Protein AF-A0A7J8HAV3-F1 (afdb_monomer_lite)

Sequence (495 aa):
MEAGAGAGAGAASWSCPGPGPTVTTLGSYEVSEGCERKKGQRWGSLERRGMQAMEGEVLLPALYEEEEEEEEVEEEEEQVQKGGNLGSLSLGKHRGLSLTETELEELRAQVLQLVAELEETRELAGQHEDDSLELQGLLEDERLASAQQAEVFTKQIQQLQGELRSLREEISLLEREKERELKEIERELHLARTEIHTLRQAAEDSATEHESDIASLQEDLCRLQNELDDMDRIRGEYELEITSLRAEMEMKTSDSSNSYSHSDFSDIQEELQQLRERYRFLTEEYQALQESNSSLTGQLADLECKRTQRATEKWLESQTLRNMMSAESQTSEMDFLEPDPVAQLLRQQLLGAEEQIHDMQSKCKKLSCELQDLHLHRQTSEEEQRRLQRELKCAQNEVLRFQTSHHATQNEELKTRLCALQEKYDASQDEQTELLKVQLQLQAELRQLKLMKSTVESQTEKPSPAPNPPIFSLPLVGLVVISALLWCWWAETSS

Structure (mmCIF, N/CA/C/O backbone):
data_AF-A0A7J8HAV3-F1
#
_entry.id   AF-A0A7J8HAV3-F1
#
loop_
_atom_site.group_PDB
_atom_site.id
_atom_site.type_symbol
_atom_site.label_atom_id
_atom_site.label_alt_id
_atom_site.label_comp_id
_atom_site.label_asym_id
_atom_site.label_entity_id
_atom_site.label_seq_id
_atom_site.pdbx_PDB_ins_code
_atom_site.Cartn_x
_atom_site.Cartn_y
_atom_site.Cartn_z
_atom_site.occupancy
_atom_site.B_iso_or_equiv
_atom_site.auth_seq_id
_atom_site.auth_comp_id
_atom_site.auth_asym_id
_atom_site.auth_atom_id
_atom_site.pdbx_PDB_model_num
ATOM 1 N N . MET A 1 1 ? 64.813 2.817 -17.274 1.00 40.41 1 MET A N 1
ATOM 2 C CA . MET A 1 1 ? 64.284 3.289 -15.980 1.00 40.41 1 MET A CA 1
ATOM 3 C C . MET A 1 1 ? 62.792 3.028 -16.029 1.00 40.41 1 MET A C 1
ATOM 5 O O . MET A 1 1 ? 62.082 3.761 -16.695 1.00 40.41 1 MET A O 1
ATOM 9 N N . GLU A 1 2 ? 62.448 1.752 -15.848 1.00 39.09 2 GLU A N 1
ATOM 10 C CA . GLU A 1 2 ? 61.942 1.176 -14.579 1.00 39.09 2 GLU A CA 1
ATOM 11 C C . GLU A 1 2 ? 60.472 1.573 -14.397 1.00 39.09 2 GLU A C 1
ATOM 13 O O . GLU A 1 2 ? 60.174 2.718 -14.093 1.00 39.09 2 GLU A O 1
ATOM 18 N N . ALA A 1 3 ? 59.552 0.759 -14.927 1.00 39.72 3 ALA A N 1
ATOM 19 C CA . ALA A 1 3 ? 58.945 -0.443 -14.315 1.00 39.72 3 ALA A CA 1
ATOM 20 C C . ALA A 1 3 ? 57.668 -0.032 -13.548 1.00 39.72 3 ALA A C 1
ATOM 22 O O . ALA A 1 3 ? 57.713 0.864 -12.723 1.00 39.72 3 ALA A O 1
ATOM 23 N N . GLY A 1 4 ? 56.470 -0.561 -13.793 1.00 39.41 4 GLY A N 1
ATOM 24 C CA . GLY A 1 4 ? 56.103 -1.858 -14.351 1.00 39.41 4 GLY A CA 1
ATOM 25 C C . GLY A 1 4 ? 55.607 -2.764 -13.225 1.00 39.41 4 GLY A C 1
ATOM 26 O O . GLY A 1 4 ? 56.422 -3.430 -12.605 1.00 39.41 4 GLY A O 1
ATOM 27 N N . ALA A 1 5 ? 54.297 -2.757 -12.966 1.00 38.09 5 ALA A N 1
ATOM 28 C CA . ALA A 1 5 ? 53.492 -3.809 -12.322 1.00 38.09 5 ALA A CA 1
ATOM 29 C C . ALA A 1 5 ? 52.061 -3.252 -12.185 1.00 38.09 5 ALA A C 1
ATOM 31 O O . ALA A 1 5 ? 51.891 -2.101 -11.809 1.00 38.09 5 ALA A O 1
ATOM 32 N N . GLY A 1 6 ? 50.978 -3.954 -12.481 1.00 34.12 6 GLY A N 1
ATOM 33 C CA . GLY A 1 6 ? 50.800 -5.381 -12.688 1.00 34.12 6 GLY A CA 1
ATOM 34 C C . GLY A 1 6 ? 49.396 -5.717 -12.194 1.00 34.12 6 GLY A C 1
ATOM 35 O O . GLY A 1 6 ? 49.027 -5.357 -11.081 1.00 34.12 6 GLY A O 1
ATOM 36 N N . ALA A 1 7 ? 48.609 -6.331 -13.069 1.00 42.25 7 ALA A N 1
ATOM 37 C CA . ALA A 1 7 ? 47.233 -6.739 -12.846 1.00 42.25 7 ALA A CA 1
ATOM 38 C C . ALA A 1 7 ? 47.068 -7.701 -11.655 1.00 42.25 7 ALA A C 1
ATOM 40 O O . ALA A 1 7 ? 47.965 -8.478 -11.335 1.00 42.25 7 ALA A O 1
ATOM 41 N N . GLY A 1 8 ? 45.868 -7.699 -11.074 1.00 32.03 8 GLY A N 1
ATOM 42 C CA . GLY A 1 8 ? 45.436 -8.672 -10.076 1.00 32.03 8 GLY A CA 1
ATOM 43 C C . GLY A 1 8 ? 43.916 -8.771 -10.028 1.00 32.03 8 GLY A C 1
ATOM 44 O O . GLY A 1 8 ? 43.282 -8.184 -9.160 1.00 32.03 8 GLY A O 1
ATOM 45 N N . ALA A 1 9 ? 43.342 -9.503 -10.984 1.00 39.12 9 ALA A N 1
ATOM 46 C CA . ALA A 1 9 ? 42.003 -10.068 -10.876 1.00 39.12 9 ALA A CA 1
ATOM 47 C C . ALA A 1 9 ? 42.056 -11.304 -9.958 1.00 39.12 9 ALA A C 1
ATOM 49 O O . ALA A 1 9 ? 42.970 -12.119 -10.074 1.00 39.12 9 ALA A O 1
ATOM 50 N N . GLY A 1 10 ? 41.075 -11.450 -9.066 1.00 33.50 10 GLY A N 1
ATOM 51 C CA . GLY A 1 10 ? 40.986 -12.565 -8.123 1.00 33.50 10 GLY A CA 1
ATOM 52 C C . GLY A 1 10 ? 39.559 -12.768 -7.623 1.00 33.50 10 GLY A C 1
ATOM 53 O O . GLY A 1 10 ? 39.199 -12.274 -6.565 1.00 33.50 10 GLY A O 1
ATOM 54 N N . ALA A 1 11 ? 38.769 -13.448 -8.454 1.00 36.88 11 ALA A N 1
ATOM 55 C CA . ALA A 1 11 ? 37.563 -14.231 -8.176 1.00 36.88 11 ALA A CA 1
ATOM 56 C C . ALA A 1 11 ? 36.886 -14.082 -6.792 1.00 36.88 11 ALA A C 1
ATOM 58 O O . ALA A 1 11 ? 37.311 -14.686 -5.809 1.00 36.88 11 ALA A O 1
ATOM 59 N N . ALA A 1 12 ? 35.727 -13.418 -6.761 1.00 37.31 12 ALA A N 1
ATOM 60 C CA . ALA A 1 12 ? 34.698 -13.707 -5.766 1.00 37.31 12 ALA A CA 1
ATOM 61 C C . ALA A 1 12 ? 33.843 -14.873 -6.288 1.00 37.31 12 ALA A C 1
ATOM 63 O O . ALA A 1 12 ? 33.197 -14.770 -7.330 1.00 37.31 12 ALA A O 1
ATOM 64 N N . SER A 1 13 ? 33.886 -15.999 -5.579 1.00 30.75 13 SER A N 1
ATOM 65 C CA . SER A 1 13 ? 33.113 -17.203 -5.867 1.00 30.75 13 SER A CA 1
ATOM 66 C C . SER A 1 13 ? 31.613 -16.930 -5.740 1.00 30.75 13 SER A C 1
ATOM 68 O O . SER A 1 13 ? 31.114 -16.694 -4.640 1.00 30.75 13 SER A O 1
ATOM 70 N N . TRP A 1 14 ? 30.885 -17.005 -6.849 1.00 35.09 14 TRP A N 1
ATOM 71 C CA . TRP A 1 14 ? 29.433 -17.143 -6.828 1.00 35.09 14 TRP A CA 1
ATOM 72 C C . TRP A 1 14 ? 29.116 -18.635 -6.825 1.00 35.09 14 TRP A C 1
ATOM 74 O O . TRP A 1 14 ? 29.154 -19.302 -7.857 1.00 35.09 14 TRP A O 1
ATOM 84 N N . SER A 1 15 ? 28.857 -19.173 -5.637 1.00 32.41 15 SER A N 1
ATOM 85 C CA . SER A 1 15 ? 28.298 -20.512 -5.489 1.00 32.41 15 SER A CA 1
ATOM 86 C C . SER A 1 15 ? 26.822 -20.467 -5.875 1.00 32.41 15 SER A C 1
ATOM 88 O O . SER A 1 15 ? 25.991 -19.966 -5.123 1.00 32.41 15 SER A O 1
ATOM 90 N N . CYS A 1 16 ? 26.501 -20.997 -7.052 1.00 40.69 16 CYS A N 1
ATOM 91 C CA . CYS A 1 16 ? 25.143 -21.402 -7.400 1.00 40.69 16 CYS A CA 1
ATOM 92 C C . CYS A 1 16 ? 24.786 -22.680 -6.624 1.00 40.69 16 CYS A C 1
ATOM 94 O O . CYS A 1 16 ? 25.577 -23.627 -6.652 1.00 40.69 16 CYS A O 1
ATOM 96 N N . PRO A 1 17 ? 23.593 -22.802 -6.026 1.00 44.47 17 PRO A N 1
ATOM 97 C CA . PRO A 1 17 ? 22.976 -24.100 -5.828 1.00 44.47 17 PRO A CA 1
ATOM 98 C C . PRO A 1 17 ? 22.194 -24.453 -7.097 1.00 44.47 17 PRO A C 1
ATOM 100 O O . PRO A 1 17 ? 21.262 -23.752 -7.488 1.00 44.47 17 PRO A O 1
ATOM 103 N N . GLY A 1 18 ? 22.621 -25.527 -7.760 1.00 35.16 18 GLY A N 1
ATOM 104 C CA . GLY A 1 18 ? 21.893 -26.146 -8.862 1.00 35.16 18 GLY A CA 1
ATOM 105 C C . GLY A 1 18 ? 20.621 -26.893 -8.414 1.00 35.16 18 GLY A C 1
ATOM 106 O O . GLY A 1 18 ? 20.337 -26.977 -7.218 1.00 35.16 18 GLY A O 1
ATOM 107 N N . PRO A 1 19 ? 19.857 -27.435 -9.381 1.00 51.91 19 PRO A N 1
ATOM 108 C CA . PRO A 1 19 ? 18.433 -27.737 -9.236 1.00 51.91 19 PRO A CA 1
ATOM 109 C C . PRO A 1 19 ? 18.102 -29.207 -8.914 1.00 51.91 19 PRO A C 1
ATOM 111 O O . PRO A 1 19 ? 18.811 -30.127 -9.323 1.00 51.91 19 PRO A O 1
ATOM 114 N N . GLY A 1 20 ? 16.934 -29.407 -8.287 1.00 34.59 20 GLY A N 1
ATOM 115 C CA . GLY A 1 20 ? 16.148 -30.655 -8.267 1.00 34.59 20 GLY A CA 1
ATOM 116 C C . GLY A 1 20 ? 15.618 -31.046 -6.872 1.00 34.59 20 GLY A C 1
ATOM 117 O O . GLY A 1 20 ? 16.236 -30.650 -5.886 1.00 34.59 20 GLY A O 1
ATOM 118 N N . PRO A 1 21 ? 14.526 -31.840 -6.741 1.00 44.69 21 PRO A N 1
ATOM 119 C CA . PRO A 1 21 ? 13.831 -32.600 -7.781 1.00 44.69 21 PRO A CA 1
ATOM 120 C C . PRO A 1 21 ? 12.308 -32.354 -7.884 1.00 44.69 21 PRO A C 1
ATOM 122 O O . PRO A 1 21 ? 11.636 -31.831 -7.001 1.00 44.69 21 PRO A O 1
ATOM 125 N N . THR A 1 22 ? 11.787 -32.819 -9.013 1.00 41.53 22 THR A N 1
ATOM 126 C CA . THR A 1 22 ? 10.395 -33.011 -9.418 1.00 41.53 22 THR A CA 1
ATOM 127 C C . THR A 1 22 ? 9.570 -33.810 -8.399 1.00 41.53 22 THR A C 1
ATOM 129 O O . THR A 1 22 ? 9.943 -34.935 -8.075 1.00 41.53 22 THR A O 1
ATOM 132 N N . VAL A 1 23 ? 8.396 -33.303 -8.001 1.00 32.16 23 VAL A N 1
ATOM 133 C CA . VAL A 1 23 ? 7.244 -34.132 -7.598 1.00 32.16 23 VAL A CA 1
ATOM 134 C C . VAL A 1 23 ? 5.969 -33.529 -8.179 1.00 32.16 23 VAL A C 1
ATOM 136 O O . VAL A 1 23 ? 5.605 -32.384 -7.937 1.00 32.16 23 VAL A O 1
ATOM 139 N N . THR A 1 24 ? 5.321 -34.352 -8.987 1.00 39.41 24 THR A N 1
ATOM 140 C CA . THR A 1 24 ? 4.003 -34.200 -9.584 1.00 39.41 24 THR A CA 1
ATOM 141 C C . THR A 1 24 ? 2.933 -34.379 -8.510 1.00 39.41 24 THR A C 1
ATOM 143 O O . THR A 1 24 ? 2.916 -35.420 -7.862 1.00 39.41 24 THR A O 1
ATOM 146 N N . THR A 1 25 ? 1.976 -33.460 -8.395 1.00 32.56 25 THR A N 1
ATOM 147 C CA . THR A 1 25 ? 0.614 -33.812 -7.966 1.00 32.56 25 THR A CA 1
ATOM 148 C C . THR A 1 25 ? -0.387 -32.958 -8.723 1.00 32.56 25 THR A C 1
ATOM 150 O O . THR A 1 25 ? -0.424 -31.738 -8.581 1.00 32.56 25 THR A O 1
ATOM 153 N N . LEU A 1 26 ? -1.172 -33.650 -9.549 1.00 40.19 26 LEU A N 1
ATOM 154 C CA . LEU A 1 26 ? -2.411 -33.180 -10.144 1.00 40.19 26 LEU A CA 1
ATOM 155 C C . LEU A 1 26 ? -3.332 -32.563 -9.086 1.00 40.19 26 LEU A C 1
ATOM 157 O O . LEU A 1 26 ? -3.493 -33.108 -7.997 1.00 40.19 26 LEU A O 1
ATOM 161 N N . GLY A 1 27 ? -4.012 -31.496 -9.486 1.00 27.98 27 GLY A N 1
ATOM 162 C CA . GLY A 1 27 ? -5.106 -30.894 -8.741 1.00 27.98 27 GLY A CA 1
ATOM 163 C C . GLY A 1 27 ? -5.815 -29.860 -9.600 1.00 27.98 27 GLY A C 1
ATOM 164 O O . GLY A 1 27 ? -5.769 -28.674 -9.301 1.00 27.98 27 GLY A O 1
ATOM 165 N N . SER A 1 28 ? -6.419 -30.310 -10.701 1.00 34.84 28 SER A N 1
ATOM 166 C CA . SER A 1 28 ? -7.424 -29.534 -11.426 1.00 34.84 28 SER A CA 1
ATOM 167 C C . SER A 1 28 ? -8.550 -29.175 -10.456 1.00 34.84 28 SER A C 1
ATOM 169 O O . SER A 1 28 ? -9.143 -30.075 -9.862 1.00 34.84 28 SER A O 1
ATOM 171 N N . TYR A 1 29 ? -8.868 -27.891 -10.308 1.00 27.67 29 TYR A N 1
ATOM 172 C CA . TYR A 1 29 ? -10.170 -27.491 -9.792 1.00 27.67 29 TYR A CA 1
ATOM 173 C C . TYR A 1 29 ? -10.820 -26.556 -10.800 1.00 27.67 29 TYR A C 1
ATOM 175 O O . TYR A 1 29 ? -10.343 -25.455 -11.073 1.00 27.67 29 TYR A O 1
ATOM 183 N N . GLU A 1 30 ? -11.861 -27.098 -11.416 1.00 31.94 30 GLU A N 1
ATOM 184 C CA . GLU A 1 30 ? -12.680 -26.470 -12.430 1.00 31.94 30 GLU A CA 1
ATOM 185 C C . GLU A 1 30 ? -13.441 -25.278 -11.848 1.00 31.94 30 GLU A C 1
ATOM 187 O O . GLU A 1 30 ? -13.998 -25.312 -10.750 1.00 31.94 30 GLU A O 1
ATOM 192 N N . VAL A 1 31 ? -13.499 -24.230 -12.661 1.00 35.69 31 VAL A N 1
ATOM 193 C CA . VAL A 1 31 ? -14.562 -23.233 -12.642 1.00 35.69 31 VAL A CA 1
ATOM 194 C C . VAL A 1 31 ? -15.903 -23.956 -12.786 1.00 35.69 31 VAL A C 1
ATOM 196 O O . VAL A 1 31 ? -16.086 -24.776 -13.683 1.00 35.69 31 VAL A O 1
ATOM 199 N N . SER A 1 32 ? -16.863 -23.641 -11.923 1.00 29.62 32 SER A N 1
ATOM 200 C CA . SER A 1 32 ? -18.270 -23.967 -12.155 1.00 29.62 32 SER A CA 1
ATOM 201 C C . SER A 1 32 ? -19.143 -22.826 -11.659 1.00 29.62 32 SER A C 1
ATOM 203 O O . SER A 1 32 ? -19.399 -22.667 -10.465 1.00 29.62 32 SER A O 1
ATOM 205 N N . GLU A 1 33 ? -19.580 -22.021 -12.622 1.00 33.78 33 GLU A N 1
ATOM 206 C CA . GLU A 1 33 ? -20.764 -21.181 -12.522 1.00 33.78 33 GLU A CA 1
ATOM 207 C C . GLU A 1 33 ? -22.019 -22.050 -12.328 1.00 33.78 33 GLU A C 1
ATOM 209 O O . GLU A 1 33 ? -22.213 -23.046 -13.017 1.00 33.78 33 GLU A O 1
ATOM 214 N N . GLY A 1 34 ? -22.885 -21.613 -11.408 1.00 30.33 34 GLY A N 1
ATOM 215 C CA . GLY A 1 34 ? -24.347 -21.698 -11.492 1.00 30.33 34 GLY A CA 1
ATOM 216 C C . GLY A 1 34 ? -25.032 -23.070 -11.570 1.00 30.33 34 GLY A C 1
ATOM 217 O O . GLY A 1 34 ? -25.092 -23.683 -12.625 1.00 30.33 34 GLY A O 1
ATOM 218 N N . CYS A 1 35 ? -25.783 -23.435 -10.523 1.00 28.69 35 CYS A N 1
ATOM 219 C CA . CYS A 1 35 ? -27.240 -23.589 -10.658 1.00 28.69 35 CYS A CA 1
ATOM 220 C C . CYS A 1 35 ? -27.934 -23.704 -9.293 1.00 28.69 35 CYS A C 1
ATOM 222 O O . CYS A 1 35 ? -27.522 -24.431 -8.390 1.00 28.69 35 CYS A O 1
ATOM 224 N N . GLU A 1 36 ? -29.037 -22.979 -9.195 1.00 36.44 36 GLU A N 1
ATOM 225 C CA . GLU A 1 36 ? -29.970 -22.871 -8.090 1.00 36.44 36 GLU A CA 1
ATOM 226 C C . GLU A 1 36 ? -30.522 -24.227 -7.622 1.00 36.44 36 GLU A C 1
ATOM 228 O O . GLU A 1 36 ? -31.108 -24.982 -8.398 1.00 36.44 36 GLU A O 1
ATOM 233 N N . ARG A 1 37 ? -30.516 -24.468 -6.306 1.00 34.72 37 ARG A N 1
ATOM 234 C CA . ARG A 1 37 ? -31.596 -25.223 -5.655 1.00 34.72 37 ARG A CA 1
ATOM 235 C C . ARG A 1 37 ? -31.984 -24.579 -4.329 1.00 34.72 37 ARG A C 1
ATOM 237 O O . ARG A 1 37 ? -31.300 -24.684 -3.320 1.00 34.72 37 ARG A O 1
ATOM 244 N N . LYS A 1 38 ? -33.153 -23.938 -4.380 1.00 47.03 38 LYS A N 1
ATOM 245 C CA . LYS A 1 38 ? -34.020 -23.536 -3.269 1.00 47.03 38 LYS A CA 1
ATOM 246 C C . LYS A 1 38 ? -33.973 -24.528 -2.102 1.00 47.03 38 LYS A C 1
ATOM 248 O O . LYS A 1 38 ? -34.401 -25.669 -2.263 1.00 47.03 38 LYS A O 1
ATOM 253 N N . LYS A 1 39 ? -33.626 -24.036 -0.913 1.00 44.22 39 LYS A N 1
ATOM 254 C CA . LYS A 1 39 ? -34.281 -24.380 0.361 1.00 44.22 39 LYS A CA 1
ATOM 255 C C . LYS A 1 39 ? -33.829 -23.392 1.434 1.00 44.22 39 LYS A C 1
ATOM 257 O O . LYS A 1 39 ? -32.638 -23.211 1.632 1.00 44.22 39 LYS A O 1
ATOM 262 N N . GLY A 1 40 ? -34.795 -22.773 2.110 1.00 34.97 40 GLY A N 1
ATOM 263 C CA . GLY A 1 40 ? -34.538 -21.936 3.283 1.00 34.97 40 GLY A CA 1
ATOM 264 C C . GLY A 1 40 ? -34.936 -20.471 3.143 1.00 34.97 40 GLY A C 1
ATOM 265 O O . GLY A 1 40 ? -34.212 -19.597 3.601 1.00 34.97 40 GLY A O 1
ATOM 266 N N . GLN A 1 41 ? -36.098 -20.172 2.554 1.00 37.56 41 GLN A N 1
ATOM 267 C CA . GLN A 1 41 ? -36.789 -18.959 2.984 1.00 37.56 41 GLN A CA 1
ATOM 268 C C . GLN A 1 41 ? -37.213 -19.142 4.444 1.00 37.56 41 GLN A C 1
ATOM 270 O O . GLN A 1 41 ? -37.793 -20.178 4.775 1.00 37.56 41 GLN A O 1
ATOM 275 N N . ARG A 1 42 ? -36.980 -18.086 5.239 1.00 44.78 42 ARG A N 1
ATOM 276 C CA . ARG A 1 42 ? -37.816 -17.583 6.349 1.00 44.78 42 ARG A CA 1
ATOM 277 C C . ARG A 1 42 ? -37.080 -17.405 7.683 1.00 44.78 42 ARG A C 1
ATOM 279 O O . ARG A 1 42 ? -37.431 -18.062 8.647 1.00 44.78 42 ARG A O 1
ATOM 286 N N . TRP A 1 43 ? -36.176 -16.421 7.748 1.00 36.66 43 TRP A N 1
ATOM 287 C CA . TRP A 1 43 ? -35.885 -15.657 8.982 1.00 36.66 43 TRP A CA 1
ATOM 288 C C . TRP A 1 43 ? -35.617 -14.162 8.726 1.00 36.66 43 TRP A C 1
ATOM 290 O O . TRP A 1 43 ? -34.985 -13.488 9.522 1.00 36.66 43 TRP A O 1
ATOM 300 N N . GLY A 1 44 ? -36.142 -13.605 7.632 1.00 42.03 44 GLY A N 1
ATOM 301 C CA . GLY A 1 44 ? -36.151 -12.159 7.398 1.00 42.03 44 GLY A CA 1
ATOM 302 C C . GLY A 1 44 ? -37.553 -11.597 7.584 1.00 42.03 44 GLY A C 1
ATOM 303 O O . GLY A 1 44 ? -38.195 -11.315 6.582 1.00 42.03 44 GLY A O 1
ATOM 304 N N . SER A 1 45 ? -38.068 -11.533 8.823 1.00 37.16 45 SER A N 1
ATOM 305 C CA . SER A 1 45 ? -39.259 -10.716 9.147 1.00 37.16 45 SER A CA 1
ATOM 306 C C . SER A 1 45 ? -39.640 -10.630 10.639 1.00 37.16 45 SER A C 1
ATOM 308 O O . SER A 1 45 ? -40.816 -10.420 10.935 1.00 37.16 45 SER A O 1
ATOM 310 N N . LEU A 1 46 ? -38.709 -10.772 11.591 1.00 40.53 46 LEU A N 1
ATOM 311 C CA . LEU A 1 46 ? -39.038 -10.687 13.027 1.00 40.53 46 LEU A CA 1
ATOM 312 C C . LEU A 1 46 ? -38.253 -9.602 13.779 1.00 40.53 46 LEU A C 1
ATOM 314 O O . LEU A 1 46 ? -37.809 -9.833 14.889 1.00 40.53 46 LEU A O 1
ATOM 318 N N . GLU A 1 47 ? -38.102 -8.410 13.200 1.00 44.12 47 GLU A N 1
ATOM 319 C CA . GLU A 1 47 ? -37.428 -7.292 13.895 1.00 44.12 47 GLU A CA 1
ATOM 320 C C . GLU A 1 47 ? -38.137 -5.937 13.746 1.00 44.12 47 GLU A C 1
ATOM 322 O O . GLU A 1 47 ? -37.576 -4.887 14.028 1.00 44.12 47 GLU A O 1
ATOM 327 N N . ARG A 1 48 ? -39.416 -5.923 13.341 1.00 43.81 48 ARG A N 1
ATOM 328 C CA . ARG A 1 48 ? -40.213 -4.675 13.282 1.00 43.81 48 ARG A CA 1
ATOM 329 C C . ARG A 1 48 ? -41.614 -4.750 13.892 1.00 43.81 48 ARG A C 1
ATOM 331 O O . ARG A 1 48 ? -42.469 -3.930 13.579 1.00 43.81 48 ARG A O 1
ATOM 338 N N . ARG A 1 49 ? -41.874 -5.701 14.791 1.00 43.25 49 ARG A N 1
ATOM 339 C CA . ARG A 1 49 ? -43.131 -5.732 15.562 1.00 43.25 49 ARG A CA 1
ATOM 340 C C . ARG A 1 49 ? -42.895 -6.199 16.998 1.00 43.25 49 ARG A C 1
ATOM 342 O O . ARG A 1 49 ? -43.397 -7.235 17.408 1.00 43.25 49 ARG A O 1
ATOM 349 N N . GLY A 1 50 ? -42.094 -5.432 17.730 1.00 36.06 50 GLY A N 1
ATOM 350 C CA . GLY A 1 50 ? -41.831 -5.664 19.153 1.00 36.06 50 GLY A CA 1
ATOM 351 C C . GLY A 1 50 ? -41.409 -4.418 19.934 1.00 36.06 50 GLY A C 1
ATOM 352 O O . GLY A 1 50 ? -40.918 -4.549 21.042 1.00 36.06 50 GLY A O 1
ATOM 353 N N . MET A 1 51 ? -41.582 -3.217 19.372 1.00 35.47 51 MET A N 1
ATOM 354 C CA . MET A 1 51 ? -41.245 -1.938 20.022 1.00 35.47 51 MET A CA 1
ATOM 355 C C . MET A 1 51 ? -42.390 -0.922 19.892 1.00 35.47 51 MET A C 1
ATOM 357 O O . MET A 1 51 ? -42.177 0.269 19.715 1.00 35.47 51 MET A O 1
ATOM 361 N N . GLN A 1 52 ? -43.634 -1.403 19.931 1.00 39.97 52 GLN A N 1
ATOM 362 C CA . GLN A 1 52 ? -44.815 -0.538 19.942 1.00 39.97 52 GLN A CA 1
ATOM 363 C C . GLN A 1 52 ? -45.946 -1.186 20.745 1.00 39.97 52 GLN A C 1
ATOM 365 O O . GLN A 1 52 ? -47.031 -1.445 20.242 1.00 39.97 52 GLN A O 1
ATOM 370 N N . ALA A 1 53 ? -45.629 -1.554 21.981 1.00 43.22 53 ALA A N 1
ATOM 371 C CA . ALA A 1 53 ? -46.583 -1.880 23.035 1.00 43.22 53 ALA A CA 1
ATOM 372 C C . ALA A 1 53 ? -45.788 -1.946 24.339 1.00 43.22 53 ALA A C 1
ATOM 374 O O . ALA A 1 53 ? -45.486 -3.033 24.805 1.00 43.22 53 ALA A O 1
ATOM 375 N N . MET A 1 54 ? -45.322 -0.790 24.811 1.00 35.22 54 MET A N 1
ATOM 376 C CA . MET A 1 54 ? -45.026 -0.462 26.216 1.00 35.22 54 MET A CA 1
ATOM 377 C C . MET A 1 54 ? -44.730 1.050 26.298 1.00 35.22 54 MET A C 1
ATOM 379 O O . MET A 1 54 ? -43.813 1.494 26.969 1.00 35.22 54 MET A O 1
ATOM 383 N N . GLU A 1 55 ? -45.543 1.857 25.608 1.00 41.06 55 GLU A N 1
ATOM 384 C CA . GLU A 1 55 ? -46.004 3.129 26.179 1.00 41.06 55 GLU A CA 1
ATOM 385 C C . GLU A 1 55 ? -47.280 2.796 26.963 1.00 41.06 55 GLU A C 1
ATOM 387 O O . GLU A 1 55 ? -48.377 3.254 26.671 1.00 41.06 55 GLU A O 1
ATOM 392 N N . GLY A 1 56 ? -47.157 1.854 27.897 1.00 33.78 56 GLY A N 1
ATOM 393 C CA . GLY A 1 56 ? -48.036 1.862 29.043 1.00 33.78 56 GLY A CA 1
ATOM 394 C C . GLY A 1 56 ? -47.409 2.900 29.940 1.00 33.78 56 GLY A C 1
ATOM 395 O O . GLY A 1 56 ? -46.296 2.679 30.415 1.00 33.78 56 GLY A O 1
ATOM 396 N N . GLU A 1 57 ? -48.073 4.041 30.096 1.00 40.12 57 GLU A N 1
ATOM 397 C CA . GLU A 1 57 ? -47.916 4.850 31.293 1.00 40.12 57 GLU A CA 1
ATOM 398 C C . GLU A 1 57 ? -47.860 3.863 32.458 1.00 40.12 57 GLU A C 1
ATOM 400 O O . GLU A 1 57 ? -48.863 3.246 32.824 1.00 40.12 57 GLU A O 1
ATOM 405 N N . VAL A 1 58 ? -46.662 3.647 33.002 1.00 40.06 58 VAL A N 1
ATOM 406 C CA . VAL A 1 58 ? -46.546 3.145 34.358 1.00 40.06 58 VAL A CA 1
ATOM 407 C C . VAL A 1 58 ? -47.006 4.339 35.162 1.00 40.06 58 VAL A C 1
ATOM 409 O O . VAL A 1 58 ? -46.209 5.182 35.573 1.00 40.06 58 VAL A O 1
ATOM 412 N N . LEU A 1 59 ? -48.335 4.456 35.266 1.00 39.47 59 LEU A N 1
ATOM 413 C CA . LEU A 1 59 ? -48.979 5.085 36.390 1.00 39.47 59 LEU A CA 1
ATOM 414 C C . LEU A 1 59 ? -48.139 4.621 37.566 1.00 39.47 59 LEU A C 1
ATOM 416 O O . LEU A 1 59 ? -48.039 3.415 37.828 1.00 39.47 59 LEU A O 1
ATOM 420 N N . LEU A 1 60 ? -47.446 5.588 38.179 1.00 39.66 60 LEU A N 1
ATOM 421 C CA . LEU A 1 60 ? -46.983 5.452 39.547 1.00 39.66 60 LEU A CA 1
ATOM 422 C C . LEU A 1 60 ? -48.041 4.613 40.256 1.00 39.66 60 LEU A C 1
ATOM 424 O O . LEU A 1 60 ? -49.224 4.908 40.044 1.00 39.66 60 LEU A O 1
ATOM 428 N N . PRO A 1 61 ? -47.679 3.588 41.045 1.00 39.41 61 PRO A N 1
ATOM 429 C CA . PRO A 1 61 ? -48.576 3.159 42.091 1.00 39.41 61 PRO A CA 1
ATOM 430 C C . PRO A 1 61 ? -49.047 4.451 42.741 1.00 39.41 61 PRO A C 1
ATOM 432 O O . PRO A 1 61 ? -48.258 5.173 43.361 1.00 39.41 61 PRO A O 1
ATOM 435 N N . ALA A 1 62 ? -50.303 4.805 42.442 1.00 34.41 62 ALA A N 1
ATOM 436 C CA . ALA A 1 62 ? -51.049 5.733 43.236 1.00 34.41 62 ALA A CA 1
ATOM 437 C C . ALA A 1 62 ? -50.726 5.265 44.636 1.00 34.41 62 ALA A C 1
ATOM 439 O O . ALA A 1 62 ? -50.728 4.052 44.888 1.00 34.41 62 ALA A O 1
ATOM 440 N N . LEU A 1 63 ? -50.301 6.212 45.468 1.00 38.38 63 LEU A N 1
ATOM 441 C CA . LEU A 1 63 ? -50.376 6.038 46.897 1.00 38.38 63 LEU A CA 1
ATOM 442 C C . LEU A 1 63 ? -51.676 5.266 47.097 1.00 38.38 63 LEU A C 1
ATOM 444 O O . LEU A 1 63 ? -52.753 5.788 46.808 1.00 38.38 63 LEU A O 1
ATOM 448 N N . TYR A 1 64 ? -51.557 3.983 47.435 1.00 35.16 64 TYR A N 1
ATOM 449 C CA . TYR A 1 64 ? -52.591 3.355 48.202 1.00 35.16 64 TYR A CA 1
ATOM 450 C C . TYR A 1 64 ? -52.495 4.188 49.481 1.00 35.16 64 TYR A C 1
ATOM 452 O O . TYR A 1 64 ? -51.743 3.881 50.397 1.00 35.16 64 TYR A O 1
ATOM 460 N N . GLU A 1 65 ? -53.175 5.337 49.468 1.00 40.47 65 GLU A N 1
ATOM 461 C CA . GLU A 1 65 ? -54.145 5.632 50.493 1.00 40.47 65 GLU A CA 1
ATOM 462 C C . GLU A 1 65 ? -54.971 4.342 50.547 1.00 40.47 65 GLU A C 1
ATOM 464 O O . GLU A 1 65 ? -55.974 4.166 49.861 1.00 40.47 65 GLU A O 1
ATOM 469 N N . GLU A 1 66 ? -54.431 3.342 51.256 1.00 40.56 66 GLU A N 1
ATOM 470 C CA . GLU A 1 66 ? -55.262 2.562 52.137 1.00 40.56 66 GLU A CA 1
ATOM 471 C C . GLU A 1 66 ? -55.954 3.660 52.939 1.00 40.56 66 GLU A C 1
ATOM 473 O O . GLU A 1 66 ? -55.388 4.244 53.861 1.00 40.56 66 GLU A O 1
ATOM 478 N N . GLU A 1 67 ? -57.130 4.066 52.451 1.00 37.22 67 GLU A N 1
ATOM 479 C CA . GLU A 1 67 ? -58.227 4.412 53.326 1.00 37.22 67 GLU A CA 1
ATOM 480 C C . GLU A 1 67 ? -58.305 3.198 54.258 1.00 37.22 67 GLU A C 1
ATOM 482 O O . GLU A 1 67 ? -58.954 2.194 53.963 1.00 37.22 67 GLU A O 1
ATOM 487 N N . GLU A 1 68 ? -57.489 3.224 55.320 1.00 44.19 68 GLU A N 1
ATOM 488 C CA . GLU A 1 68 ? -57.843 2.588 56.567 1.00 44.19 68 GLU A CA 1
ATOM 489 C C . GLU A 1 68 ? -59.224 3.184 56.842 1.00 44.19 68 GLU A C 1
ATOM 491 O O . GLU A 1 68 ? -59.355 4.326 57.281 1.00 44.19 68 GLU A O 1
ATOM 496 N N . GLU A 1 69 ? -60.277 2.455 56.457 1.00 37.50 69 GLU A N 1
ATOM 497 C CA . GLU A 1 69 ? -61.536 2.534 57.173 1.00 37.50 69 GLU A CA 1
ATOM 498 C C . GLU A 1 69 ? -61.171 2.133 58.607 1.00 37.50 69 GLU A C 1
ATOM 500 O O . GLU A 1 69 ? -61.237 0.969 58.999 1.00 37.50 69 GLU A O 1
ATOM 505 N N . GLU A 1 70 ? -60.674 3.109 59.370 1.00 41.22 70 GLU A N 1
ATOM 506 C CA . GLU A 1 70 ? -60.870 3.138 60.801 1.00 41.22 70 GLU A CA 1
ATOM 507 C C . GLU A 1 70 ? -62.391 3.071 60.957 1.00 41.22 70 GLU A C 1
ATOM 509 O O . GLU A 1 70 ? -63.100 4.064 60.787 1.00 41.22 70 GLU A O 1
ATOM 514 N N . GLU A 1 71 ? -62.926 1.870 61.197 1.00 39.44 71 GLU A N 1
ATOM 515 C CA . GLU A 1 71 ? -64.184 1.769 61.919 1.00 39.44 71 GLU A CA 1
ATOM 516 C C . GLU A 1 71 ? -63.918 2.419 63.282 1.00 39.44 71 GLU A C 1
ATOM 518 O O . GLU A 1 71 ? -63.490 1.772 64.239 1.00 39.44 71 GLU A O 1
ATOM 523 N N . GLU A 1 72 ? -64.124 3.737 63.346 1.00 38.78 72 GLU A N 1
ATOM 524 C CA . GLU A 1 72 ? -64.467 4.422 64.577 1.00 38.78 72 GLU A CA 1
ATOM 525 C C . GLU A 1 72 ? -65.690 3.687 65.127 1.00 38.78 72 GLU A C 1
ATOM 527 O O . GLU A 1 72 ? -66.826 3.884 64.691 1.00 38.78 72 GLU A O 1
ATOM 532 N N . VAL A 1 73 ? -65.463 2.796 66.088 1.00 40.88 73 VAL A N 1
ATOM 533 C CA . VAL A 1 73 ? -66.515 2.435 67.026 1.00 40.88 73 VAL A CA 1
ATOM 534 C C . VAL A 1 73 ? -66.743 3.692 67.860 1.00 40.88 73 VAL A C 1
ATOM 536 O O . VAL A 1 73 ? -66.109 3.897 68.893 1.00 40.88 73 VAL A O 1
ATOM 539 N N . GLU A 1 74 ? -67.618 4.575 67.371 1.00 35.16 74 GLU A N 1
ATOM 540 C CA . GLU A 1 74 ? -68.309 5.530 68.225 1.00 35.16 74 GLU A CA 1
ATOM 541 C C . GLU A 1 74 ? -69.064 4.706 69.278 1.00 35.16 74 GLU A C 1
ATOM 543 O O . GLU A 1 74 ? -70.150 4.177 69.029 1.00 35.16 74 GLU A O 1
ATOM 548 N N . GLU A 1 75 ? -68.494 4.564 70.475 1.00 41.47 75 GLU A N 1
ATOM 549 C CA . GLU A 1 75 ? -69.325 4.340 71.649 1.00 41.47 75 GLU A CA 1
ATOM 550 C C . GLU A 1 75 ? -70.126 5.627 71.866 1.00 41.47 75 GLU A C 1
ATOM 552 O O . GLU A 1 75 ? -69.656 6.597 72.463 1.00 41.47 75 GLU A O 1
ATOM 557 N N . GLU A 1 76 ? -71.340 5.651 71.311 1.00 37.12 76 GLU A N 1
ATOM 558 C CA . GLU A 1 76 ? -72.358 6.635 71.651 1.00 37.12 76 GLU A CA 1
ATOM 559 C C . GLU A 1 76 ? -72.524 6.656 73.181 1.00 37.12 76 GLU A C 1
ATOM 561 O O . GLU A 1 76 ? -73.140 5.770 73.781 1.00 37.12 76 GLU A O 1
ATOM 566 N N . GLU A 1 77 ? -72.001 7.696 73.837 1.00 40.00 77 GLU A N 1
ATOM 567 C CA . GLU A 1 77 ? -72.452 8.084 75.169 1.00 40.00 77 GLU A CA 1
ATOM 568 C C . GLU A 1 77 ? -73.940 8.452 75.071 1.00 40.00 77 GLU A C 1
ATOM 570 O O . GLU A 1 77 ? -74.316 9.590 74.769 1.00 40.00 77 GLU A O 1
ATOM 575 N N . GLU A 1 78 ? -74.816 7.482 75.338 1.00 39.38 78 GLU A N 1
ATOM 576 C CA . GLU A 1 78 ? -76.252 7.712 75.433 1.00 39.38 78 GLU A CA 1
ATOM 577 C C . GLU A 1 78 ? -76.541 8.563 76.686 1.00 39.38 78 GLU A C 1
ATOM 579 O O . GLU A 1 78 ? -76.807 8.084 77.793 1.00 39.38 78 GLU A O 1
ATOM 584 N N . GLN A 1 79 ? -76.487 9.887 76.514 1.00 37.41 79 GLN A N 1
ATOM 585 C CA . GLN A 1 79 ? -77.057 10.858 77.439 1.00 37.41 79 GLN A CA 1
ATOM 586 C C . GLN A 1 79 ? -78.580 10.681 77.489 1.00 37.41 79 GLN A C 1
ATOM 588 O O . GLN A 1 79 ? -79.339 11.404 76.839 1.00 37.41 79 GLN A O 1
ATOM 593 N N . VAL A 1 80 ? -79.061 9.767 78.334 1.00 37.44 80 VAL A N 1
ATOM 594 C CA . VAL A 1 80 ? -80.477 9.742 78.700 1.00 37.44 80 VAL A CA 1
ATOM 595 C C . VAL A 1 80 ? -80.764 10.891 79.661 1.00 37.44 80 VAL A C 1
ATOM 597 O O . VAL A 1 80 ? -80.411 10.922 80.842 1.00 37.44 80 VAL A O 1
ATOM 600 N N . GLN A 1 81 ? -81.435 11.872 79.074 1.00 36.78 81 GLN A N 1
ATOM 601 C CA . GLN A 1 81 ? -81.981 13.067 79.676 1.00 36.78 81 GLN A CA 1
ATOM 602 C C . GLN A 1 81 ? -82.735 12.808 80.983 1.00 36.78 81 GLN A C 1
ATOM 604 O O . GLN A 1 81 ? -83.688 12.036 81.079 1.00 36.78 81 GLN A O 1
ATOM 609 N N . LYS A 1 82 ? -82.375 13.644 81.958 1.00 37.91 82 LYS A N 1
ATOM 610 C CA . LYS A 1 82 ? -83.247 14.198 82.996 1.00 37.91 82 LYS A CA 1
ATOM 611 C C . LYS A 1 82 ? -84.653 14.492 82.440 1.00 37.91 82 LYS A C 1
ATOM 613 O O . LYS A 1 82 ? -84.906 15.555 81.879 1.00 37.91 82 LYS A O 1
ATOM 618 N N . GLY A 1 83 ? -85.581 13.575 82.681 1.00 35.94 83 GLY A N 1
ATOM 619 C CA . GLY A 1 83 ? -87.016 13.756 82.490 1.00 35.94 83 GLY A CA 1
ATOM 620 C C . GLY A 1 83 ? -87.733 13.532 83.812 1.00 35.94 83 GLY A C 1
ATOM 621 O O . GLY A 1 83 ? -88.120 12.416 84.142 1.00 35.94 83 GLY A O 1
ATOM 622 N N . GLY A 1 84 ? -87.869 14.595 84.604 1.00 33.84 84 GLY A N 1
ATOM 623 C CA . GLY A 1 84 ? -88.623 14.560 85.848 1.00 33.84 84 GLY A CA 1
ATOM 624 C C . GLY A 1 84 ? -90.097 14.256 85.594 1.00 33.84 84 GLY A C 1
ATOM 625 O O . GLY A 1 84 ? -90.788 15.024 84.933 1.00 33.84 84 GLY A O 1
ATOM 626 N N . ASN A 1 85 ? -90.596 13.187 86.208 1.00 35.00 85 ASN A N 1
ATOM 627 C CA . ASN A 1 85 ? -92.000 13.081 86.571 1.00 35.00 85 ASN A CA 1
ATOM 628 C C . ASN A 1 85 ? -92.081 12.705 88.053 1.00 35.00 85 ASN A C 1
ATOM 630 O O . ASN A 1 85 ? -92.074 11.534 88.430 1.00 35.00 85 ASN A O 1
ATOM 634 N N . LEU A 1 86 ? -92.109 13.750 88.889 1.00 36.66 86 LEU A N 1
ATOM 635 C CA . LEU A 1 86 ? -92.492 13.695 90.295 1.00 36.66 86 LEU A CA 1
ATOM 636 C C . LEU A 1 86 ? -93.937 13.175 90.397 1.00 36.66 86 LEU A C 1
ATOM 638 O O . LEU A 1 86 ? -94.899 13.939 90.463 1.00 36.66 86 LEU A O 1
ATOM 642 N N . GLY A 1 87 ? -94.078 11.854 90.447 1.00 37.41 87 GLY A N 1
ATOM 643 C CA . GLY A 1 87 ? -95.283 11.163 90.887 1.00 37.41 87 GLY A CA 1
ATOM 644 C C . GLY A 1 87 ? -95.335 11.127 92.409 1.00 37.41 87 GLY A C 1
ATOM 645 O O . GLY A 1 87 ? -94.972 10.137 93.035 1.00 37.41 87 GLY A O 1
ATOM 646 N N . SER A 1 88 ? -95.762 12.240 92.998 1.00 34.88 88 SER A N 1
ATOM 647 C CA . SER A 1 88 ? -96.102 12.361 94.413 1.00 34.88 88 SER A CA 1
ATOM 648 C C . SER A 1 88 ? -97.192 11.353 94.794 1.00 34.88 88 SER A C 1
ATOM 650 O O . SER A 1 88 ? -98.347 11.521 94.411 1.00 34.88 88 SER A O 1
ATOM 652 N N . LEU A 1 89 ? -96.844 10.332 95.583 1.00 38.62 89 LEU A N 1
ATOM 653 C CA . LEU A 1 89 ? -97.797 9.578 96.399 1.00 38.62 89 LEU A CA 1
ATOM 654 C C . LEU A 1 89 ? -97.246 9.406 97.817 1.00 38.62 89 LEU A C 1
ATOM 656 O O . LEU A 1 89 ? -96.642 8.409 98.188 1.00 38.62 89 LEU A O 1
ATOM 660 N N . SER A 1 90 ? -97.473 10.462 98.593 1.00 37.31 90 SER A N 1
ATOM 661 C CA . SER A 1 90 ? -98.150 10.415 99.890 1.00 37.31 90 SER A CA 1
ATOM 662 C C . SER A 1 90 ? -97.835 9.233 100.822 1.00 37.31 90 SER A C 1
ATOM 664 O O . SER A 1 90 ? -98.441 8.167 100.757 1.00 37.31 90 SER A O 1
ATOM 666 N N . LEU A 1 91 ? -96.960 9.521 101.788 1.00 40.59 91 LEU A N 1
ATOM 667 C CA . LEU A 1 91 ? -97.208 9.365 103.226 1.00 40.59 91 LEU A CA 1
ATOM 668 C C . LEU A 1 91 ? -98.052 8.141 103.643 1.00 40.59 91 LEU A C 1
ATOM 670 O O . LEU A 1 91 ? -99.187 8.260 104.107 1.00 40.59 91 LEU A O 1
ATOM 674 N N . GLY A 1 92 ? -97.447 6.958 103.577 1.00 37.50 92 GLY A N 1
ATOM 675 C CA . GLY A 1 92 ? -97.937 5.749 104.234 1.00 37.50 92 GLY A CA 1
ATOM 676 C C . GLY A 1 92 ? -97.042 5.376 105.411 1.00 37.50 92 GLY A C 1
ATOM 677 O O . GLY A 1 92 ? -96.075 4.659 105.220 1.00 37.50 92 GLY A O 1
ATOM 678 N N . LYS A 1 93 ? -97.362 5.912 106.598 1.00 33.62 93 LYS A N 1
ATOM 679 C CA . LYS A 1 93 ? -96.945 5.497 107.957 1.00 33.62 93 LYS A CA 1
ATOM 680 C C . LYS A 1 93 ? -95.744 4.550 108.075 1.00 33.62 93 LYS A C 1
ATOM 682 O O . LYS A 1 93 ? -95.834 3.389 107.695 1.00 33.62 93 LYS A O 1
ATOM 687 N N . HIS A 1 94 ? -94.736 5.012 108.822 1.00 37.06 94 HIS A N 1
ATOM 688 C CA . HIS A 1 94 ? -93.863 4.194 109.667 1.00 37.06 94 HIS A CA 1
ATOM 689 C C . HIS A 1 94 ? -94.547 2.883 110.107 1.00 37.06 94 HIS A C 1
ATOM 691 O O . HIS A 1 94 ? -95.259 2.844 111.111 1.00 37.06 94 HIS A O 1
ATOM 697 N N . ARG A 1 95 ? -94.316 1.792 109.377 1.00 43.69 95 ARG A N 1
ATOM 698 C CA . ARG A 1 95 ? -94.162 0.492 110.008 1.00 43.69 95 ARG A CA 1
ATOM 699 C C . ARG A 1 95 ? -92.670 0.366 110.201 1.00 43.69 95 ARG A C 1
ATOM 701 O O . ARG A 1 95 ? -91.944 0.140 109.242 1.00 43.69 95 ARG A O 1
ATOM 708 N N . GLY A 1 96 ? -92.221 0.545 111.440 1.00 44.00 96 GLY A N 1
ATOM 709 C CA . GLY A 1 96 ? -91.041 -0.179 111.876 1.00 44.00 96 GLY A CA 1
ATOM 710 C C . GLY A 1 96 ? -91.358 -1.651 111.649 1.00 44.00 96 GLY A C 1
ATOM 711 O O . GLY A 1 96 ? -92.037 -2.271 112.462 1.00 44.00 96 GLY A O 1
ATOM 712 N N . LEU A 1 97 ? -90.986 -2.167 110.479 1.00 51.44 97 LEU A N 1
ATOM 713 C CA . LEU A 1 97 ? -90.808 -3.589 110.290 1.00 51.44 97 LEU A CA 1
ATOM 714 C C . LEU A 1 97 ? -89.560 -3.874 111.107 1.00 51.44 97 LEU A C 1
ATOM 716 O O . LEU A 1 97 ? -88.441 -3.627 110.668 1.00 51.44 97 LEU A O 1
ATOM 720 N N . SER A 1 98 ? -89.772 -4.238 112.366 1.00 50.72 98 SER A N 1
ATOM 721 C CA . SER A 1 98 ? -88.754 -4.891 113.163 1.00 50.72 98 SER A CA 1
ATOM 722 C C . SER A 1 98 ? -88.463 -6.207 112.452 1.00 50.72 98 SER A C 1
ATOM 724 O O . SER A 1 98 ? -89.109 -7.212 112.748 1.00 50.72 98 SER A O 1
ATOM 726 N N . LEU A 1 99 ? -87.576 -6.152 111.453 1.00 52.44 99 LEU A N 1
ATOM 727 C CA . LEU A 1 99 ? -86.861 -7.324 110.974 1.00 52.44 99 LEU A CA 1
ATOM 728 C C . LEU A 1 99 ? -86.339 -8.008 112.231 1.00 52.44 99 LEU A C 1
ATOM 730 O O . LEU A 1 99 ? -85.772 -7.337 113.106 1.00 52.44 99 LEU A O 1
ATOM 734 N N . THR A 1 100 ? -86.610 -9.299 112.380 1.00 64.69 100 THR A N 1
ATOM 735 C CA . THR A 1 100 ? -85.999 -10.024 113.491 1.00 64.69 100 THR A CA 1
ATOM 736 C C . THR A 1 100 ? -84.485 -9.945 113.311 1.00 64.69 100 THR A C 1
ATOM 738 O O . THR A 1 100 ? -83.994 -9.817 112.191 1.00 64.69 100 THR A O 1
ATOM 741 N N . GLU A 1 101 ? -83.731 -9.956 114.407 1.00 74.12 101 GLU A N 1
ATOM 742 C CA . GLU A 1 101 ? -82.266 -9.797 114.392 1.00 74.12 101 GLU A CA 1
ATOM 743 C C . GLU A 1 101 ? -81.595 -10.709 113.340 1.00 74.12 101 GLU A C 1
ATOM 745 O O . GLU A 1 101 ? -80.715 -10.268 112.607 1.00 74.12 101 GLU A O 1
ATOM 750 N N . THR A 1 102 ? -82.174 -11.897 113.139 1.00 79.62 102 THR A N 1
ATOM 751 C CA . THR A 1 102 ? -81.827 -12.896 112.120 1.00 79.62 102 THR A CA 1
ATOM 752 C C . THR A 1 102 ? -82.040 -12.458 110.665 1.00 79.62 102 THR A C 1
ATOM 754 O O . THR A 1 102 ? -81.172 -12.683 109.833 1.00 79.62 102 THR A O 1
ATOM 757 N N . GLU A 1 103 ? -83.161 -11.815 110.322 1.00 84.31 103 GLU A N 1
ATOM 758 C CA . GLU A 1 103 ? -83.425 -11.343 108.949 1.00 84.31 103 GLU A CA 1
ATOM 759 C C . GLU A 1 103 ? -82.474 -10.194 108.585 1.00 84.31 103 GLU A C 1
ATOM 761 O O . GLU A 1 103 ? -82.051 -10.047 107.442 1.00 84.31 103 GLU A O 1
ATOM 766 N N . LEU A 1 104 ? -82.103 -9.382 109.580 1.00 81.00 104 LEU A N 1
ATOM 767 C CA . LEU A 1 104 ? -81.147 -8.288 109.432 1.00 81.00 104 LEU A CA 1
ATOM 768 C C . LEU A 1 104 ? -79.712 -8.823 109.274 1.00 81.00 104 LEU A C 1
ATOM 770 O O . LEU A 1 104 ? -78.921 -8.262 108.515 1.00 81.00 104 LEU A O 1
ATOM 774 N N . GLU A 1 105 ? -79.383 -9.923 109.951 1.00 84.12 105 GLU A N 1
ATOM 775 C CA . GLU A 1 105 ? -78.129 -10.667 109.791 1.00 84.12 105 GLU A CA 1
ATOM 776 C C . GLU A 1 105 ? -78.028 -11.373 108.429 1.00 84.12 105 GLU A C 1
ATOM 778 O O . GLU A 1 105 ? -76.985 -11.278 107.784 1.00 84.12 105 GLU A O 1
ATOM 783 N N . GLU A 1 106 ? -79.102 -11.995 107.936 1.00 86.69 106 GLU A N 1
ATOM 784 C CA . GLU A 1 106 ? -79.157 -12.605 106.598 1.00 86.69 106 GLU A CA 1
ATOM 785 C C . GLU A 1 106 ? -78.999 -11.563 105.482 1.00 86.69 106 GLU A C 1
ATOM 787 O O . GLU A 1 106 ? -78.247 -11.775 104.532 1.00 86.69 106 GLU A O 1
ATOM 792 N N . LEU A 1 107 ? -79.645 -10.400 105.614 1.00 88.81 107 LEU A N 1
ATOM 793 C CA . LEU A 1 107 ? -79.520 -9.305 104.647 1.00 88.81 107 LEU A CA 1
ATOM 794 C C . LEU A 1 107 ? -78.109 -8.694 104.671 1.00 88.81 107 LEU A C 1
ATOM 796 O O . LEU A 1 107 ? -77.561 -8.360 103.623 1.00 88.81 107 LEU A O 1
ATOM 800 N N . ARG A 1 108 ? -77.475 -8.610 105.852 1.00 89.94 108 ARG A N 1
ATOM 801 C CA . ARG A 1 108 ? -76.051 -8.248 105.977 1.00 89.94 108 ARG A CA 1
ATOM 802 C C . ARG A 1 108 ? -75.142 -9.275 105.302 1.00 89.94 108 ARG A C 1
ATOM 804 O O . ARG A 1 108 ? -74.204 -8.868 104.626 1.00 89.94 108 ARG A O 1
ATOM 811 N N . ALA A 1 109 ? -75.418 -10.571 105.449 1.00 91.12 109 ALA A N 1
ATOM 812 C CA . ALA A 1 109 ? -74.656 -11.629 104.787 1.00 91.12 109 ALA A CA 1
ATOM 813 C C . ALA A 1 109 ? -74.794 -11.566 103.256 1.00 91.12 109 ALA A C 1
ATOM 815 O O . ALA A 1 109 ? -73.790 -11.657 102.558 1.00 91.12 109 ALA A O 1
ATOM 816 N N . GLN A 1 110 ? -76.001 -11.321 102.735 1.00 94.06 110 GLN A N 1
ATOM 817 C CA . GLN A 1 110 ? -76.237 -11.137 101.295 1.00 94.06 110 GLN A CA 1
ATOM 818 C C . GLN A 1 110 ? -75.522 -9.900 100.741 1.00 94.06 110 GLN A C 1
ATOM 820 O O . GLN A 1 110 ? -74.934 -9.965 99.667 1.00 94.06 110 GLN A O 1
ATOM 825 N N . VAL A 1 111 ? -75.526 -8.781 101.474 1.00 93.69 111 VAL A N 1
ATOM 826 C CA . VAL A 1 111 ? -74.775 -7.580 101.074 1.00 93.69 111 VAL A CA 1
ATOM 827 C C . VAL A 1 111 ? -73.272 -7.854 101.063 1.00 93.69 111 VAL A C 1
ATOM 829 O O . VAL A 1 111 ? -72.605 -7.461 100.115 1.00 93.69 111 VAL A O 1
ATOM 832 N N . LEU A 1 112 ? -72.735 -8.548 102.071 1.00 94.56 112 LEU A N 1
ATOM 833 C CA . LEU A 1 112 ? -71.319 -8.929 102.090 1.00 94.56 112 LEU A CA 1
ATOM 834 C C . LEU A 1 112 ? -70.958 -9.869 100.932 1.00 94.56 112 LEU A C 1
ATOM 836 O O . LEU A 1 112 ? -69.904 -9.695 100.331 1.00 94.56 112 LEU A O 1
ATOM 840 N N . GLN A 1 113 ? -71.831 -10.820 100.591 1.00 95.75 113 GLN A N 1
ATOM 841 C CA . GLN A 1 113 ? -71.630 -11.710 99.448 1.00 95.75 113 GLN A CA 1
ATOM 842 C C . GLN A 1 113 ? -71.646 -10.944 98.119 1.00 95.75 113 GLN A C 1
ATOM 844 O O . GLN A 1 113 ? -70.736 -11.117 97.320 1.00 95.75 113 GLN A O 1
ATOM 849 N N . LEU A 1 114 ? -72.613 -10.046 97.909 1.00 95.12 114 LEU A N 1
ATOM 850 C CA . LEU A 1 114 ? -72.657 -9.199 96.713 1.00 95.12 114 LEU A CA 1
ATOM 851 C C . LEU A 1 114 ? -71.439 -8.273 96.614 1.00 95.12 114 LEU A C 1
ATOM 853 O O . LEU A 1 114 ? -70.963 -8.015 95.517 1.00 95.12 114 LEU A O 1
ATOM 857 N N . VAL A 1 115 ? -70.922 -7.770 97.740 1.00 95.75 115 VAL A N 1
ATOM 858 C CA . VAL A 1 115 ? -69.678 -6.985 97.752 1.00 95.75 115 VAL A CA 1
ATOM 859 C C . VAL A 1 115 ? -68.488 -7.853 97.346 1.00 95.75 115 VAL A C 1
ATOM 861 O O . VAL A 1 115 ? -67.710 -7.412 96.512 1.00 95.75 115 VAL A O 1
ATOM 864 N N . ALA A 1 116 ? -68.385 -9.082 97.856 1.00 95.50 116 ALA A N 1
ATOM 865 C CA . ALA A 1 116 ? -67.328 -10.012 97.460 1.00 95.50 116 ALA A CA 1
ATOM 866 C C . ALA A 1 116 ? -67.416 -10.396 95.969 1.00 95.50 116 ALA A C 1
ATOM 868 O O . ALA A 1 116 ? -66.407 -10.372 95.276 1.00 95.50 116 ALA A O 1
ATOM 869 N N . GLU A 1 117 ? -68.616 -10.671 95.447 1.00 95.56 117 GLU A N 1
ATOM 870 C CA . GLU A 1 117 ? -68.843 -10.946 94.017 1.00 95.56 117 GLU A CA 1
ATOM 871 C C . GLU A 1 117 ? -68.533 -9.709 93.141 1.00 95.5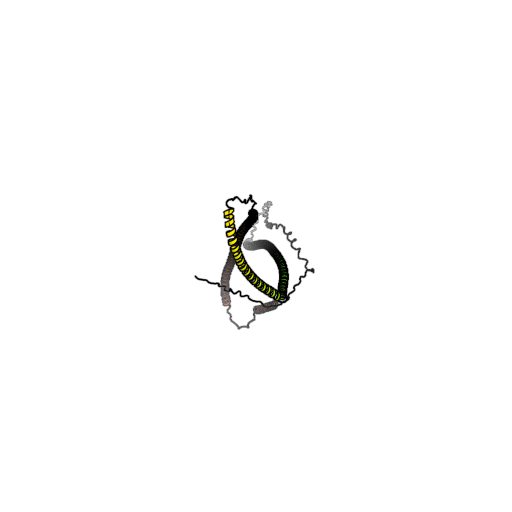6 117 GLU A C 1
ATOM 873 O O . GLU A 1 117 ? -67.987 -9.827 92.042 1.00 95.56 117 GLU A O 1
ATOM 878 N N . LEU A 1 118 ? -68.826 -8.493 93.621 1.00 96.62 118 LEU A N 1
ATOM 879 C CA . LEU A 1 118 ? -68.444 -7.244 92.946 1.00 96.62 118 LEU A CA 1
ATOM 880 C C . LEU A 1 118 ? -66.931 -6.984 92.982 1.00 96.62 118 LEU A C 1
ATOM 882 O O . LEU A 1 118 ? -66.388 -6.393 92.051 1.00 96.62 118 LEU A O 1
ATOM 886 N N . GLU A 1 119 ? -66.250 -7.381 94.053 1.00 95.31 119 GLU A N 1
ATOM 887 C CA . GLU A 1 119 ? -64.790 -7.320 94.152 1.00 95.31 119 GLU A CA 1
ATOM 888 C C . GLU A 1 119 ? -64.142 -8.338 93.202 1.00 95.31 119 GLU A C 1
ATOM 890 O O . GLU A 1 119 ? -63.286 -7.948 92.415 1.00 95.31 119 GLU A O 1
ATOM 895 N N . GLU A 1 120 ? -64.627 -9.583 93.164 1.00 95.81 120 GLU A N 1
ATOM 896 C CA . GLU A 1 120 ? -64.158 -10.624 92.234 1.00 95.81 120 GLU A CA 1
ATOM 897 C C . GLU A 1 120 ? -64.362 -10.212 90.766 1.00 95.81 120 GLU A C 1
ATOM 899 O O . GLU A 1 120 ? -63.454 -10.333 89.948 1.00 95.81 120 GLU A O 1
ATOM 904 N N . THR A 1 121 ? -65.524 -9.649 90.418 1.00 96.12 121 THR A N 1
ATOM 905 C CA . THR A 1 121 ? -65.772 -9.149 89.051 1.00 96.12 121 THR A CA 1
ATOM 906 C C . THR A 1 121 ? -64.911 -7.940 88.690 1.00 96.12 121 THR A C 1
ATOM 908 O O . THR A 1 121 ? -64.513 -7.816 87.533 1.00 96.12 121 THR A O 1
ATOM 911 N N . ARG A 1 122 ? -64.574 -7.066 89.650 1.00 96.12 122 ARG A N 1
ATOM 912 C CA . ARG A 1 122 ? -63.609 -5.974 89.431 1.00 96.12 122 ARG A CA 1
ATOM 913 C C . ARG A 1 122 ? -62.189 -6.489 89.229 1.00 96.12 122 ARG A C 1
ATOM 915 O O . ARG A 1 122 ? -61.495 -5.974 88.363 1.00 96.12 122 ARG A O 1
ATOM 922 N N . GLU A 1 123 ? -61.761 -7.479 90.007 1.00 96.75 123 GLU A N 1
ATOM 923 C CA . GLU A 1 123 ? -60.450 -8.112 89.833 1.00 96.75 123 GLU A CA 1
ATOM 924 C C . GLU A 1 123 ? -60.350 -8.822 88.476 1.00 96.75 123 GLU A C 1
ATOM 926 O O . GLU A 1 123 ? -59.347 -8.665 87.786 1.00 96.75 123 GLU A O 1
ATOM 931 N N . LEU A 1 124 ? -61.404 -9.530 88.050 1.00 97.38 124 LEU A N 1
ATOM 932 C CA . LEU A 1 124 ? -61.478 -10.146 86.719 1.00 97.38 124 LEU A CA 1
ATOM 933 C C . LEU A 1 124 ? -61.469 -9.106 85.591 1.00 97.38 124 LEU A C 1
ATOM 935 O O . LEU A 1 124 ? -60.780 -9.303 84.595 1.00 97.38 124 LEU A O 1
ATOM 939 N N . ALA A 1 125 ? -62.196 -7.994 85.736 1.00 96.69 125 ALA A N 1
ATOM 940 C CA . ALA A 1 125 ? -62.150 -6.900 84.765 1.00 96.69 125 ALA A CA 1
ATOM 941 C C . ALA A 1 125 ? -60.734 -6.311 84.651 1.00 96.69 125 ALA A C 1
ATOM 943 O O . ALA A 1 125 ? -60.250 -6.135 83.540 1.00 96.69 125 ALA A O 1
ATOM 944 N N . GLY A 1 126 ? -60.043 -6.111 85.781 1.00 97.38 126 GLY A N 1
ATOM 945 C CA . GLY A 1 126 ? -58.642 -5.682 85.789 1.00 97.38 126 GLY A CA 1
ATOM 946 C C . GLY A 1 126 ? -57.699 -6.682 85.111 1.00 97.38 126 GLY A C 1
ATOM 947 O O . GLY A 1 126 ? -56.838 -6.277 84.342 1.00 97.38 126 GLY A O 1
ATOM 948 N N . GLN A 1 127 ? -57.894 -7.990 85.317 1.00 97.44 127 GLN A N 1
ATOM 949 C CA . GLN A 1 127 ? -57.121 -9.025 84.611 1.00 97.44 127 GLN A CA 1
ATOM 950 C C . GLN A 1 127 ? -57.367 -9.001 83.098 1.00 97.44 127 GLN A C 1
ATOM 952 O O . GLN A 1 127 ? -56.422 -9.113 82.329 1.00 97.44 127 GLN A O 1
ATOM 957 N N . HIS A 1 128 ? -58.615 -8.826 82.656 1.00 97.12 128 HIS A N 1
ATOM 958 C CA . HIS A 1 128 ? -58.926 -8.698 81.232 1.00 97.12 128 HIS A CA 1
ATOM 959 C C . HIS A 1 128 ? -58.340 -7.424 80.612 1.00 97.12 128 HIS A C 1
ATOM 961 O O . HIS A 1 128 ? -57.896 -7.464 79.465 1.00 97.12 128 HIS A O 1
ATOM 967 N N . GLU A 1 129 ? -58.327 -6.310 81.350 1.00 97.88 129 GLU A N 1
ATOM 968 C CA . GLU A 1 129 ? -57.633 -5.085 80.942 1.00 97.88 129 GLU A CA 1
ATOM 969 C C . GLU A 1 129 ? -56.129 -5.355 80.765 1.00 97.88 129 GLU A C 1
ATOM 971 O O . GLU A 1 129 ? -55.590 -5.066 79.695 1.00 97.88 129 GLU A O 1
ATOM 976 N N . ASP A 1 130 ? -55.476 -5.992 81.742 1.00 97.75 130 ASP A N 1
ATOM 977 C CA . ASP A 1 130 ? -54.057 -6.370 81.666 1.00 97.75 130 ASP A CA 1
ATOM 978 C C . ASP A 1 130 ? -53.769 -7.324 80.482 1.00 97.75 130 ASP A C 1
ATOM 980 O O . ASP A 1 130 ? -52.839 -7.079 79.709 1.00 97.75 130 ASP A O 1
ATOM 984 N N . ASP A 1 131 ? -54.597 -8.358 80.277 1.00 98.00 131 ASP A N 1
ATOM 985 C CA . ASP A 1 131 ? -54.489 -9.303 79.152 1.00 98.00 131 ASP A CA 1
ATOM 986 C C . ASP A 1 131 ? -54.652 -8.591 77.795 1.00 98.00 131 ASP A C 1
ATOM 988 O O . ASP A 1 131 ? -53.960 -8.905 76.820 1.00 98.00 131 ASP A O 1
ATOM 992 N N . SER A 1 132 ? -55.573 -7.622 77.711 1.00 97.50 132 SER A N 1
ATOM 993 C CA . SER A 1 132 ? -55.799 -6.838 76.491 1.00 97.50 132 SER A CA 1
ATOM 994 C C . SER A 1 132 ? -54.602 -5.947 76.157 1.00 97.50 132 SER A C 1
ATOM 996 O O . SER A 1 132 ? -54.215 -5.863 74.991 1.00 97.50 132 SER 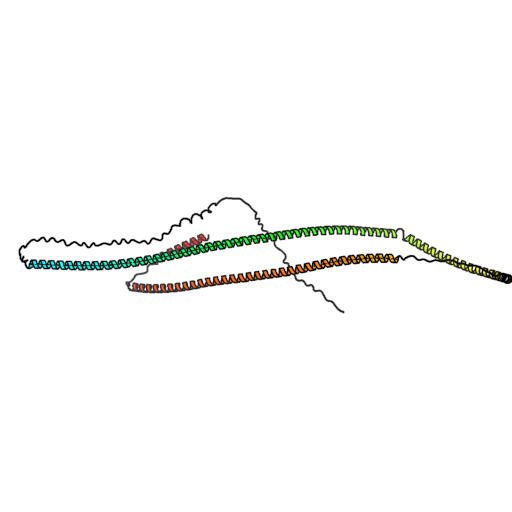A O 1
ATOM 998 N N . LEU A 1 133 ? -53.968 -5.351 77.174 1.00 98.06 133 LEU A N 1
ATOM 999 C CA . LEU A 1 133 ? -52.757 -4.548 77.017 1.00 98.06 133 LEU A CA 1
ATOM 1000 C C . LEU A 1 133 ? -51.560 -5.412 76.599 1.00 98.06 133 LEU A C 1
ATOM 1002 O O . LEU A 1 133 ? -50.768 -4.987 75.757 1.00 98.06 133 LEU A O 1
ATOM 1006 N N . GLU A 1 134 ? -51.430 -6.631 77.133 1.00 97.81 134 GLU A N 1
ATOM 1007 C CA . GLU A 1 134 ? -50.387 -7.572 76.703 1.00 97.81 134 GLU A CA 1
ATOM 1008 C C . GLU A 1 134 ? -50.575 -7.984 75.235 1.00 97.81 134 GLU A C 1
ATOM 1010 O O . GLU A 1 134 ? -49.629 -7.917 74.444 1.00 97.81 134 GLU A O 1
ATOM 1015 N N . LEU A 1 135 ? -51.799 -8.350 74.838 1.00 97.75 135 LEU A N 1
ATOM 1016 C CA . LEU A 1 135 ? -52.124 -8.677 73.446 1.00 97.75 135 LEU A CA 1
ATOM 1017 C C . LEU A 1 135 ? -51.888 -7.493 72.504 1.00 97.75 135 LEU A C 1
ATOM 1019 O O . LEU A 1 135 ? -51.352 -7.689 71.413 1.00 97.75 135 LEU A O 1
ATOM 1023 N N . GLN A 1 136 ? -52.246 -6.277 72.922 1.00 97.94 136 GLN A N 1
ATOM 1024 C CA . GLN A 1 136 ? -51.967 -5.066 72.156 1.00 97.94 136 GLN A CA 1
ATOM 1025 C C . GLN A 1 136 ? -50.458 -4.891 71.933 1.00 97.94 136 GLN A C 1
ATOM 1027 O O . GLN A 1 136 ? -50.040 -4.679 70.796 1.00 97.94 136 GLN A O 1
ATOM 1032 N N . GLY A 1 137 ? -49.636 -5.057 72.975 1.00 97.62 137 GLY A N 1
ATOM 1033 C CA . GLY A 1 137 ? -48.177 -4.991 72.849 1.00 97.62 137 GLY A CA 1
ATOM 1034 C C . GLY A 1 137 ? -47.611 -6.035 71.879 1.00 97.62 137 GLY A C 1
ATOM 1035 O O . GLY A 1 137 ? -46.784 -5.708 71.030 1.00 97.62 137 GLY A O 1
ATOM 1036 N N . LEU A 1 138 ? -48.104 -7.279 71.935 1.00 98.00 138 LEU A N 1
ATOM 1037 C CA . LEU A 1 138 ? -47.687 -8.341 71.009 1.00 98.00 138 LEU A CA 1
ATOM 1038 C C . LEU A 1 138 ? -48.077 -8.046 69.552 1.00 98.00 138 LEU A C 1
ATOM 1040 O O . LEU A 1 138 ? -47.295 -8.318 68.640 1.00 98.00 138 LEU A O 1
ATOM 1044 N N . LEU A 1 139 ? -49.267 -7.484 69.322 1.00 98.19 139 LEU A N 1
ATOM 1045 C CA . LEU A 1 139 ? -49.710 -7.077 67.987 1.00 98.19 139 LEU A CA 1
ATOM 1046 C C . LEU A 1 139 ? -48.875 -5.912 67.448 1.00 98.19 139 LEU A C 1
ATOM 1048 O O . LEU A 1 139 ? -48.516 -5.912 66.271 1.00 98.19 139 LEU A O 1
ATOM 1052 N N . GLU A 1 140 ? -48.543 -4.931 68.289 1.00 97.62 140 GLU A N 1
ATOM 1053 C CA . GLU A 1 140 ? -47.652 -3.827 67.921 1.00 97.62 140 GLU A CA 1
ATOM 1054 C C . GLU A 1 140 ? -46.256 -4.344 67.533 1.00 97.62 140 GLU A C 1
ATOM 1056 O O . GLU A 1 140 ? -45.730 -3.957 66.485 1.00 97.62 140 GLU A O 1
ATOM 1061 N N . ASP A 1 141 ? -45.696 -5.287 68.296 1.00 97.88 141 ASP A N 1
ATOM 1062 C CA . ASP A 1 141 ? -44.419 -5.936 67.979 1.00 97.88 141 ASP A CA 1
ATOM 1063 C C . ASP A 1 141 ? -44.471 -6.716 66.650 1.00 97.88 141 ASP A C 1
ATOM 1065 O O . ASP A 1 141 ? -43.548 -6.615 65.833 1.00 97.88 141 ASP A O 1
ATOM 1069 N N . GLU A 1 142 ? -45.552 -7.458 66.381 1.00 96.88 142 GLU A N 1
ATOM 1070 C CA . GLU A 1 142 ? -45.741 -8.172 65.110 1.00 96.88 142 GLU A CA 1
ATOM 1071 C C . GLU A 1 142 ? -45.897 -7.199 63.930 1.00 96.88 142 GLU A C 1
ATOM 1073 O O . GLU A 1 142 ? -45.276 -7.399 62.878 1.00 96.88 142 GLU A O 1
ATOM 1078 N N . ARG A 1 143 ? -46.655 -6.104 64.101 1.00 97.81 143 ARG A N 1
ATOM 1079 C CA . ARG A 1 143 ? -46.785 -5.046 63.083 1.00 97.81 143 ARG A CA 1
ATOM 1080 C C . ARG A 1 143 ? -45.432 -4.409 62.782 1.00 97.81 143 ARG A C 1
ATOM 1082 O O . ARG A 1 143 ? -45.096 -4.242 61.609 1.00 97.81 143 ARG A O 1
ATOM 1089 N N . LEU A 1 144 ? -44.629 -4.103 63.803 1.00 98.19 144 LEU A N 1
ATOM 1090 C CA . LEU A 1 144 ? -43.284 -3.550 63.625 1.00 98.19 144 LEU A CA 1
ATOM 1091 C C . LEU A 1 144 ? -42.344 -4.539 62.924 1.00 98.19 144 LEU A C 1
ATOM 1093 O O . LEU A 1 144 ? -41.629 -4.145 62.000 1.00 98.19 144 LEU A O 1
ATOM 1097 N N . ALA A 1 145 ? -42.360 -5.818 63.307 1.00 97.88 145 ALA A N 1
ATOM 1098 C CA . ALA A 1 145 ? -41.553 -6.852 62.658 1.00 97.88 145 ALA A CA 1
ATOM 1099 C C . ALA A 1 145 ? -41.946 -7.045 61.181 1.00 97.88 145 ALA A C 1
ATOM 1101 O O . ALA A 1 145 ? -41.076 -7.128 60.309 1.00 97.88 145 ALA A O 1
ATOM 1102 N N . SER A 1 146 ? -43.248 -7.048 60.885 1.00 97.88 146 SER A N 1
ATOM 1103 C CA . SER A 1 146 ? -43.786 -7.128 59.523 1.00 97.88 146 SER A CA 1
ATOM 1104 C C . SER A 1 146 ? -43.398 -5.906 58.681 1.00 97.88 146 SER A C 1
ATOM 1106 O O . SER A 1 146 ? -42.901 -6.053 57.561 1.00 97.88 146 SER A O 1
ATOM 1108 N N . ALA A 1 147 ? -43.517 -4.693 59.235 1.00 98.12 147 ALA A N 1
ATOM 1109 C CA . ALA A 1 147 ? -43.107 -3.461 58.563 1.00 98.12 147 ALA A CA 1
ATOM 1110 C C . ALA A 1 147 ? -41.603 -3.459 58.236 1.00 98.12 147 ALA A C 1
ATOM 1112 O O . ALA A 1 147 ? -41.210 -3.151 57.108 1.00 98.12 147 ALA A O 1
ATOM 1113 N N . GLN A 1 148 ? -40.756 -3.877 59.184 1.00 98.06 148 GLN A N 1
ATOM 1114 C CA . GLN A 1 148 ? -39.315 -4.031 58.955 1.00 98.06 148 GLN A CA 1
ATOM 1115 C C . GLN A 1 148 ? -39.024 -5.063 57.859 1.00 98.06 148 GLN A C 1
ATOM 1117 O O . GLN A 1 148 ? -38.175 -4.835 56.994 1.00 98.06 148 GLN A O 1
ATOM 1122 N N . GLN A 1 149 ? -39.746 -6.185 57.851 1.00 98.25 149 GLN A N 1
ATOM 1123 C CA . GLN A 1 149 ? -39.605 -7.209 56.821 1.00 98.25 149 GLN A CA 1
ATOM 1124 C C . GLN A 1 149 ? -39.991 -6.676 55.429 1.00 98.25 149 GLN A C 1
ATOM 1126 O O . GLN A 1 149 ? -39.253 -6.889 54.461 1.00 98.25 149 GLN A O 1
ATOM 1131 N N . ALA A 1 150 ? -41.099 -5.938 55.319 1.00 98.12 150 ALA A N 1
ATOM 1132 C CA . ALA A 1 150 ? -41.524 -5.294 54.078 1.00 98.12 150 ALA A CA 1
ATOM 1133 C C . ALA A 1 150 ? -40.505 -4.249 53.589 1.00 98.12 150 ALA A C 1
ATOM 1135 O O . ALA A 1 150 ? -40.226 -4.170 52.388 1.00 98.12 150 ALA A O 1
ATOM 1136 N N . GLU A 1 151 ? -39.888 -3.490 54.498 1.00 98.25 151 GLU A N 1
ATOM 1137 C CA . GLU A 1 151 ? -38.834 -2.531 54.160 1.00 98.25 151 GLU A CA 1
ATOM 1138 C C . GLU A 1 151 ? -37.588 -3.233 53.595 1.00 98.25 151 GLU A C 1
ATOM 1140 O O . GLU A 1 151 ? -37.040 -2.799 52.578 1.00 98.25 151 GLU A O 1
ATOM 1145 N N . VAL A 1 152 ? -37.159 -4.349 54.200 1.00 98.31 152 VAL A N 1
ATOM 1146 C CA . VAL A 1 152 ? -36.030 -5.151 53.697 1.00 98.31 152 VAL A CA 1
ATOM 1147 C C . VAL A 1 152 ? -36.327 -5.689 52.296 1.00 98.31 152 VAL A C 1
ATOM 1149 O O . VAL A 1 152 ? -35.495 -5.537 51.398 1.00 98.31 152 VAL A O 1
ATOM 1152 N N . PHE A 1 153 ? -37.520 -6.247 52.065 1.00 98.25 153 PHE A N 1
ATOM 1153 C CA . PHE A 1 153 ? -37.910 -6.705 50.729 1.00 98.25 153 PHE A CA 1
ATOM 1154 C C . PHE A 1 153 ? -37.971 -5.561 49.719 1.00 98.25 153 PHE A C 1
ATOM 1156 O O . PHE A 1 153 ? -37.500 -5.711 48.593 1.00 98.25 153 PHE A O 1
ATOM 1163 N N . THR A 1 154 ? -38.480 -4.399 50.121 1.00 98.44 154 THR A N 1
ATOM 1164 C CA . THR A 1 154 ? -38.543 -3.216 49.258 1.00 98.44 154 THR A CA 1
ATOM 1165 C C . THR A 1 154 ? -37.145 -2.748 48.860 1.00 98.44 154 THR A C 1
ATOM 1167 O O . THR A 1 154 ? -36.893 -2.518 47.675 1.00 98.44 154 THR A O 1
ATOM 1170 N N . LYS A 1 155 ? -36.200 -2.685 49.808 1.00 98.50 155 LYS A N 1
ATOM 1171 C CA . LYS A 1 155 ? -34.790 -2.365 49.529 1.00 98.50 155 LYS A CA 1
ATOM 1172 C C . LYS A 1 155 ? -34.160 -3.380 48.576 1.00 98.50 155 LYS A C 1
ATOM 1174 O O . LYS A 1 155 ? -33.507 -2.983 47.614 1.00 98.50 155 LYS A O 1
ATOM 1179 N N . GLN A 1 156 ? -34.408 -4.673 48.788 1.00 98.56 156 GLN A N 1
ATOM 1180 C CA . GLN A 1 156 ? -33.906 -5.737 47.916 1.00 98.56 156 GLN A CA 1
ATOM 1181 C C . GLN A 1 156 ? -34.455 -5.607 46.487 1.00 98.56 156 GLN A C 1
ATOM 1183 O O . GLN A 1 156 ? -33.705 -5.707 45.516 1.00 98.56 156 GLN A O 1
ATOM 1188 N N . ILE A 1 157 ? -35.756 -5.339 46.343 1.00 98.12 157 ILE A N 1
ATOM 1189 C CA . ILE A 1 157 ? -36.396 -5.129 45.040 1.00 98.12 157 ILE A CA 1
ATOM 1190 C C . ILE A 1 157 ? -35.803 -3.897 44.351 1.00 98.12 157 ILE A C 1
ATOM 1192 O O . ILE A 1 157 ? -35.463 -3.968 43.172 1.00 98.12 157 ILE A O 1
ATOM 1196 N N . GLN A 1 158 ? -35.634 -2.783 45.065 1.00 98.38 158 GLN A N 1
ATOM 1197 C CA . GLN A 1 158 ? -35.043 -1.562 44.511 1.00 98.38 158 GLN A CA 1
ATOM 1198 C C . GLN A 1 158 ? -33.593 -1.774 44.063 1.00 98.38 158 GLN A C 1
ATOM 1200 O O . GLN A 1 158 ? -33.218 -1.291 42.990 1.00 98.38 158 GLN A O 1
ATOM 1205 N N . GLN A 1 159 ? -32.802 -2.523 44.837 1.00 98.56 159 GLN A N 1
ATOM 1206 C CA . GLN A 1 159 ? -31.435 -2.886 44.471 1.00 98.56 159 GLN A CA 1
ATOM 1207 C C . GLN A 1 159 ? -31.412 -3.723 43.187 1.00 98.56 159 GLN A C 1
ATOM 1209 O O . GLN A 1 159 ? -30.756 -3.332 42.223 1.00 98.56 159 GLN A O 1
ATOM 1214 N N . LEU A 1 160 ? -32.193 -4.806 43.122 1.00 98.62 160 LEU A N 1
ATOM 1215 C CA . LEU A 1 160 ? -32.279 -5.658 41.930 1.00 98.62 160 LEU A CA 1
ATOM 1216 C C . LEU A 1 160 ? -32.787 -4.888 40.703 1.00 98.62 160 LEU A C 1
ATOM 1218 O O . LEU A 1 160 ? -32.294 -5.071 39.593 1.00 98.62 160 LEU A O 1
ATOM 1222 N N . GLN A 1 161 ? -33.756 -3.988 40.879 1.00 98.44 161 GLN A N 1
ATOM 1223 C CA . GLN A 1 161 ? -34.212 -3.107 39.803 1.00 98.44 161 GLN A CA 1
ATOM 1224 C C . GLN A 1 161 ? -33.115 -2.136 39.346 1.00 98.44 161 GLN A C 1
ATOM 1226 O O . GLN A 1 161 ? -33.057 -1.807 38.160 1.00 98.44 161 GLN A O 1
ATOM 1231 N N . GLY A 1 162 ? -32.266 -1.669 40.265 1.00 98.31 162 GLY A N 1
ATOM 1232 C CA . GLY A 1 162 ? -31.074 -0.877 39.968 1.00 98.31 162 GLY A CA 1
ATOM 1233 C C . GLY A 1 162 ? -30.068 -1.650 39.126 1.00 98.31 162 GLY A C 1
ATOM 1234 O O . GLY A 1 162 ? -29.706 -1.185 38.048 1.00 98.31 162 GLY A O 1
ATOM 1235 N N . GLU A 1 163 ? -29.707 -2.854 39.567 1.00 98.56 163 GLU A N 1
ATOM 1236 C CA . GLU A 1 163 ? -28.781 -3.752 38.867 1.00 98.56 163 GLU A CA 1
ATOM 1237 C C . GLU A 1 163 ? -29.300 -4.133 37.470 1.00 98.56 163 GLU A C 1
ATOM 1239 O O . GLU A 1 163 ? -28.561 -4.108 36.488 1.00 98.56 163 GLU A O 1
ATOM 1244 N N . LEU A 1 164 ? -30.602 -4.403 37.328 1.00 98.50 164 LEU A N 1
ATOM 1245 C CA . LEU A 1 164 ? -31.213 -4.654 36.019 1.00 98.50 164 LEU A CA 1
ATOM 1246 C C . LEU A 1 164 ? -31.165 -3.428 35.101 1.00 98.50 164 LEU A C 1
ATOM 1248 O O . LEU A 1 164 ? -31.003 -3.583 33.890 1.00 98.50 164 LEU A O 1
ATOM 1252 N N . ARG A 1 165 ? -31.337 -2.215 35.642 1.00 98.50 165 ARG A N 1
ATOM 1253 C CA . ARG A 1 165 ? -31.229 -0.973 34.862 1.00 98.50 165 ARG A CA 1
ATOM 1254 C C . ARG A 1 165 ? -29.789 -0.738 34.403 1.00 98.50 165 ARG A C 1
ATOM 1256 O O . ARG A 1 165 ? -29.594 -0.514 33.212 1.00 98.50 165 ARG A O 1
ATOM 1263 N N . SER A 1 166 ? -28.801 -0.890 35.286 1.00 98.25 166 SER A N 1
ATOM 1264 C CA . SER A 1 166 ? -27.387 -0.725 34.920 1.00 98.25 166 SER A CA 1
ATOM 1265 C C . SER A 1 166 ? -26.924 -1.767 33.901 1.00 98.25 166 SER A C 1
ATOM 1267 O O . SER A 1 166 ? -26.280 -1.411 32.920 1.00 98.25 166 SER A O 1
ATOM 1269 N N . LEU A 1 167 ? -27.321 -3.037 34.057 1.00 98.62 167 LEU A N 1
ATOM 1270 C CA . LEU A 1 167 ? -27.006 -4.087 33.081 1.00 98.62 167 LEU A CA 1
ATOM 1271 C C . LEU A 1 167 ? -27.625 -3.803 31.706 1.00 98.62 167 LEU A C 1
ATOM 1273 O O . LEU A 1 167 ? -26.993 -4.035 30.679 1.00 98.62 167 LEU A O 1
ATOM 1277 N N . ARG A 1 168 ? -28.856 -3.276 31.654 1.00 98.50 168 ARG A N 1
ATOM 1278 C CA . ARG A 1 168 ? -29.484 -2.875 30.381 1.00 98.50 168 ARG A CA 1
ATOM 1279 C C . ARG A 1 168 ? -28.722 -1.739 29.703 1.00 98.50 168 ARG A C 1
ATOM 1281 O O . ARG A 1 168 ? -28.576 -1.751 28.482 1.00 98.50 168 ARG A O 1
ATOM 1288 N N . GLU A 1 169 ? -28.248 -0.765 30.473 1.00 98.44 169 GLU A N 1
ATOM 1289 C CA . GLU A 1 169 ? -27.429 0.331 29.954 1.00 98.44 169 GLU A CA 1
ATOM 1290 C C . GLU A 1 169 ? -26.096 -0.187 29.408 1.00 98.44 169 GLU A C 1
ATOM 1292 O O . GLU A 1 169 ? -25.749 0.145 28.274 1.00 98.44 169 GLU A O 1
ATOM 1297 N N . GLU A 1 170 ? -25.414 -1.063 30.148 1.00 98.50 170 GLU A N 1
ATOM 1298 C CA . GLU A 1 170 ? -24.165 -1.706 29.730 1.00 98.50 170 GLU A CA 1
ATOM 1299 C C . GLU A 1 170 ? -24.341 -2.510 28.435 1.00 98.50 170 GLU A C 1
ATOM 1301 O O . GLU A 1 170 ? -23.602 -2.291 27.475 1.00 98.50 170 GLU A O 1
ATOM 1306 N N . ILE A 1 171 ? -25.380 -3.350 28.344 1.00 98.19 171 ILE A N 1
ATOM 1307 C CA . ILE A 1 171 ? -25.715 -4.083 27.111 1.00 98.19 171 ILE A CA 1
ATOM 1308 C C . ILE A 1 171 ? -25.909 -3.104 25.948 1.00 98.19 171 ILE A C 1
ATOM 1310 O O . ILE A 1 171 ? -25.344 -3.300 24.874 1.00 98.19 171 ILE A O 1
ATOM 1314 N N . SER A 1 172 ? -26.644 -2.008 26.161 1.00 98.31 172 SER A N 1
ATOM 1315 C CA . SER A 1 172 ? -26.864 -1.015 25.107 1.00 98.31 172 SER A CA 1
ATOM 1316 C C . SER A 1 172 ? -25.567 -0.318 24.667 1.00 98.31 172 SER A C 1
ATOM 1318 O O . SER A 1 172 ? -25.425 0.063 23.503 1.00 98.31 172 SER A O 1
ATOM 1320 N N . LEU A 1 173 ? -24.623 -0.083 25.584 1.00 98.44 173 LEU A N 1
ATOM 1321 C CA . LEU A 1 173 ? -23.325 0.516 25.269 1.00 98.44 173 LEU A CA 1
ATOM 1322 C C . LEU A 1 173 ? -22.480 -0.451 24.440 1.00 98.44 173 LEU A C 1
ATOM 1324 O O . LEU A 1 173 ? -21.997 -0.054 23.379 1.00 98.44 173 LEU A O 1
ATOM 1328 N N . LEU A 1 174 ? -22.414 -1.719 24.851 1.00 98.50 174 LEU A N 1
ATOM 1329 C CA . LEU A 1 174 ? -21.720 -2.782 24.124 1.00 98.50 174 LEU A CA 1
ATOM 1330 C C . LEU A 1 174 ? -22.292 -2.990 22.718 1.00 98.50 174 LEU A C 1
ATOM 1332 O O . LEU A 1 174 ? -21.543 -3.135 21.756 1.00 98.50 174 LEU A O 1
ATOM 1336 N N . GLU A 1 175 ? -23.615 -2.951 22.556 1.00 98.44 175 GLU A N 1
ATOM 1337 C CA . GLU A 1 175 ? -24.253 -3.034 21.237 1.00 98.44 175 GLU A CA 1
ATOM 1338 C C . GLU A 1 175 ? -23.845 -1.869 20.326 1.00 98.44 175 GLU A C 1
ATOM 1340 O O . GLU A 1 175 ? -23.541 -2.075 19.148 1.00 98.44 175 GLU A O 1
ATOM 1345 N N . ARG A 1 176 ? -23.782 -0.643 20.863 1.00 98.19 176 ARG A N 1
ATOM 1346 C CA . ARG A 1 176 ? -23.313 0.529 20.105 1.00 98.19 176 ARG A CA 1
ATOM 1347 C C . ARG A 1 176 ? -21.820 0.452 19.792 1.00 98.19 176 ARG A C 1
ATOM 1349 O O . ARG A 1 176 ? -21.413 0.906 18.727 1.00 98.19 176 ARG A O 1
ATOM 1356 N N . GLU A 1 177 ? -20.998 -0.067 20.697 1.00 98.00 177 GLU A N 1
ATOM 1357 C CA . GLU A 1 177 ? -19.564 -0.294 20.470 1.00 98.00 177 GLU A CA 1
ATOM 1358 C C . GLU A 1 177 ? -19.333 -1.315 19.370 1.00 98.00 177 GLU A C 1
ATOM 1360 O O . GLU A 1 177 ? -18.708 -0.977 18.368 1.00 98.00 177 GLU A O 1
ATOM 1365 N N . LYS A 1 178 ? -19.968 -2.483 19.471 1.00 98.44 178 LYS A N 1
ATOM 1366 C CA . LYS A 1 178 ? -19.959 -3.505 18.424 1.00 98.44 178 LYS A CA 1
ATOM 1367 C C . LYS A 1 178 ? -20.351 -2.926 17.063 1.00 98.44 178 LYS A C 1
ATOM 1369 O O . LYS A 1 178 ? -19.680 -3.177 16.070 1.00 98.44 178 LYS A O 1
ATOM 1374 N N . GLU A 1 179 ? -21.430 -2.147 16.991 1.00 98.25 179 GLU A N 1
ATOM 1375 C CA . GLU A 1 179 ? -21.885 -1.534 15.736 1.00 98.25 179 GLU A CA 1
ATOM 1376 C C . GLU A 1 179 ? -20.881 -0.503 15.182 1.00 98.25 179 GLU A C 1
ATOM 1378 O O . GLU A 1 179 ? -20.729 -0.367 13.965 1.00 98.25 179 GLU A O 1
ATOM 1383 N N . ARG A 1 180 ? -20.179 0.234 16.055 1.00 97.81 180 ARG A N 1
ATOM 1384 C CA . ARG A 1 180 ? -19.109 1.162 15.653 1.00 97.81 180 ARG A CA 1
ATOM 1385 C C . ARG A 1 180 ? -17.891 0.413 15.116 1.00 97.81 180 ARG A C 1
ATOM 1387 O O . ARG A 1 180 ? -17.411 0.770 14.041 1.00 97.81 180 ARG A O 1
ATOM 1394 N N . GLU A 1 181 ? -17.445 -0.623 15.820 1.00 98.06 181 GLU A N 1
ATOM 1395 C CA . GLU A 1 181 ? -16.312 -1.467 15.427 1.00 98.06 181 GLU A CA 1
ATOM 1396 C C . GLU A 1 181 ? -16.590 -2.214 14.119 1.00 98.06 181 GLU A C 1
ATOM 1398 O O . GLU A 1 181 ? -15.752 -2.223 13.222 1.00 98.06 181 GLU A O 1
ATOM 1403 N N . LEU A 1 182 ? -17.795 -2.767 13.944 1.00 98.12 182 LEU A N 1
ATOM 1404 C CA . LEU A 1 182 ? -18.183 -3.417 12.690 1.00 98.12 182 LEU A CA 1
ATOM 1405 C C . LEU A 1 182 ? -18.105 -2.450 11.504 1.00 98.12 182 LEU A C 1
ATOM 1407 O O . LEU A 1 182 ? -17.517 -2.788 10.479 1.00 98.12 182 LEU A O 1
ATOM 1411 N N . LYS A 1 183 ? -18.613 -1.221 11.655 1.00 98.12 183 LYS A N 1
ATOM 1412 C CA . LYS A 1 183 ? -18.505 -0.184 10.613 1.00 98.12 183 LYS A CA 1
ATOM 1413 C C . LYS A 1 183 ? -17.065 0.210 10.312 1.00 98.12 183 LYS A C 1
ATOM 1415 O O . LYS A 1 183 ? -16.778 0.651 9.202 1.00 98.12 183 LYS A O 1
ATOM 1420 N N . GLU A 1 184 ? -16.183 0.149 11.301 1.00 98.12 184 GLU A N 1
ATOM 1421 C CA . GLU A 1 184 ? -14.757 0.425 11.135 1.00 98.12 184 GLU A CA 1
ATOM 1422 C C . GLU A 1 184 ? -14.073 -0.667 10.329 1.00 98.12 184 GLU A C 1
ATOM 1424 O O . GLU A 1 184 ? -13.497 -0.377 9.282 1.00 98.12 184 GLU A O 1
ATOM 1429 N N . ILE A 1 185 ? -14.268 -1.920 10.732 1.00 97.75 185 ILE A N 1
ATOM 1430 C CA . ILE A 1 185 ? -13.742 -3.087 10.026 1.00 97.75 185 ILE A CA 1
ATOM 1431 C C . ILE A 1 185 ? -14.275 -3.132 8.586 1.00 97.75 185 ILE A C 1
ATOM 1433 O O . ILE A 1 185 ? -13.521 -3.414 7.658 1.00 97.75 185 ILE A O 1
ATOM 1437 N N . GLU A 1 186 ? -15.552 -2.814 8.353 1.00 97.94 186 GLU A N 1
ATOM 1438 C CA . GLU A 1 186 ? -16.123 -2.734 7.001 1.00 97.94 186 GLU A CA 1
ATOM 1439 C C . GLU A 1 186 ? -15.451 -1.660 6.134 1.00 97.94 186 GLU A C 1
ATOM 1441 O O . GLU A 1 186 ? -15.169 -1.907 4.956 1.00 97.94 186 GLU A O 1
ATOM 1446 N N . ARG A 1 187 ? -15.169 -0.480 6.706 1.00 98.50 187 ARG A N 1
ATOM 1447 C CA . ARG A 1 187 ? -14.443 0.601 6.022 1.00 98.50 187 ARG A CA 1
ATOM 1448 C C . ARG A 1 187 ? -13.019 0.176 5.682 1.00 98.50 187 ARG A C 1
ATOM 1450 O O . ARG A 1 187 ? -12.612 0.315 4.530 1.00 98.50 187 ARG A O 1
ATOM 1457 N N . GLU A 1 188 ? -12.286 -0.373 6.644 1.00 98.19 188 GLU A N 1
ATOM 1458 C CA . GLU A 1 188 ? -10.915 -0.857 6.447 1.00 98.19 188 GLU A CA 1
ATOM 1459 C C . GLU A 1 188 ? -10.851 -1.978 5.407 1.00 98.19 188 GLU A C 1
ATOM 1461 O O . GLU A 1 188 ? -10.006 -1.958 4.515 1.00 98.19 188 GLU A O 1
ATOM 1466 N N . LEU A 1 189 ? -11.801 -2.912 5.446 1.00 98.38 189 LEU A N 1
ATOM 1467 C CA . LEU A 1 189 ? -11.918 -3.978 4.458 1.00 98.38 189 LEU A CA 1
ATOM 1468 C C . LEU A 1 189 ? -12.192 -3.427 3.054 1.00 98.38 189 LEU A C 1
ATOM 1470 O O . LEU A 1 189 ? -11.662 -3.952 2.073 1.00 98.38 189 LEU A O 1
ATOM 1474 N N . HIS A 1 190 ? -13.024 -2.389 2.932 1.00 98.56 190 HIS A N 1
ATOM 1475 C CA . HIS A 1 190 ? -13.259 -1.729 1.651 1.00 98.56 190 HIS A CA 1
ATOM 1476 C C . HIS A 1 190 ? -11.984 -1.053 1.133 1.00 98.56 190 HIS A C 1
ATOM 1478 O O . HIS A 1 190 ? -11.618 -1.277 -0.019 1.00 98.56 190 HIS A O 1
ATOM 1484 N N . LEU A 1 191 ? -11.265 -0.323 1.992 1.00 98.31 191 LEU A N 1
ATOM 1485 C CA . LEU A 1 191 ? -9.990 0.311 1.647 1.00 98.31 191 LEU A CA 1
ATOM 1486 C C . LEU A 1 191 ? -8.941 -0.719 1.206 1.00 98.31 191 LEU A C 1
ATOM 1488 O O . LEU A 1 191 ? -8.381 -0.588 0.119 1.00 98.31 191 LEU A O 1
ATOM 1492 N N . ALA A 1 192 ? -8.757 -1.800 1.967 1.00 97.75 192 ALA A N 1
ATOM 1493 C CA . ALA A 1 192 ? -7.827 -2.873 1.619 1.00 97.75 192 ALA A CA 1
ATOM 1494 C C . ALA A 1 192 ? -8.183 -3.534 0.276 1.00 97.75 192 ALA A C 1
ATOM 1496 O O . ALA A 1 192 ? -7.309 -3.816 -0.541 1.00 97.75 192 ALA A O 1
ATOM 1497 N N . ARG A 1 193 ? -9.477 -3.749 -0.004 1.00 98.25 193 ARG A N 1
ATOM 1498 C CA . ARG A 1 193 ? -9.929 -4.263 -1.310 1.00 98.25 193 ARG A CA 1
ATOM 1499 C C . ARG A 1 193 ? -9.607 -3.298 -2.445 1.00 98.25 193 ARG A C 1
ATOM 1501 O O . ARG A 1 193 ? -9.160 -3.753 -3.497 1.00 98.25 193 ARG A O 1
ATOM 1508 N N . THR A 1 194 ? -9.828 -1.997 -2.247 1.00 98.44 194 THR A N 1
ATOM 1509 C CA . THR A 1 194 ? -9.487 -0.987 -3.258 1.00 98.44 194 THR A CA 1
ATOM 1510 C C . THR A 1 194 ? -7.983 -0.911 -3.492 1.00 98.44 194 THR A C 1
ATOM 1512 O O . THR A 1 194 ? -7.563 -0.902 -4.642 1.00 98.44 194 THR A O 1
ATOM 1515 N N . GLU A 1 195 ? -7.172 -0.972 -2.436 1.00 98.50 195 GLU A N 1
ATOM 1516 C CA . GLU A 1 195 ? -5.713 -0.962 -2.534 1.00 98.50 195 GLU A CA 1
ATOM 1517 C C . GLU A 1 195 ? -5.196 -2.192 -3.291 1.00 98.50 195 GLU A C 1
ATOM 1519 O O . GLU A 1 195 ? -4.445 -2.060 -4.258 1.00 98.50 195 GLU A O 1
ATOM 1524 N N . ILE A 1 196 ? -5.680 -3.390 -2.943 1.00 98.12 196 ILE A N 1
ATOM 1525 C CA . ILE A 1 196 ? -5.355 -4.623 -3.672 1.00 98.12 196 ILE A CA 1
ATOM 1526 C C . ILE A 1 196 ? -5.732 -4.499 -5.151 1.00 98.12 196 ILE A C 1
ATOM 1528 O O . ILE A 1 196 ? -4.971 -4.937 -6.012 1.00 98.12 196 ILE A O 1
ATOM 1532 N N . HIS A 1 197 ? -6.896 -3.924 -5.465 1.00 98.75 197 HIS A N 1
ATOM 1533 C CA . HIS A 1 197 ? -7.303 -3.724 -6.852 1.00 98.75 197 HIS A CA 1
ATOM 1534 C C . HIS A 1 197 ? -6.366 -2.753 -7.582 1.00 98.75 197 HIS A C 1
ATOM 1536 O O . HIS A 1 197 ? -5.917 -3.075 -8.677 1.00 98.75 197 HIS A O 1
ATOM 1542 N N . THR A 1 198 ? -5.991 -1.631 -6.959 1.00 98.62 198 THR A N 1
ATOM 1543 C CA . THR A 1 198 ? -5.041 -0.678 -7.555 1.00 98.62 198 THR A CA 1
ATOM 1544 C C . THR A 1 198 ? -3.653 -1.275 -7.766 1.00 98.62 198 THR A C 1
ATOM 1546 O O . THR A 1 198 ? -3.050 -1.050 -8.810 1.00 98.62 198 THR A O 1
ATOM 1549 N N . LEU A 1 199 ? -3.157 -2.081 -6.821 1.00 98.56 199 LEU A N 1
ATOM 1550 C CA . LEU A 1 199 ? -1.858 -2.745 -6.944 1.00 98.56 199 LEU A CA 1
ATOM 1551 C C . LEU A 1 199 ? -1.871 -3.811 -8.041 1.00 98.56 199 LEU A C 1
ATOM 1553 O O . LEU A 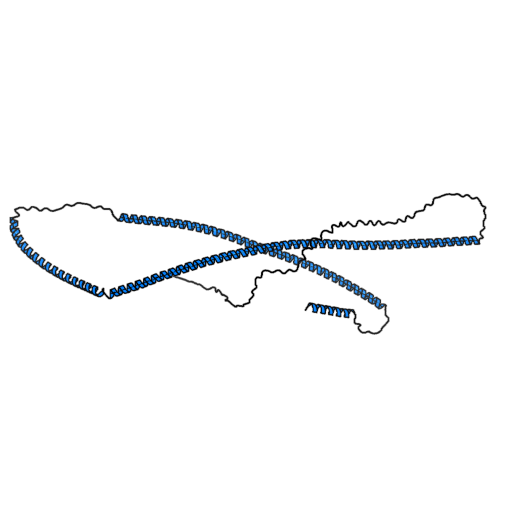1 199 ? -0.891 -3.945 -8.767 1.00 98.56 199 LEU A O 1
ATOM 1557 N N . ARG A 1 200 ? -2.977 -4.552 -8.187 1.00 98.31 200 ARG A N 1
ATOM 1558 C CA . ARG A 1 200 ? -3.146 -5.502 -9.294 1.00 98.31 200 ARG A CA 1
ATOM 1559 C C . ARG A 1 200 ? -3.185 -4.795 -10.638 1.00 98.31 200 ARG A C 1
ATOM 1561 O O . ARG A 1 200 ? -2.459 -5.217 -11.523 1.00 98.31 200 ARG A O 1
ATOM 1568 N N . GLN A 1 201 ? -3.946 -3.707 -10.757 1.00 98.69 201 GLN A N 1
ATOM 1569 C CA . GLN A 1 201 ? -3.985 -2.920 -11.988 1.00 98.69 201 GLN A CA 1
ATOM 1570 C C . GLN A 1 201 ? -2.591 -2.394 -12.348 1.00 98.69 201 GLN A C 1
ATOM 1572 O O . GLN A 1 201 ? -2.147 -2.583 -13.468 1.00 98.69 201 GLN A O 1
ATOM 1577 N N . ALA A 1 202 ? -1.857 -1.825 -11.386 1.00 98.25 202 ALA A N 1
ATOM 1578 C CA . ALA A 1 202 ? -0.497 -1.346 -11.628 1.00 98.25 202 ALA A CA 1
ATOM 1579 C C . ALA A 1 202 ? 0.470 -2.475 -12.038 1.00 98.25 202 ALA A C 1
ATOM 1581 O O . ALA A 1 202 ? 1.345 -2.267 -12.876 1.00 98.25 202 ALA A O 1
ATOM 1582 N N . ALA A 1 203 ? 0.320 -3.672 -11.459 1.00 98.19 203 ALA A N 1
ATOM 1583 C CA . ALA A 1 203 ? 1.110 -4.840 -11.840 1.00 98.19 203 ALA A CA 1
ATOM 1584 C C . ALA A 1 203 ? 0.750 -5.355 -13.243 1.00 98.19 203 ALA A C 1
ATOM 1586 O O . ALA A 1 203 ? 1.645 -5.750 -13.985 1.00 98.19 203 ALA A O 1
ATOM 1587 N N . GLU A 1 204 ? -0.533 -5.342 -13.609 1.00 98.44 204 GLU A N 1
ATOM 1588 C CA . GLU A 1 204 ? -1.008 -5.680 -14.953 1.00 98.44 204 GLU A CA 1
ATOM 1589 C C . GLU A 1 204 ? -0.493 -4.668 -15.982 1.00 98.44 204 GLU A C 1
ATOM 1591 O O . GLU A 1 204 ? 0.126 -5.075 -16.959 1.00 98.44 204 GLU A O 1
ATOM 1596 N N . ASP A 1 205 ? -0.643 -3.367 -15.727 1.00 98.25 205 ASP A N 1
ATOM 1597 C CA . ASP A 1 205 ? -0.150 -2.304 -16.608 1.00 98.25 205 ASP A CA 1
ATOM 1598 C C . ASP A 1 205 ? 1.370 -2.443 -16.822 1.00 98.25 205 ASP A C 1
ATOM 1600 O O . ASP A 1 205 ? 1.835 -2.512 -17.960 1.00 98.25 205 ASP A O 1
ATOM 1604 N N . SER A 1 206 ? 2.143 -2.626 -15.745 1.00 98.06 206 SER A N 1
ATOM 1605 C CA . SER A 1 206 ? 3.592 -2.868 -15.826 1.00 98.06 206 SER A CA 1
ATOM 1606 C C . SER A 1 206 ? 3.941 -4.149 -16.593 1.00 98.06 206 SER A C 1
ATOM 1608 O O . SER A 1 206 ? 4.905 -4.157 -17.358 1.00 98.06 206 SER A O 1
ATOM 1610 N N . ALA A 1 207 ? 3.174 -5.231 -16.427 1.00 98.06 207 ALA A N 1
ATOM 1611 C CA . ALA A 1 207 ? 3.380 -6.454 -17.197 1.00 98.06 207 ALA A CA 1
ATOM 1612 C C . ALA A 1 207 ? 3.122 -6.222 -18.693 1.00 98.06 207 ALA A C 1
ATOM 1614 O O . ALA A 1 207 ? 3.913 -6.680 -19.514 1.00 98.06 207 ALA A O 1
ATOM 1615 N N . THR A 1 208 ? 2.079 -5.465 -19.051 1.00 98.19 208 THR A N 1
ATOM 1616 C CA . THR A 1 208 ? 1.790 -5.139 -20.457 1.00 98.19 208 THR A CA 1
ATOM 1617 C C . THR A 1 208 ? 2.853 -4.238 -21.088 1.00 98.19 208 THR A C 1
ATOM 1619 O O . THR A 1 208 ? 3.215 -4.449 -22.245 1.00 98.19 208 THR A O 1
ATOM 1622 N N . GLU A 1 209 ? 3.413 -3.283 -20.338 1.00 98.44 209 GLU A N 1
ATOM 1623 C CA . GLU A 1 209 ? 4.554 -2.474 -20.789 1.00 98.44 209 GLU A CA 1
ATOM 1624 C C . GLU A 1 209 ? 5.778 -3.358 -21.046 1.00 98.44 209 GLU A C 1
ATOM 1626 O O . GLU A 1 209 ? 6.381 -3.285 -22.115 1.00 98.44 209 GLU A O 1
ATOM 1631 N N . HIS A 1 210 ? 6.097 -4.269 -20.122 1.00 98.31 210 HIS A N 1
ATOM 1632 C CA . HIS A 1 210 ? 7.192 -5.218 -20.310 1.00 98.31 210 HIS A CA 1
ATOM 1633 C C . HIS A 1 210 ? 6.972 -6.159 -21.501 1.00 98.31 210 HIS A C 1
ATOM 1635 O O . HIS A 1 210 ? 7.915 -6.430 -22.243 1.00 98.31 210 HIS A O 1
ATOM 1641 N N . GLU A 1 211 ? 5.752 -6.654 -21.718 1.00 98.56 211 GLU A N 1
ATOM 1642 C CA . GLU A 1 211 ? 5.416 -7.455 -22.901 1.00 98.56 211 GLU A CA 1
ATOM 1643 C C . GLU A 1 211 ? 5.592 -6.652 -24.198 1.00 98.56 211 GLU A C 1
ATOM 1645 O O . GLU A 1 211 ? 6.142 -7.173 -25.172 1.00 98.56 211 GLU A O 1
ATOM 1650 N N . SER A 1 212 ? 5.199 -5.374 -24.200 1.00 98.56 212 SER A N 1
ATOM 1651 C CA . SER A 1 212 ? 5.414 -4.455 -25.322 1.00 98.56 212 SER A CA 1
ATOM 1652 C C . SER A 1 212 ? 6.905 -4.215 -25.592 1.00 98.56 212 SER A C 1
ATOM 1654 O O . SER A 1 212 ? 7.344 -4.307 -26.741 1.00 98.56 212 SER A O 1
ATOM 1656 N N . ASP A 1 213 ? 7.705 -3.964 -24.553 1.00 98.69 213 ASP A N 1
ATOM 1657 C CA . ASP A 1 213 ? 9.156 -3.784 -24.673 1.00 98.69 213 ASP A CA 1
ATOM 1658 C C . ASP A 1 213 ? 9.819 -5.043 -25.237 1.00 98.69 213 ASP A C 1
ATOM 1660 O O . ASP A 1 213 ? 10.614 -4.966 -26.176 1.00 98.69 213 ASP A O 1
ATOM 1664 N N . ILE A 1 214 ? 9.454 -6.221 -24.721 1.00 98.56 214 ILE A N 1
ATOM 1665 C CA . ILE A 1 214 ? 9.954 -7.504 -25.225 1.00 98.56 214 ILE A CA 1
ATOM 1666 C C . ILE A 1 214 ? 9.599 -7.674 -26.704 1.00 98.56 214 ILE A C 1
ATOM 1668 O O . ILE A 1 214 ? 10.470 -8.064 -27.481 1.00 98.56 214 ILE A O 1
ATOM 1672 N N . ALA A 1 215 ? 8.365 -7.363 -27.111 1.00 98.50 215 ALA A N 1
ATOM 1673 C CA . ALA A 1 215 ? 7.955 -7.443 -28.512 1.00 98.50 215 ALA A CA 1
ATOM 1674 C C . ALA A 1 215 ? 8.776 -6.494 -29.404 1.00 98.50 215 ALA A C 1
ATOM 1676 O O . ALA A 1 215 ? 9.244 -6.908 -30.465 1.00 98.50 215 ALA A O 1
ATOM 1677 N N . SER A 1 216 ? 9.027 -5.260 -28.952 1.00 98.69 216 SER A N 1
ATOM 1678 C CA . SER A 1 216 ? 9.853 -4.291 -29.688 1.00 98.69 216 SER A CA 1
ATOM 1679 C C . SER A 1 216 ? 11.306 -4.759 -29.851 1.00 98.69 216 SER A C 1
ATOM 1681 O O . SER A 1 216 ? 11.870 -4.694 -30.942 1.00 98.69 216 SER A O 1
ATOM 1683 N N . LEU A 1 217 ? 11.897 -5.330 -28.796 1.00 98.75 217 LEU A N 1
ATOM 1684 C CA . LEU A 1 217 ? 13.250 -5.882 -28.839 1.00 98.75 217 LEU A CA 1
ATOM 1685 C C . LEU A 1 217 ? 13.326 -7.119 -29.735 1.00 98.75 217 LEU A C 1
ATOM 1687 O O . LEU A 1 217 ? 14.321 -7.313 -30.432 1.00 98.75 217 LEU A O 1
ATOM 1691 N N . GLN A 1 218 ? 12.290 -7.960 -29.734 1.00 98.69 218 GLN A N 1
ATOM 1692 C CA . GLN A 1 218 ? 12.193 -9.091 -30.655 1.00 98.69 218 GLN A CA 1
ATOM 1693 C C . GLN A 1 218 ? 12.143 -8.616 -32.112 1.00 98.69 218 GLN A C 1
ATOM 1695 O O . GLN A 1 218 ? 12.848 -9.178 -32.949 1.00 98.69 218 GLN A O 1
ATOM 1700 N N . GLU A 1 219 ? 11.381 -7.562 -32.411 1.00 98.75 219 GLU A N 1
ATOM 1701 C CA . GLU A 1 219 ? 11.331 -6.960 -33.746 1.00 98.75 219 GLU A CA 1
ATOM 1702 C C . GLU A 1 219 ? 12.699 -6.401 -34.176 1.00 98.75 219 GLU A C 1
ATOM 1704 O O . GLU A 1 219 ? 13.175 -6.710 -35.271 1.00 98.75 219 GLU A O 1
ATOM 1709 N N . ASP A 1 220 ? 13.376 -5.652 -33.302 1.00 98.69 220 ASP A N 1
ATOM 1710 C CA . ASP A 1 220 ? 14.710 -5.105 -33.570 1.00 98.69 220 ASP A CA 1
ATOM 1711 C C . ASP A 1 220 ? 15.763 -6.203 -33.783 1.00 98.69 220 ASP A C 1
ATOM 1713 O O . ASP A 1 220 ? 16.591 -6.100 -34.694 1.00 98.69 220 ASP A O 1
ATOM 1717 N N . LEU A 1 221 ? 15.731 -7.273 -32.982 1.00 98.69 221 LEU A N 1
ATOM 1718 C CA . LEU A 1 221 ? 16.620 -8.422 -33.157 1.00 98.69 221 LEU A CA 1
ATOM 1719 C C . LEU A 1 221 ? 16.386 -9.105 -34.504 1.00 98.69 221 LEU A C 1
ATOM 1721 O O . LEU A 1 221 ? 17.356 -9.403 -35.199 1.00 98.69 221 LEU A O 1
ATOM 1725 N N . CYS A 1 222 ? 15.129 -9.312 -34.903 1.00 98.56 222 CYS A N 1
ATOM 1726 C CA . CYS A 1 222 ? 14.810 -9.858 -36.221 1.00 98.56 222 CYS A CA 1
ATOM 1727 C C . CYS A 1 222 ? 15.277 -8.930 -37.351 1.00 98.56 222 CYS A C 1
ATOM 1729 O O . CYS A 1 222 ? 15.815 -9.409 -38.350 1.00 98.56 222 CYS A O 1
ATOM 1731 N N . ARG A 1 223 ? 15.130 -7.607 -37.199 1.00 98.81 223 ARG A N 1
ATOM 1732 C CA . ARG A 1 223 ? 15.639 -6.632 -38.176 1.00 98.81 223 ARG A CA 1
ATOM 1733 C C . ARG A 1 223 ? 17.159 -6.733 -38.327 1.00 98.81 223 ARG A C 1
ATOM 1735 O O . ARG A 1 223 ? 17.641 -6.871 -39.447 1.00 98.81 223 ARG A O 1
ATOM 1742 N N . LEU A 1 224 ? 17.900 -6.725 -37.219 1.00 98.62 224 LEU A N 1
ATOM 1743 C CA . LEU A 1 224 ? 19.364 -6.826 -37.226 1.00 98.62 224 LEU A CA 1
ATOM 1744 C C . LEU A 1 224 ? 19.862 -8.177 -37.755 1.00 98.62 224 LEU A C 1
ATOM 1746 O O . LEU A 1 224 ? 20.889 -8.227 -38.424 1.00 98.62 224 LEU A O 1
ATOM 1750 N N . GLN A 1 225 ? 19.143 -9.268 -37.478 1.00 98.75 225 GLN A N 1
ATOM 1751 C CA . GLN A 1 225 ? 19.437 -10.582 -38.057 1.00 98.75 225 GLN A CA 1
ATOM 1752 C C . GLN A 1 225 ? 19.322 -10.552 -39.584 1.00 98.75 225 GLN A C 1
ATOM 1754 O O . GLN A 1 225 ? 20.246 -10.987 -40.263 1.00 98.75 225 GLN A O 1
ATOM 1759 N N . ASN A 1 226 ? 18.250 -9.965 -40.124 1.00 98.56 226 ASN A N 1
ATOM 1760 C CA . ASN A 1 226 ? 18.083 -9.830 -41.573 1.00 98.56 226 ASN A CA 1
ATOM 1761 C C . ASN A 1 226 ? 19.176 -8.949 -42.202 1.00 98.56 226 ASN A C 1
ATOM 1763 O O . ASN A 1 226 ? 19.711 -9.290 -43.253 1.00 98.56 226 ASN A O 1
ATOM 1767 N N . GLU A 1 227 ? 19.539 -7.833 -41.558 1.00 98.69 227 GLU A N 1
ATOM 1768 C CA . GLU A 1 227 ? 20.640 -6.973 -42.018 1.00 98.69 227 GLU A CA 1
ATOM 1769 C C . GLU A 1 227 ? 21.981 -7.725 -42.028 1.00 98.69 227 GLU A C 1
ATOM 1771 O O . GLU A 1 227 ? 22.769 -7.573 -42.963 1.00 98.69 227 GLU A O 1
ATOM 1776 N N . LEU A 1 228 ? 22.239 -8.559 -41.015 1.00 98.75 228 LEU A N 1
ATOM 1777 C CA . LEU A 1 228 ? 23.432 -9.401 -40.960 1.00 98.75 228 LEU A CA 1
ATOM 1778 C C . LEU A 1 228 ? 23.443 -10.438 -42.091 1.00 98.75 228 LEU A C 1
ATOM 1780 O O . LEU A 1 228 ? 24.465 -10.583 -42.757 1.00 98.75 228 LEU A O 1
ATOM 1784 N N . ASP A 1 229 ? 22.317 -11.106 -42.344 1.00 98.56 229 ASP A N 1
ATOM 1785 C CA . ASP A 1 229 ? 22.181 -12.079 -43.433 1.00 98.56 229 ASP A CA 1
ATOM 1786 C C . ASP A 1 229 ? 22.406 -11.428 -44.810 1.00 98.56 229 ASP A C 1
ATOM 1788 O O . ASP A 1 229 ? 23.078 -11.995 -45.678 1.00 98.56 229 ASP A O 1
ATOM 1792 N N . ASP A 1 230 ? 21.903 -10.208 -45.014 1.00 98.69 230 ASP A N 1
ATOM 1793 C CA . ASP A 1 230 ? 22.150 -9.436 -46.234 1.00 98.69 230 ASP A CA 1
ATOM 1794 C C . ASP A 1 230 ? 23.626 -9.047 -46.386 1.00 98.69 230 ASP A C 1
ATOM 1796 O O . ASP A 1 230 ? 24.194 -9.173 -47.475 1.00 98.69 230 ASP A O 1
ATOM 1800 N N . MET A 1 231 ? 24.279 -8.617 -45.305 1.00 98.62 231 MET A N 1
ATOM 1801 C CA . MET A 1 231 ? 25.714 -8.320 -45.316 1.00 98.62 231 MET A CA 1
ATOM 1802 C C . MET A 1 231 ? 26.557 -9.570 -45.580 1.00 98.62 231 MET A C 1
ATOM 1804 O O . MET A 1 231 ? 27.553 -9.500 -46.302 1.00 98.62 231 MET A O 1
ATOM 1808 N N . ASP A 1 232 ? 26.154 -10.718 -45.041 1.00 98.62 232 ASP A N 1
ATOM 1809 C CA . ASP A 1 232 ? 26.779 -12.014 -45.286 1.00 98.62 232 ASP A CA 1
ATOM 1810 C C . ASP A 1 232 ? 26.632 -12.441 -46.751 1.00 98.62 232 ASP A C 1
ATOM 1812 O O . ASP A 1 232 ? 27.603 -12.907 -47.358 1.00 98.62 232 ASP A O 1
ATOM 1816 N N . ARG A 1 233 ? 25.460 -12.206 -47.353 1.00 98.75 233 ARG A N 1
ATOM 1817 C CA . ARG A 1 233 ? 25.227 -12.411 -48.788 1.00 98.75 233 ARG A CA 1
ATOM 1818 C C . ARG A 1 233 ? 26.131 -11.520 -49.638 1.00 98.75 233 ARG A C 1
ATOM 1820 O O . ARG A 1 233 ? 26.829 -12.034 -50.508 1.00 98.75 233 ARG A O 1
ATOM 1827 N N . ILE A 1 234 ? 26.174 -10.217 -49.353 1.00 98.62 234 ILE A N 1
ATOM 1828 C CA . ILE A 1 234 ? 27.026 -9.250 -50.068 1.00 98.62 234 ILE A CA 1
ATOM 1829 C C . ILE A 1 234 ? 28.511 -9.612 -49.912 1.00 98.62 234 ILE A C 1
ATOM 1831 O O . ILE A 1 234 ? 29.272 -9.570 -50.878 1.00 98.62 234 ILE A O 1
ATOM 1835 N N . ARG A 1 235 ? 28.947 -10.014 -48.711 1.00 98.62 235 ARG A N 1
ATOM 1836 C CA . ARG A 1 235 ? 30.311 -10.515 -48.486 1.00 98.62 235 ARG A CA 1
ATOM 1837 C C . ARG A 1 235 ? 30.600 -11.727 -49.372 1.00 98.62 235 ARG A C 1
ATOM 1839 O O . ARG A 1 235 ? 31.652 -11.759 -50.004 1.00 98.62 235 ARG A O 1
ATOM 1846 N N . GLY A 1 236 ? 29.676 -12.686 -49.442 1.00 98.62 236 GLY A N 1
ATOM 1847 C CA . GLY A 1 236 ? 29.795 -13.852 -50.318 1.00 98.62 236 GLY A CA 1
ATOM 1848 C C . GLY A 1 236 ? 29.919 -13.477 -51.800 1.00 98.62 236 GLY A C 1
ATOM 1849 O O . GLY A 1 236 ? 30.737 -14.056 -52.511 1.00 98.62 236 GLY A O 1
ATOM 1850 N N . GLU A 1 237 ? 29.174 -12.469 -52.264 1.00 98.69 237 GLU A N 1
ATOM 1851 C CA . GLU A 1 237 ? 29.291 -11.933 -53.629 1.00 98.69 237 GLU A CA 1
ATOM 1852 C C . GLU A 1 237 ? 30.699 -11.369 -53.898 1.00 98.69 237 GLU A C 1
ATOM 1854 O O . GLU A 1 237 ? 31.321 -11.726 -54.902 1.00 98.69 237 GLU A O 1
ATOM 1859 N N . TYR A 1 238 ? 31.258 -10.581 -52.972 1.00 98.56 238 TYR A N 1
ATOM 1860 C CA . TYR A 1 238 ? 32.633 -10.080 -53.093 1.00 98.56 238 TYR A CA 1
ATOM 1861 C C . TYR A 1 238 ? 33.689 -11.189 -53.022 1.00 98.56 238 TYR A C 1
ATOM 1863 O O . TYR A 1 238 ? 34.699 -11.122 -53.719 1.00 98.56 238 TYR A O 1
ATOM 1871 N N . GLU A 1 239 ? 33.495 -12.228 -52.209 1.00 98.69 239 GLU A N 1
ATOM 1872 C CA . GLU A 1 239 ? 34.403 -13.382 -52.170 1.00 98.69 239 GLU A CA 1
ATOM 1873 C C . GLU A 1 239 ? 34.425 -14.130 -53.512 1.00 98.69 239 GLU A C 1
ATOM 1875 O O . GLU A 1 239 ? 35.498 -14.501 -54.009 1.00 98.69 239 GLU A O 1
ATOM 1880 N N . LEU A 1 240 ? 33.260 -14.304 -54.143 1.00 98.38 240 LEU A N 1
ATOM 1881 C CA . LEU A 1 240 ? 33.152 -14.871 -55.488 1.00 98.38 240 LEU A CA 1
ATOM 1882 C C . LEU A 1 240 ? 33.823 -13.976 -56.538 1.00 98.38 240 LEU A C 1
ATOM 1884 O O . LEU A 1 240 ? 34.557 -14.475 -57.390 1.00 98.38 240 LEU A O 1
ATOM 1888 N N . GLU A 1 241 ? 33.650 -12.658 -56.458 1.00 98.56 241 GLU A N 1
ATOM 1889 C CA . GLU A 1 241 ? 34.328 -11.720 -57.357 1.00 98.56 241 GLU A CA 1
ATOM 1890 C C . GLU A 1 241 ? 35.853 -11.768 -57.180 1.00 98.56 241 GLU A C 1
ATOM 1892 O O . GLU A 1 241 ? 36.588 -11.895 -58.160 1.00 98.56 241 GLU A O 1
ATOM 1897 N N . ILE A 1 242 ? 36.350 -11.760 -55.939 1.00 98.19 242 ILE A N 1
ATOM 1898 C CA . ILE A 1 242 ? 37.783 -11.875 -55.637 1.00 98.19 242 ILE A CA 1
ATOM 1899 C C . ILE A 1 242 ? 38.348 -13.186 -56.187 1.00 98.19 242 ILE A C 1
ATOM 1901 O O . ILE A 1 242 ? 39.428 -13.187 -56.779 1.00 98.19 242 ILE A O 1
ATOM 1905 N N . THR A 1 243 ? 37.658 -14.312 -55.986 1.00 98.38 243 THR A N 1
ATOM 1906 C CA . THR A 1 243 ? 38.112 -15.612 -56.506 1.00 98.38 243 THR A CA 1
ATOM 1907 C C . THR A 1 243 ? 38.091 -15.651 -58.034 1.00 98.38 243 THR A C 1
ATOM 1909 O O . THR A 1 243 ? 39.064 -16.118 -58.627 1.00 98.38 243 THR A O 1
ATOM 1912 N N . SER A 1 244 ? 37.065 -15.079 -58.672 1.00 98.31 244 SER A N 1
ATOM 1913 C CA . SER A 1 244 ? 36.989 -14.920 -60.129 1.00 98.31 244 SER A CA 1
ATOM 1914 C C . SER A 1 244 ? 38.137 -14.064 -60.673 1.00 98.31 244 SER A C 1
ATOM 1916 O O . SER A 1 244 ? 38.837 -14.492 -61.587 1.00 98.31 244 SER A O 1
ATOM 1918 N N . LEU A 1 245 ? 38.391 -12.890 -60.086 1.00 97.94 245 LEU A N 1
ATOM 1919 C CA . LEU A 1 245 ? 39.488 -12.001 -60.483 1.00 97.94 245 LEU A CA 1
ATOM 1920 C C . LEU A 1 245 ? 40.857 -12.654 -60.276 1.00 97.94 245 LEU A C 1
ATOM 1922 O O . LEU A 1 245 ? 41.747 -12.492 -61.107 1.00 97.94 245 LEU A O 1
ATOM 1926 N N . ARG A 1 246 ? 41.048 -13.414 -59.189 1.00 97.56 246 ARG A N 1
ATOM 1927 C CA . ARG A 1 246 ? 42.281 -14.187 -58.965 1.00 97.56 246 ARG A CA 1
ATOM 1928 C C . ARG A 1 246 ? 42.499 -15.229 -60.055 1.00 97.56 246 ARG A C 1
ATOM 1930 O O . ARG A 1 246 ? 43.602 -15.290 -60.590 1.00 97.56 246 ARG A O 1
ATOM 1937 N N . ALA A 1 247 ? 41.464 -15.989 -60.412 1.00 96.31 247 ALA A N 1
ATOM 1938 C CA . ALA A 1 247 ? 41.537 -16.952 -61.506 1.00 96.31 247 ALA A CA 1
ATOM 1939 C C . ALA A 1 247 ? 41.797 -16.258 -62.854 1.00 96.31 247 ALA A C 1
ATOM 1941 O O . ALA A 1 247 ? 42.626 -16.715 -63.633 1.00 96.31 247 ALA A O 1
ATOM 1942 N N . GLU A 1 248 ? 41.154 -15.117 -63.118 1.00 95.75 248 GLU A N 1
ATOM 1943 C CA . GLU A 1 248 ? 41.395 -14.327 -64.330 1.00 95.75 248 GLU A CA 1
ATOM 1944 C C . GLU A 1 248 ? 42.840 -13.810 -64.397 1.00 95.75 248 GLU A C 1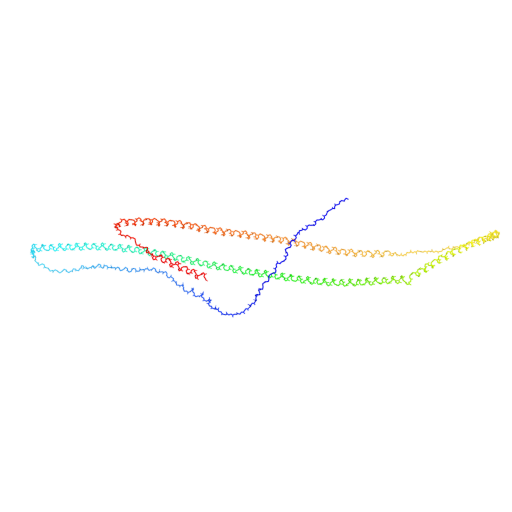
ATOM 1946 O O . GLU A 1 248 ? 43.473 -13.878 -65.452 1.00 95.75 248 GLU A O 1
ATOM 1951 N N . MET A 1 249 ? 43.390 -13.327 -63.278 1.00 93.31 249 MET A N 1
ATOM 1952 C CA . MET A 1 249 ? 44.796 -12.930 -63.185 1.00 93.31 249 MET A CA 1
ATOM 1953 C C . MET A 1 249 ? 45.733 -14.115 -63.434 1.00 93.31 249 MET A C 1
ATOM 1955 O O . MET A 1 249 ? 46.685 -13.958 -64.190 1.00 93.31 249 MET A O 1
ATOM 1959 N N . GLU A 1 250 ? 45.462 -15.283 -62.846 1.00 94.19 250 GLU A N 1
ATOM 1960 C CA . GLU A 1 250 ? 46.262 -16.503 -63.028 1.00 94.19 250 GLU A CA 1
ATOM 1961 C C . GLU A 1 250 ? 46.228 -17.019 -64.475 1.00 94.19 250 GLU A C 1
ATOM 1963 O O . GLU A 1 250 ? 47.259 -17.413 -65.023 1.00 94.19 250 GLU A O 1
ATOM 1968 N N . MET A 1 251 ? 45.068 -16.957 -65.134 1.00 89.31 251 MET A N 1
ATOM 1969 C CA . MET A 1 251 ? 44.942 -17.278 -66.557 1.00 89.31 251 MET A CA 1
ATOM 1970 C C . MET A 1 251 ? 45.728 -16.280 -67.418 1.00 89.31 251 MET A C 1
ATOM 1972 O O . MET A 1 251 ? 46.529 -16.695 -68.252 1.00 89.31 251 MET A O 1
ATOM 1976 N N . LYS A 1 252 ? 45.592 -14.967 -67.172 1.00 90.81 252 LYS A N 1
ATOM 1977 C CA . LYS A 1 252 ? 46.333 -13.926 -67.910 1.00 90.81 252 LYS A CA 1
ATOM 1978 C C . LYS A 1 252 ? 47.846 -14.038 -67.727 1.00 90.81 252 LYS A C 1
ATOM 1980 O O . LYS A 1 252 ? 48.582 -13.857 -68.697 1.00 90.81 252 LYS A O 1
ATOM 1985 N N . THR A 1 253 ? 48.335 -14.321 -66.519 1.00 85.00 253 THR A N 1
ATOM 1986 C CA . THR A 1 253 ? 49.774 -14.525 -66.281 1.00 85.00 253 THR A CA 1
ATOM 1987 C C . THR A 1 253 ? 50.271 -15.801 -66.954 1.00 85.00 253 THR A C 1
ATOM 1989 O O . THR A 1 253 ? 51.328 -15.772 -67.581 1.00 85.00 253 THR A O 1
ATOM 1992 N N . SER A 1 254 ? 49.491 -16.885 -66.912 1.00 79.88 254 SER A N 1
ATOM 1993 C CA . SER A 1 254 ? 49.823 -18.146 -67.588 1.00 79.88 254 SER A CA 1
ATOM 1994 C C . SER A 1 254 ? 49.871 -18.000 -69.115 1.00 79.88 254 SER A C 1
ATOM 1996 O O . SER A 1 254 ? 50.831 -18.454 -69.739 1.00 79.88 254 SER A O 1
ATOM 1998 N N . ASP A 1 255 ? 48.906 -17.304 -69.723 1.00 67.75 255 ASP A N 1
ATOM 1999 C CA . ASP A 1 255 ? 48.875 -17.024 -71.167 1.00 67.75 255 ASP A CA 1
ATOM 2000 C C . ASP A 1 255 ? 50.036 -16.112 -71.601 1.00 67.75 255 ASP A C 1
ATOM 2002 O O . ASP A 1 255 ? 50.659 -16.330 -72.645 1.00 67.75 255 ASP A O 1
ATOM 2006 N N . SER A 1 256 ? 50.387 -15.130 -70.760 1.00 63.25 256 SER A N 1
ATOM 2007 C CA . SER A 1 256 ? 51.550 -14.256 -70.967 1.00 63.25 256 SER A CA 1
ATOM 2008 C C . SER A 1 256 ? 52.863 -15.040 -70.931 1.00 63.25 256 SER A C 1
ATOM 2010 O O . SER A 1 256 ? 53.748 -14.785 -71.749 1.00 63.25 256 SER A O 1
ATOM 2012 N N . SER A 1 257 ? 52.994 -16.001 -70.011 1.00 61.47 257 SER A N 1
ATOM 2013 C CA . SER A 1 257 ? 54.192 -16.836 -69.866 1.00 61.47 257 SER A CA 1
ATOM 2014 C C . SER A 1 257 ? 54.332 -17.920 -70.940 1.00 61.47 257 SER A C 1
ATOM 2016 O O . SER A 1 257 ? 55.464 -18.269 -71.264 1.00 61.47 257 SER A O 1
ATOM 2018 N N . ASN A 1 258 ? 53.238 -18.437 -71.515 1.00 56.97 258 ASN A N 1
ATOM 2019 C CA . ASN A 1 258 ? 53.299 -19.567 -72.455 1.00 56.97 258 ASN A CA 1
ATOM 2020 C C . ASN A 1 258 ? 53.272 -19.202 -73.948 1.00 56.97 258 ASN A C 1
ATOM 2022 O O . ASN A 1 258 ? 53.711 -20.026 -74.746 1.00 56.97 258 ASN A O 1
ATOM 2026 N N . SER A 1 259 ? 52.755 -18.035 -74.357 1.00 54.47 259 SER A N 1
ATOM 2027 C CA . SER A 1 259 ? 52.408 -17.825 -75.777 1.00 54.47 259 SER A CA 1
ATOM 2028 C C . SER A 1 259 ? 53.232 -16.766 -76.525 1.00 54.47 259 SER A C 1
ATOM 2030 O O . SER A 1 259 ? 53.516 -16.971 -77.699 1.00 54.47 259 SER A O 1
ATOM 2032 N N . TYR A 1 260 ? 53.652 -15.658 -75.895 1.00 54.19 260 TYR A N 1
ATOM 2033 C CA . TYR A 1 260 ? 54.170 -14.506 -76.668 1.00 54.19 260 TYR A CA 1
ATOM 2034 C C . TYR A 1 260 ? 55.313 -13.689 -76.040 1.00 54.19 260 TYR A C 1
ATOM 2036 O O . TYR A 1 260 ? 55.940 -12.903 -76.735 1.00 54.19 260 TYR A O 1
ATOM 2044 N N . SER A 1 261 ? 55.635 -13.835 -74.750 1.00 56.66 261 SER A N 1
ATOM 2045 C CA . SER A 1 261 ? 56.578 -12.894 -74.113 1.00 56.66 261 SER A CA 1
ATOM 2046 C C . SER A 1 261 ? 58.044 -13.333 -74.113 1.00 56.66 261 SER A C 1
ATOM 2048 O O . SER A 1 261 ? 58.920 -12.476 -74.140 1.00 56.66 261 SER A O 1
ATOM 2050 N N . HIS A 1 262 ? 58.352 -14.635 -74.100 1.00 59.06 262 HIS A N 1
ATOM 2051 C CA . HIS A 1 262 ? 59.748 -15.076 -73.977 1.00 59.06 262 HIS A CA 1
ATOM 2052 C C . HIS A 1 262 ? 60.498 -15.107 -75.324 1.00 59.06 262 HIS A C 1
ATOM 2054 O O . HIS A 1 262 ? 61.692 -14.806 -75.342 1.00 59.06 262 HIS A O 1
ATOM 2060 N N . SER A 1 263 ? 59.823 -15.436 -76.435 1.00 63.88 263 SER A N 1
ATOM 2061 C CA . SER A 1 263 ? 60.425 -15.395 -77.783 1.00 63.88 263 SER A CA 1
ATOM 2062 C C . SER A 1 263 ? 60.616 -13.954 -78.235 1.00 63.88 263 SER A C 1
ATOM 2064 O O . SER A 1 263 ? 61.747 -13.530 -78.413 1.00 63.88 263 SER A O 1
ATOM 2066 N N . ASP A 1 264 ? 59.545 -13.159 -78.272 1.00 69.56 264 ASP A N 1
ATOM 2067 C CA . ASP A 1 264 ? 59.594 -11.787 -78.786 1.00 69.56 264 ASP A CA 1
ATOM 2068 C C . ASP A 1 264 ? 60.518 -10.874 -77.963 1.00 69.56 264 ASP A C 1
ATOM 2070 O O . ASP A 1 264 ? 61.197 -10.011 -78.515 1.00 69.56 264 ASP A O 1
ATOM 2074 N N . PHE A 1 265 ? 60.603 -11.067 -76.639 1.00 73.12 265 PHE A N 1
ATOM 2075 C CA . PHE A 1 265 ? 61.572 -10.333 -75.819 1.00 73.12 265 PHE A CA 1
ATOM 2076 C C . PHE A 1 265 ? 63.014 -10.751 -76.129 1.00 73.12 265 PHE A C 1
ATOM 2078 O O . PHE A 1 265 ? 63.897 -9.896 -76.161 1.00 73.12 265 PHE A O 1
ATOM 2085 N N . SER A 1 266 ? 63.252 -12.041 -76.393 1.00 78.62 266 SER A N 1
ATOM 2086 C CA . SER A 1 266 ? 64.557 -12.538 -76.841 1.00 78.62 266 SER A CA 1
ATOM 2087 C C . SER A 1 266 ? 64.911 -11.990 -78.226 1.00 78.62 266 SER A C 1
ATOM 2089 O O . SER A 1 266 ? 66.028 -11.519 -78.423 1.00 78.62 266 SER A O 1
ATOM 2091 N N . ASP A 1 267 ? 63.951 -11.964 -79.150 1.00 79.38 267 ASP A N 1
ATOM 2092 C CA . ASP A 1 267 ? 64.127 -11.485 -80.521 1.00 79.38 267 ASP A CA 1
ATOM 2093 C C . ASP A 1 267 ? 64.407 -9.970 -80.551 1.00 79.38 267 ASP A C 1
ATOM 2095 O O . ASP A 1 267 ? 65.382 -9.526 -81.155 1.00 79.38 267 ASP A O 1
ATOM 2099 N N . ILE A 1 268 ? 63.647 -9.159 -79.805 1.00 83.06 268 ILE A N 1
ATOM 2100 C CA . ILE A 1 268 ? 63.898 -7.710 -79.668 1.00 83.06 268 ILE A CA 1
ATOM 2101 C C . ILE A 1 268 ? 65.240 -7.444 -78.966 1.00 83.06 268 ILE A C 1
ATOM 2103 O O . ILE A 1 268 ? 65.949 -6.485 -79.293 1.00 83.06 268 ILE A O 1
ATOM 2107 N N . GLN A 1 269 ? 65.615 -8.279 -77.994 1.00 86.38 269 GLN A N 1
ATOM 2108 C CA . GLN A 1 269 ? 66.911 -8.180 -77.328 1.00 86.38 269 GLN A CA 1
ATOM 2109 C C . GLN A 1 269 ? 68.068 -8.478 -78.297 1.00 86.38 269 GLN A C 1
ATOM 2111 O O . GLN A 1 269 ? 69.080 -7.769 -78.267 1.00 86.38 269 GLN A O 1
ATOM 2116 N N . GLU A 1 270 ? 67.912 -9.454 -79.194 1.00 86.38 270 GLU A N 1
ATOM 2117 C CA . GLU A 1 270 ? 68.859 -9.722 -80.281 1.00 86.38 270 GLU A CA 1
ATOM 2118 C C . GLU A 1 270 ? 68.898 -8.586 -81.314 1.00 86.38 270 GLU A C 1
ATOM 2120 O O . GLU A 1 270 ? 69.984 -8.152 -81.706 1.00 86.38 270 GLU A O 1
ATOM 2125 N N . GLU A 1 271 ? 67.754 -8.027 -81.712 1.00 89.75 271 GLU A N 1
ATOM 2126 C CA . GLU A 1 271 ? 67.692 -6.874 -82.621 1.00 89.75 271 GLU A CA 1
ATOM 2127 C C . GLU A 1 271 ? 68.398 -5.639 -82.039 1.00 89.75 271 GLU A C 1
ATOM 2129 O O . GLU A 1 271 ? 69.150 -4.953 -82.741 1.00 89.75 271 GLU A O 1
ATOM 2134 N N . LEU A 1 272 ? 68.233 -5.375 -80.739 1.00 90.25 272 LEU A N 1
ATOM 2135 C CA . LEU A 1 272 ? 68.969 -4.321 -80.035 1.00 90.25 272 LEU A CA 1
ATOM 2136 C C . LEU A 1 272 ? 70.482 -4.566 -80.053 1.00 90.25 272 LEU A C 1
ATOM 2138 O O . LEU A 1 272 ? 71.258 -3.615 -80.201 1.00 90.25 272 LEU A O 1
ATOM 2142 N N . GLN A 1 273 ? 70.912 -5.821 -79.912 1.00 90.88 273 GLN A N 1
ATOM 2143 C CA . GLN A 1 273 ? 72.320 -6.202 -80.004 1.00 90.88 273 GLN A CA 1
ATOM 2144 C C . GLN A 1 273 ? 72.868 -5.918 -81.412 1.00 90.88 273 GLN A C 1
ATOM 2146 O O . GLN A 1 273 ? 73.899 -5.257 -81.555 1.00 90.88 273 GLN A O 1
ATOM 2151 N N . GLN A 1 274 ? 72.132 -6.321 -82.451 1.00 92.31 274 GLN A N 1
ATOM 2152 C CA . GLN A 1 274 ? 72.502 -6.080 -83.848 1.00 92.31 274 GLN A CA 1
ATOM 2153 C C . GLN A 1 274 ? 72.547 -4.584 -84.186 1.00 92.31 274 GLN A C 1
ATOM 2155 O O . GLN A 1 274 ? 73.453 -4.125 -84.886 1.00 92.31 274 GLN A O 1
ATOM 2160 N N . LEU A 1 275 ? 71.603 -3.788 -83.674 1.00 92.50 275 LEU A N 1
ATOM 2161 C CA . LEU A 1 275 ? 71.584 -2.342 -83.897 1.00 92.50 275 LEU A CA 1
ATOM 2162 C C . LEU A 1 275 ? 72.782 -1.651 -83.232 1.00 92.50 275 LEU A C 1
ATOM 2164 O O . LEU A 1 275 ? 73.381 -0.755 -83.829 1.00 92.50 275 LEU A O 1
ATOM 2168 N N . ARG A 1 276 ? 73.179 -2.095 -82.031 1.00 93.88 276 ARG A N 1
ATOM 2169 C CA . ARG A 1 276 ? 74.399 -1.612 -81.361 1.00 93.88 276 ARG A CA 1
ATOM 2170 C C . ARG A 1 276 ? 75.654 -1.931 -82.166 1.00 93.88 276 ARG A C 1
ATOM 2172 O O . ARG A 1 276 ? 76.522 -1.070 -82.297 1.00 93.88 276 ARG A O 1
ATOM 2179 N N . GLU A 1 277 ? 75.748 -3.131 -82.733 1.00 94.12 277 GLU A N 1
ATOM 2180 C CA . GLU A 1 277 ? 76.873 -3.508 -83.595 1.00 94.12 277 GLU A CA 1
ATOM 2181 C C . GLU A 1 277 ? 76.916 -2.671 -84.875 1.00 94.12 277 GLU A C 1
ATOM 2183 O O . GLU A 1 277 ? 77.979 -2.163 -85.234 1.00 94.12 277 GLU A O 1
ATOM 2188 N N . ARG A 1 278 ? 75.768 -2.443 -85.524 1.00 94.44 278 ARG A N 1
ATOM 2189 C CA . ARG A 1 278 ? 75.673 -1.553 -86.693 1.00 94.44 278 ARG A CA 1
ATOM 2190 C C . ARG A 1 278 ? 76.072 -0.120 -86.362 1.00 94.44 278 ARG A C 1
ATOM 2192 O O . ARG A 1 278 ? 76.801 0.490 -87.135 1.00 94.44 278 ARG A O 1
ATOM 2199 N N . TYR A 1 279 ? 75.636 0.406 -85.218 1.00 92.81 279 TYR A N 1
ATOM 2200 C CA . TYR A 1 279 ? 76.034 1.738 -84.765 1.00 92.81 279 TYR A CA 1
ATOM 2201 C C . TYR A 1 279 ? 77.552 1.830 -84.555 1.00 92.81 279 TYR A C 1
ATOM 2203 O O . TYR A 1 279 ? 78.170 2.815 -84.962 1.00 92.81 279 TYR A O 1
ATOM 2211 N N . ARG A 1 280 ? 78.172 0.786 -83.988 1.00 94.69 280 ARG A N 1
ATOM 2212 C CA . ARG A 1 280 ? 79.633 0.701 -83.850 1.00 94.69 280 ARG A CA 1
ATOM 2213 C C . ARG A 1 280 ? 80.325 0.725 -85.217 1.00 94.69 280 ARG A C 1
ATOM 2215 O O . ARG A 1 280 ? 81.185 1.574 -85.419 1.00 94.69 280 ARG A O 1
ATOM 2222 N N . PHE A 1 281 ? 79.911 -0.129 -86.157 1.00 95.19 281 PHE A N 1
ATOM 2223 C CA . PHE A 1 281 ? 80.484 -0.153 -87.511 1.00 95.19 281 PHE A CA 1
ATOM 2224 C C . PHE A 1 281 ? 80.326 1.187 -88.236 1.00 95.19 281 PHE A C 1
ATOM 2226 O O . PHE A 1 281 ? 81.277 1.689 -88.825 1.00 95.19 281 PHE A O 1
ATOM 2233 N N . LEU A 1 282 ? 79.152 1.814 -88.146 1.00 94.12 282 LEU A N 1
ATOM 2234 C CA . LEU A 1 282 ? 78.913 3.116 -88.767 1.00 94.12 282 LEU A CA 1
ATOM 2235 C C . LEU A 1 282 ? 79.790 4.216 -88.150 1.00 94.12 282 LEU A C 1
ATOM 2237 O O . LEU A 1 282 ? 80.243 5.118 -88.850 1.00 94.12 282 LEU A O 1
ATOM 2241 N N . THR A 1 283 ? 80.060 4.134 -86.846 1.00 93.06 283 THR A N 1
ATOM 2242 C CA . THR A 1 283 ? 80.976 5.055 -86.159 1.00 93.06 283 THR A CA 1
ATOM 2243 C C . THR A 1 283 ? 82.416 4.871 -86.644 1.00 93.06 283 THR A C 1
ATOM 2245 O O . THR A 1 283 ? 83.116 5.859 -86.856 1.00 93.06 283 THR A O 1
ATOM 2248 N N . GLU A 1 284 ? 82.853 3.627 -86.854 1.00 93.94 284 GLU A N 1
ATOM 2249 C CA . GLU A 1 284 ? 84.172 3.305 -87.416 1.00 93.94 284 GLU A CA 1
ATOM 2250 C C . GLU A 1 284 ? 84.309 3.823 -88.859 1.00 93.94 284 GLU A C 1
ATOM 2252 O O . GLU A 1 284 ? 85.301 4.473 -89.189 1.00 93.94 284 GLU A O 1
ATOM 2257 N N . GLU A 1 285 ? 83.293 3.627 -89.708 1.00 93.62 285 GLU A N 1
ATOM 2258 C CA . GLU A 1 285 ? 83.280 4.179 -91.071 1.00 93.62 285 GLU A CA 1
ATOM 2259 C C . GLU A 1 285 ? 83.284 5.710 -91.076 1.00 93.62 285 GLU A C 1
ATOM 2261 O O . GLU A 1 285 ? 84.007 6.327 -91.862 1.00 93.62 285 GLU A O 1
ATOM 2266 N N . TYR A 1 286 ? 82.515 6.337 -90.182 1.00 92.31 286 TYR A N 1
ATOM 2267 C CA . TYR A 1 286 ? 82.513 7.788 -90.018 1.00 92.31 286 TYR A CA 1
ATOM 2268 C C . TYR A 1 286 ? 83.901 8.311 -89.620 1.00 92.31 286 TYR A C 1
ATOM 2270 O O . TYR A 1 286 ? 84.366 9.295 -90.196 1.00 92.31 286 TYR A O 1
ATOM 2278 N N . GLN A 1 287 ? 84.597 7.637 -88.698 1.00 92.62 287 GLN A N 1
ATOM 2279 C CA . GLN A 1 287 ? 85.973 7.984 -88.324 1.00 92.62 287 GLN A CA 1
ATOM 2280 C C . GLN A 1 287 ? 86.935 7.851 -89.511 1.00 92.62 287 GLN A C 1
ATOM 2282 O O . GLN A 1 287 ? 87.682 8.787 -89.791 1.00 92.62 287 GLN A O 1
ATOM 2287 N N . ALA A 1 288 ? 86.869 6.753 -90.269 1.00 90.94 288 ALA A N 1
ATOM 2288 C CA . ALA A 1 288 ? 87.704 6.560 -91.456 1.00 90.94 288 ALA A CA 1
ATOM 2289 C C . ALA A 1 288 ? 87.440 7.627 -92.538 1.00 90.94 288 ALA A C 1
ATOM 2291 O O . ALA A 1 288 ? 88.371 8.159 -93.152 1.00 90.94 288 ALA A O 1
ATOM 2292 N N . LEU A 1 289 ? 86.171 7.990 -92.754 1.00 91.94 289 LEU A N 1
ATOM 2293 C CA . LEU A 1 289 ? 85.786 9.087 -93.644 1.00 91.94 289 LEU A CA 1
ATOM 2294 C C . LEU A 1 289 ? 86.314 10.431 -93.145 1.00 91.94 289 LEU A C 1
ATOM 2296 O O . LEU A 1 289 ? 86.780 11.229 -93.957 1.00 91.94 289 LEU A O 1
ATOM 2300 N N . GLN A 1 290 ? 86.272 10.682 -91.836 1.00 91.88 290 GLN A N 1
ATOM 2301 C CA . GLN A 1 290 ? 86.804 11.896 -91.226 1.00 91.88 290 GLN A CA 1
ATOM 2302 C C . GLN A 1 290 ? 88.328 11.988 -91.391 1.00 91.88 290 GLN A C 1
ATOM 2304 O O . GLN A 1 290 ? 88.832 13.049 -91.763 1.00 91.88 290 GLN A O 1
ATOM 2309 N N . GLU A 1 291 ? 89.059 10.884 -91.219 1.00 92.44 291 GLU A N 1
ATOM 2310 C CA . GLU A 1 291 ? 90.501 10.804 -91.485 1.00 92.44 291 GLU A CA 1
ATOM 2311 C C . GLU A 1 291 ? 90.816 11.072 -92.966 1.00 92.44 291 GLU A C 1
ATOM 2313 O O . GLU A 1 291 ? 91.624 11.946 -93.289 1.00 92.44 291 GLU A O 1
ATOM 2318 N N . SER A 1 292 ? 90.112 10.410 -93.887 1.00 90.81 292 SER A N 1
ATOM 2319 C CA . SER A 1 292 ? 90.217 10.663 -95.332 1.00 90.81 292 SER A CA 1
ATOM 2320 C C . SER A 1 292 ? 89.915 12.125 -95.688 1.00 90.81 292 SER A C 1
ATOM 2322 O O . SER A 1 292 ? 90.661 12.755 -96.441 1.00 90.81 292 SER A O 1
ATOM 2324 N N . ASN A 1 293 ? 88.854 12.702 -95.117 1.00 89.31 293 ASN A N 1
ATOM 2325 C CA . ASN A 1 293 ? 88.475 14.087 -95.362 1.00 89.31 293 ASN A CA 1
ATOM 2326 C C . ASN A 1 293 ? 89.536 15.053 -94.825 1.00 89.31 293 ASN A C 1
ATOM 2328 O O . ASN A 1 293 ? 8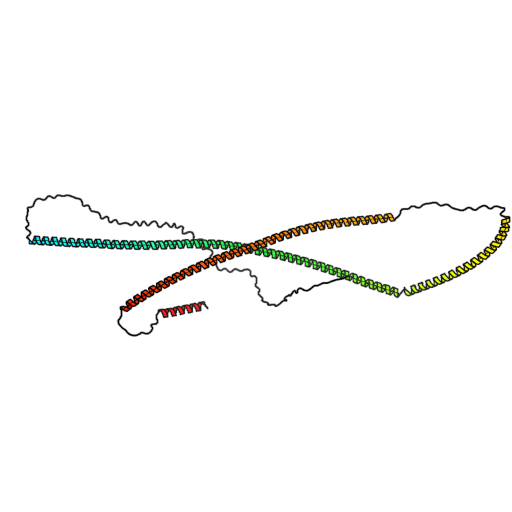9.908 15.973 -95.544 1.00 89.31 293 ASN A O 1
ATOM 2332 N N . SER A 1 294 ? 90.090 14.811 -93.631 1.00 90.38 294 SER A N 1
ATOM 2333 C CA . SER A 1 294 ? 91.211 15.591 -93.083 1.00 90.38 294 SER A CA 1
ATOM 2334 C C . SER A 1 294 ? 92.473 15.504 -93.952 1.00 90.38 294 SER A C 1
ATOM 2336 O O . SER A 1 294 ? 93.158 16.504 -94.160 1.00 90.38 294 SER A O 1
ATOM 2338 N N . SER A 1 295 ? 92.745 14.337 -94.548 1.00 91.25 295 SER A N 1
ATOM 2339 C CA . SER A 1 295 ? 93.833 14.163 -95.514 1.00 91.25 295 SER A CA 1
ATOM 2340 C C . SER A 1 295 ? 93.584 14.959 -96.798 1.00 91.25 295 SER A C 1
ATOM 2342 O O . SER A 1 295 ? 94.465 15.687 -97.255 1.00 91.25 295 SER A O 1
ATOM 2344 N N . LEU A 1 296 ? 92.378 14.869 -97.369 1.00 88.25 296 LEU A N 1
ATOM 2345 C CA . LEU A 1 296 ? 92.001 15.599 -98.582 1.00 88.25 296 LEU A CA 1
ATOM 2346 C C . LEU A 1 296 ? 91.926 17.108 -98.356 1.00 88.25 296 LEU A C 1
ATOM 2348 O O . LEU A 1 296 ? 92.355 17.861 -99.224 1.00 88.25 296 LEU A O 1
ATOM 2352 N N . THR A 1 297 ? 91.431 17.564 -97.205 1.00 88.31 297 THR A N 1
ATOM 2353 C CA . THR A 1 297 ? 91.477 18.981 -96.819 1.00 88.31 297 THR A CA 1
ATOM 2354 C C . THR A 1 297 ? 92.908 19.440 -96.583 1.00 88.31 297 THR A C 1
ATOM 2356 O O . THR A 1 297 ? 93.233 20.545 -96.995 1.00 88.31 297 THR A O 1
ATOM 2359 N N . GLY A 1 298 ? 93.795 18.598 -96.044 1.00 86.62 298 GLY A N 1
ATOM 2360 C CA . GLY A 1 298 ? 95.236 18.870 -96.008 1.00 86.62 298 GLY A CA 1
ATOM 2361 C C . GLY A 1 298 ? 95.838 19.039 -97.409 1.00 86.62 298 GLY A C 1
ATOM 2362 O O . GLY A 1 298 ? 96.525 20.021 -97.680 1.00 86.62 298 GLY A O 1
ATOM 2363 N N . GLN A 1 299 ? 95.511 18.143 -98.344 1.00 89.00 299 GLN A N 1
ATOM 2364 C CA . GLN A 1 299 ? 95.948 18.254 -99.743 1.00 89.00 299 GLN A CA 1
ATOM 2365 C C . GLN A 1 299 ? 95.351 19.482 -100.451 1.00 89.00 299 GLN A C 1
ATOM 2367 O O . GLN A 1 299 ? 96.041 20.149 -101.225 1.00 89.00 299 GLN A O 1
ATOM 2372 N N . LEU A 1 300 ? 94.082 19.804 -100.188 1.00 84.94 300 LEU A N 1
ATOM 2373 C CA . LEU A 1 300 ? 93.430 21.019 -100.672 1.00 84.94 300 LEU A CA 1
ATOM 2374 C C . LEU A 1 300 ? 94.094 22.258 -100.089 1.00 84.94 300 LEU A C 1
ATOM 2376 O O . LEU A 1 300 ? 94.384 23.159 -100.860 1.00 84.94 300 LEU A O 1
ATOM 2380 N N . ALA A 1 301 ? 94.409 22.286 -98.795 1.00 85.50 301 ALA A N 1
ATOM 2381 C CA . ALA A 1 301 ? 95.123 23.383 -98.156 1.00 85.50 301 ALA A CA 1
ATOM 2382 C C . ALA A 1 301 ? 96.522 23.570 -98.758 1.00 85.50 301 ALA A C 1
ATOM 2384 O O . ALA A 1 301 ? 96.941 24.702 -98.960 1.00 85.50 301 ALA A O 1
ATOM 2385 N N . ASP A 1 302 ? 97.223 22.500 -99.144 1.00 84.12 302 ASP A N 1
ATOM 2386 C CA . ASP A 1 302 ? 98.499 22.596 -99.865 1.00 84.12 302 ASP A CA 1
ATOM 2387 C C . ASP A 1 302 ? 98.333 23.158 -101.285 1.00 84.12 302 ASP A C 1
ATOM 2389 O O . ASP A 1 302 ? 99.137 23.975 -101.750 1.00 84.12 302 ASP A O 1
ATOM 2393 N N . LEU A 1 303 ? 97.298 22.726 -102.011 1.00 85.00 303 LEU A N 1
ATOM 2394 C CA . LEU A 1 303 ? 96.978 23.252 -103.340 1.00 85.00 303 LEU A CA 1
ATOM 2395 C C . LEU A 1 303 ? 96.478 24.696 -103.274 1.00 85.00 303 LEU A C 1
ATOM 2397 O O . LEU A 1 303 ? 96.833 25.497 -104.137 1.00 85.00 303 LEU A O 1
ATOM 2401 N N . GLU A 1 304 ? 95.702 25.043 -102.254 1.00 82.19 304 GLU A N 1
ATOM 2402 C CA . GLU A 1 304 ? 95.257 26.391 -101.933 1.00 82.19 304 GLU A CA 1
ATOM 2403 C C . GLU A 1 304 ? 96.407 27.244 -101.428 1.00 82.19 304 GLU A C 1
ATOM 2405 O O . GLU A 1 304 ? 96.454 28.403 -101.788 1.00 82.19 304 GLU A O 1
ATOM 2410 N N . CYS A 1 305 ? 97.390 26.711 -100.708 1.00 80.94 305 CYS A N 1
ATOM 2411 C CA . CYS A 1 305 ? 98.629 27.405 -100.357 1.00 80.94 305 CYS A CA 1
ATOM 2412 C C . CYS A 1 305 ? 99.436 27.710 -101.624 1.00 80.94 305 CYS A C 1
ATOM 2414 O O . CYS A 1 305 ? 99.831 28.845 -101.857 1.00 80.94 305 CYS A O 1
ATOM 2416 N N . LYS A 1 306 ? 99.574 26.745 -102.542 1.00 80.44 306 LYS A N 1
ATOM 2417 C CA . LYS A 1 306 ? 100.198 26.971 -103.860 1.00 80.44 306 LYS A CA 1
ATOM 2418 C C . LYS A 1 306 ? 99.392 27.944 -104.724 1.00 80.44 306 LYS A C 1
ATOM 2420 O O . LYS A 1 306 ? 99.964 28.733 -105.473 1.00 80.44 306 LYS A O 1
ATOM 2425 N N . ARG A 1 307 ? 98.059 27.894 -104.655 1.00 80.56 307 ARG A N 1
ATOM 2426 C CA . ARG A 1 307 ? 97.163 28.808 -105.373 1.00 80.56 307 ARG A CA 1
ATOM 2427 C C . ARG A 1 307 ? 97.184 30.194 -104.752 1.00 80.56 307 ARG A C 1
ATOM 2429 O O . ARG A 1 307 ? 97.186 31.145 -105.513 1.00 80.56 307 ARG A O 1
ATOM 2436 N N . THR A 1 308 ? 97.208 30.318 -103.430 1.00 73.31 308 THR A N 1
ATOM 2437 C CA . THR A 1 308 ? 97.291 31.582 -102.700 1.00 73.31 308 THR A CA 1
ATOM 2438 C C . THR A 1 308 ? 98.678 32.162 -102.827 1.00 73.31 308 THR A C 1
ATOM 2440 O O . THR A 1 308 ? 98.738 33.344 -103.037 1.00 73.31 308 THR A O 1
ATOM 2443 N N . GLN A 1 309 ? 99.764 31.394 -102.888 1.00 73.38 309 GLN A N 1
ATOM 2444 C CA . GLN A 1 309 ? 101.087 31.888 -103.285 1.00 73.38 309 GLN A CA 1
ATOM 2445 C C . GLN A 1 309 ? 101.054 32.505 -104.695 1.00 73.38 309 GLN A C 1
ATOM 2447 O O . GLN A 1 309 ? 101.489 33.632 -104.901 1.00 73.38 309 GLN A O 1
ATOM 2452 N N . ARG A 1 310 ? 100.437 31.814 -105.663 1.00 71.94 310 ARG A N 1
ATOM 2453 C CA . ARG A 1 310 ? 100.230 32.351 -107.024 1.00 71.94 310 ARG A CA 1
ATOM 2454 C C . ARG A 1 310 ? 99.198 33.481 -107.082 1.00 71.94 310 ARG A C 1
ATOM 2456 O O . ARG A 1 310 ? 99.198 34.268 -108.023 1.00 71.94 310 ARG A O 1
ATOM 2463 N N . ALA A 1 311 ? 98.265 33.532 -106.135 1.00 64.56 311 ALA A N 1
ATOM 2464 C CA . ALA A 1 311 ? 97.235 34.554 -106.050 1.00 64.56 311 ALA A CA 1
ATOM 2465 C C . ALA A 1 311 ? 97.678 35.741 -105.197 1.00 64.56 311 ALA A C 1
ATOM 2467 O O . ALA A 1 311 ? 97.137 36.798 -105.428 1.00 64.56 311 ALA A O 1
ATOM 2468 N N . THR A 1 312 ? 98.654 35.620 -104.293 1.00 63.03 312 THR A N 1
ATOM 2469 C CA . THR A 1 312 ? 99.326 36.703 -103.565 1.00 63.03 312 THR A CA 1
ATOM 2470 C C . THR A 1 312 ? 100.387 37.335 -104.440 1.00 63.03 312 THR A C 1
ATOM 2472 O O . THR A 1 312 ? 100.519 38.545 -104.381 1.00 63.03 312 THR A O 1
ATOM 2475 N N . GLU A 1 313 ? 101.027 36.587 -105.345 1.00 59.41 313 GLU A N 1
ATOM 2476 C CA . GLU A 1 313 ? 101.725 37.168 -106.502 1.00 59.41 313 GLU A CA 1
ATOM 2477 C C . GLU A 1 313 ? 100.761 38.041 -107.330 1.00 59.41 313 GLU A C 1
ATOM 2479 O O . GLU A 1 313 ? 101.012 39.226 -107.531 1.00 59.41 313 GLU A O 1
ATOM 2484 N N . LYS A 1 314 ? 99.587 37.508 -107.700 1.00 61.88 314 LYS A N 1
ATOM 2485 C CA . LYS A 1 314 ? 98.567 38.243 -108.481 1.00 61.88 314 LYS A CA 1
ATOM 2486 C C . LYS A 1 314 ? 97.759 39.280 -107.685 1.00 61.88 314 LYS A C 1
ATOM 2488 O O . LYS A 1 314 ? 97.123 40.153 -108.272 1.00 61.88 314 LYS A O 1
ATOM 2493 N N . TRP A 1 315 ? 97.746 39.194 -106.358 1.00 58.53 315 TRP A N 1
ATOM 2494 C CA . TRP A 1 315 ? 97.061 40.108 -105.441 1.00 58.53 315 TRP A CA 1
ATOM 2495 C C . TRP A 1 315 ? 98.013 41.196 -104.960 1.00 58.53 315 TRP A C 1
ATOM 2497 O O . TRP A 1 315 ? 97.553 42.313 -104.845 1.00 58.53 315 TRP A O 1
ATOM 2507 N N . LEU A 1 316 ? 99.332 40.994 -104.864 1.00 55.75 316 LEU A N 1
ATOM 2508 C CA . LEU A 1 316 ? 100.285 42.118 -104.889 1.00 55.75 316 LEU A CA 1
ATOM 2509 C C . LEU A 1 316 ? 100.120 42.944 -106.182 1.00 55.75 316 LEU A C 1
ATOM 2511 O O . LEU A 1 316 ? 100.223 44.167 -106.145 1.00 55.75 316 LEU A O 1
ATOM 2515 N N . GLU A 1 317 ? 99.756 42.297 -107.295 1.00 49.12 317 GLU A N 1
ATOM 2516 C CA . GLU A 1 317 ? 99.406 42.952 -108.567 1.00 49.12 317 GLU A CA 1
ATOM 2517 C C . GLU A 1 317 ? 97.969 43.525 -108.627 1.00 49.12 317 GLU A C 1
ATOM 2519 O O . GLU A 1 317 ? 97.700 44.380 -109.465 1.00 49.12 317 GLU A O 1
ATOM 2524 N N . SER A 1 318 ? 97.047 43.123 -107.737 1.00 45.97 318 SER A N 1
ATOM 2525 C CA . SER A 1 318 ? 95.625 43.550 -107.757 1.00 45.97 318 SER A CA 1
ATOM 2526 C C . SER A 1 318 ? 95.160 44.303 -106.491 1.00 45.97 318 SER A C 1
ATOM 2528 O O . SER A 1 318 ? 94.089 44.903 -106.487 1.00 45.97 318 SER A O 1
ATOM 2530 N N . GLN A 1 319 ? 95.990 44.381 -105.445 1.00 42.94 319 GLN A N 1
ATOM 2531 C CA . GLN A 1 319 ? 95.839 45.185 -104.218 1.00 42.94 319 GLN A CA 1
ATOM 2532 C C . GLN A 1 319 ? 96.222 46.664 -104.448 1.00 42.94 319 GLN A C 1
ATOM 2534 O O . GLN A 1 319 ? 96.178 47.481 -103.535 1.00 42.94 319 GLN A O 1
ATOM 2539 N N . THR A 1 320 ? 96.530 47.056 -105.688 1.00 45.38 320 THR A N 1
ATOM 2540 C CA . THR A 1 320 ? 96.478 48.455 -106.158 1.00 45.38 320 THR A CA 1
ATOM 2541 C C . THR A 1 320 ? 95.083 48.861 -106.644 1.00 45.38 320 THR A C 1
ATOM 2543 O O . THR A 1 320 ? 94.831 50.044 -106.871 1.00 45.38 320 THR A O 1
ATOM 2546 N N . LEU A 1 321 ? 94.136 47.923 -106.750 1.00 38.84 321 LEU A N 1
ATOM 2547 C CA . LEU A 1 321 ? 92.775 48.191 -107.200 1.00 38.84 321 LEU A CA 1
ATOM 2548 C C . LEU A 1 321 ? 91.754 47.534 -106.267 1.00 38.84 321 LEU A C 1
ATOM 2550 O O . LEU A 1 321 ? 91.128 46.528 -106.577 1.00 38.84 321 LEU A O 1
ATOM 2554 N N . ARG A 1 322 ? 91.483 48.272 -105.185 1.00 37.66 322 ARG A N 1
ATOM 2555 C CA . ARG A 1 322 ? 90.119 48.453 -104.667 1.00 37.66 322 ARG A CA 1
ATOM 2556 C C . ARG A 1 322 ? 89.577 47.309 -103.807 1.00 37.66 322 ARG A C 1
ATOM 2558 O O . ARG A 1 322 ? 88.598 46.648 -104.135 1.00 37.66 322 ARG A O 1
ATOM 2565 N N . ASN A 1 323 ? 90.144 47.240 -102.603 1.00 29.31 323 ASN A N 1
ATOM 2566 C CA . ASN A 1 323 ? 89.367 46.999 -101.389 1.00 29.31 323 ASN A CA 1
ATOM 2567 C C . ASN A 1 323 ? 88.141 47.929 -101.355 1.00 29.31 323 ASN A C 1
ATOM 2569 O O . ASN A 1 323 ? 88.317 49.138 -101.494 1.00 29.31 323 ASN A O 1
ATOM 2573 N N . MET A 1 324 ? 86.950 47.351 -101.176 1.00 34.69 324 MET A N 1
ATOM 2574 C CA . MET A 1 324 ? 85.772 47.837 -100.427 1.00 34.69 324 MET A CA 1
ATOM 2575 C C . MET A 1 324 ? 84.501 47.225 -101.047 1.00 34.69 324 MET A C 1
ATOM 2577 O O . MET A 1 324 ? 84.335 47.317 -102.255 1.00 34.69 324 MET A O 1
ATOM 2581 N N . MET A 1 325 ? 83.509 46.671 -100.352 1.00 31.27 325 MET A N 1
ATOM 2582 C CA . MET A 1 325 ? 83.270 46.251 -98.966 1.00 31.27 325 MET A CA 1
ATOM 2583 C C . MET A 1 325 ? 81.938 45.463 -98.998 1.00 31.27 325 MET A C 1
ATOM 2585 O O . MET A 1 325 ? 81.069 45.768 -99.815 1.00 31.27 325 MET A O 1
ATOM 2589 N N . SER A 1 326 ? 81.798 44.470 -98.115 1.00 29.98 326 SER A N 1
ATOM 2590 C CA . SER A 1 326 ? 80.575 43.702 -97.821 1.00 29.98 326 SER A CA 1
ATOM 2591 C C . SER A 1 326 ? 79.505 44.524 -97.085 1.00 29.98 326 SER A C 1
ATOM 2593 O O . SER A 1 326 ? 79.816 45.561 -96.500 1.00 29.98 326 SER A O 1
ATOM 2595 N N . ALA A 1 327 ? 78.271 44.008 -97.035 1.00 29.72 327 ALA A N 1
ATOM 2596 C CA . ALA A 1 327 ? 77.218 44.446 -96.115 1.00 29.72 327 ALA A CA 1
ATOM 2597 C C . ALA A 1 327 ? 76.526 43.230 -95.458 1.00 29.72 327 ALA A C 1
ATOM 2599 O O . ALA A 1 327 ? 76.229 42.251 -96.141 1.00 29.72 327 ALA A O 1
ATOM 2600 N N . GLU A 1 328 ? 76.260 43.327 -94.151 1.00 29.81 328 GLU A N 1
ATOM 2601 C CA . GLU A 1 328 ? 75.518 42.384 -93.296 1.00 29.81 328 GLU A CA 1
ATOM 2602 C C . GLU A 1 328 ? 74.318 43.108 -92.639 1.00 29.81 328 GLU A C 1
ATOM 2604 O O . GLU A 1 328 ? 74.454 44.265 -92.252 1.00 29.81 328 GLU A O 1
ATOM 2609 N N . SER A 1 329 ? 73.158 42.422 -92.589 1.00 30.69 329 SER A N 1
ATOM 2610 C CA . SER A 1 329 ? 72.326 42.083 -91.401 1.00 30.69 329 SER A CA 1
ATOM 2611 C C . SER A 1 329 ? 72.113 43.159 -90.300 1.00 30.69 329 SER A C 1
ATOM 2613 O O . SER A 1 329 ? 73.068 43.786 -89.877 1.00 30.69 329 SER A O 1
ATOM 2615 N N . GLN A 1 330 ? 70.956 43.422 -89.670 1.00 30.53 330 GLN A N 1
ATOM 2616 C CA . GLN A 1 330 ? 69.828 42.585 -89.227 1.00 30.53 330 GLN A CA 1
ATOM 2617 C C . GLN A 1 330 ? 68.739 43.519 -88.625 1.00 30.53 330 GLN A C 1
ATOM 2619 O O . GLN A 1 330 ? 69.065 44.564 -88.063 1.00 30.53 330 GLN A O 1
ATOM 2624 N N . THR A 1 331 ? 67.466 43.121 -88.669 1.00 30.30 331 THR A N 1
ATOM 2625 C CA . THR A 1 331 ? 66.343 43.682 -87.887 1.00 30.30 331 THR A CA 1
ATOM 2626 C C . THR A 1 331 ? 65.717 42.553 -87.074 1.00 30.30 331 THR A C 1
ATOM 2628 O O . THR A 1 331 ? 65.541 41.479 -87.642 1.00 30.30 331 THR A O 1
ATOM 2631 N N . SER A 1 332 ? 65.310 42.785 -85.825 1.00 31.98 332 SER A N 1
ATOM 2632 C CA . SER A 1 332 ? 63.956 42.433 -85.359 1.00 31.98 332 SER A CA 1
ATOM 2633 C C . SER A 1 332 ? 63.760 42.808 -83.894 1.00 31.98 332 SER A C 1
ATOM 2635 O O . SER A 1 332 ? 64.571 42.502 -83.027 1.00 31.98 332 SER A O 1
ATOM 2637 N N . GLU A 1 333 ? 62.625 43.448 -83.683 1.00 36.94 333 GLU A N 1
ATOM 2638 C CA . GLU A 1 333 ? 61.986 43.891 -82.456 1.00 36.94 333 GLU A CA 1
ATOM 2639 C C . GLU A 1 333 ? 61.060 42.784 -81.907 1.00 36.94 333 GLU A C 1
ATOM 2641 O O . GLU A 1 333 ? 60.642 41.900 -82.661 1.00 36.94 333 GLU A O 1
ATOM 2646 N N . MET A 1 334 ? 60.704 42.912 -80.623 1.00 32.59 334 MET A N 1
ATOM 2647 C CA . MET A 1 334 ? 59.349 42.780 -80.057 1.00 32.59 334 MET A CA 1
ATOM 2648 C C . MET A 1 334 ? 59.137 41.799 -78.887 1.00 32.59 334 MET A C 1
ATOM 2650 O O . MET A 1 334 ? 59.602 40.662 -78.856 1.00 32.59 334 MET A O 1
ATOM 2654 N N . ASP A 1 335 ? 58.389 42.358 -77.935 1.00 41.31 335 ASP A N 1
ATOM 2655 C CA . ASP A 1 335 ? 57.937 41.916 -76.623 1.00 41.31 335 ASP A CA 1
ATOM 2656 C C . ASP A 1 335 ? 56.963 40.725 -76.605 1.00 41.31 335 ASP A C 1
ATOM 2658 O O . ASP A 1 335 ? 56.246 40.455 -77.569 1.00 41.31 335 ASP A O 1
ATOM 2662 N N . PHE A 1 336 ? 56.845 40.104 -75.424 1.00 36.44 336 PHE A N 1
ATOM 2663 C CA . PHE A 1 336 ? 55.707 39.276 -75.015 1.00 36.44 336 PHE A CA 1
ATOM 2664 C C . PHE A 1 336 ? 55.304 39.610 -73.568 1.00 36.44 336 PHE A C 1
ATOM 2666 O O . PHE A 1 336 ? 56.132 39.567 -72.659 1.00 36.44 336 PHE A O 1
ATOM 2673 N N . LEU A 1 337 ? 54.015 39.879 -73.351 1.00 54.66 337 LEU A N 1
ATOM 2674 C CA . LEU A 1 337 ? 53.338 39.747 -72.059 1.00 54.66 337 LEU A CA 1
ATOM 2675 C C . LEU A 1 337 ? 52.041 38.962 -72.280 1.00 54.66 337 LEU A C 1
ATOM 2677 O O . LEU A 1 337 ? 51.211 39.368 -73.090 1.00 54.66 337 LEU A O 1
ATOM 2681 N N . GLU A 1 338 ? 51.853 37.889 -71.509 1.00 46.03 338 GLU A N 1
ATOM 2682 C CA . GLU A 1 338 ? 50.560 37.231 -71.283 1.00 46.03 338 GLU A CA 1
ATOM 2683 C C . GLU A 1 338 ? 50.413 36.865 -69.781 1.00 46.03 338 GLU A C 1
ATOM 2685 O O . GLU A 1 338 ? 51.434 36.676 -69.111 1.00 46.03 338 GLU A O 1
ATOM 2690 N N . PRO A 1 339 ? 49.188 36.800 -69.213 1.00 57.66 339 PRO A N 1
ATOM 2691 C CA . PRO A 1 339 ? 48.943 36.591 -67.777 1.00 57.66 339 PRO A CA 1
ATOM 2692 C C . PRO A 1 339 ? 49.039 35.123 -67.309 1.00 57.66 339 PRO A C 1
ATOM 2694 O O . PRO A 1 339 ? 48.617 34.206 -68.005 1.00 57.66 339 PRO A O 1
ATOM 2697 N N . ASP A 1 340 ? 49.519 34.928 -66.073 1.00 63.97 340 ASP A N 1
ATOM 2698 C CA . ASP A 1 340 ? 49.923 33.646 -65.467 1.00 63.97 340 ASP A CA 1
ATOM 2699 C C . ASP A 1 340 ? 48.747 32.765 -64.936 1.00 63.97 340 ASP A C 1
ATOM 2701 O O . ASP A 1 340 ? 47.943 33.234 -64.117 1.00 63.97 340 ASP A O 1
ATOM 2705 N N . PRO A 1 341 ? 48.643 31.476 -65.332 1.00 67.31 341 PRO A N 1
ATOM 2706 C CA . PRO A 1 341 ? 47.623 30.515 -64.874 1.00 67.31 341 PRO A CA 1
ATOM 2707 C C . PRO A 1 341 ? 47.630 30.187 -63.366 1.00 67.31 341 PRO A C 1
ATOM 2709 O O . PRO A 1 341 ? 46.630 29.690 -62.839 1.00 67.31 341 PRO A O 1
ATOM 2712 N N . VAL A 1 342 ? 48.702 30.489 -62.630 1.00 72.88 342 VAL A N 1
ATOM 2713 C CA . VAL A 1 342 ? 48.827 30.175 -61.190 1.00 72.88 342 VAL A CA 1
ATOM 2714 C C . VAL A 1 342 ? 47.820 30.945 -60.319 1.00 72.88 342 VAL A C 1
ATOM 2716 O O . VAL A 1 342 ? 47.343 30.442 -59.297 1.00 72.88 342 VAL A O 1
ATOM 2719 N N . ALA A 1 343 ? 47.415 32.144 -60.745 1.00 68.31 343 ALA A N 1
ATOM 2720 C CA . ALA A 1 343 ? 46.493 32.987 -59.984 1.00 68.31 343 ALA A CA 1
ATOM 2721 C C . ALA A 1 343 ? 45.055 32.432 -59.917 1.00 68.31 343 ALA A C 1
ATOM 2723 O O . ALA A 1 343 ? 44.309 32.756 -58.989 1.00 68.31 343 ALA A O 1
ATOM 2724 N N . GLN A 1 344 ? 44.647 31.603 -60.882 1.00 75.19 344 GLN A N 1
ATOM 2725 C CA . GLN A 1 344 ? 43.298 31.025 -60.912 1.00 75.19 344 GLN A CA 1
ATOM 2726 C C . GLN A 1 344 ? 43.167 29.824 -59.967 1.00 75.19 344 GLN A C 1
ATOM 2728 O O . GLN A 1 344 ? 42.158 29.700 -59.272 1.00 75.19 344 GLN A O 1
ATOM 2733 N N . LEU A 1 345 ? 44.214 29.002 -59.855 1.00 83.94 345 LEU A N 1
ATOM 2734 C CA . LEU A 1 345 ? 44.236 27.835 -58.971 1.00 83.94 345 LEU A CA 1
ATOM 2735 C C . LEU A 1 345 ? 44.147 28.227 -57.483 1.00 83.94 345 LEU A C 1
ATOM 2737 O O . LEU A 1 345 ? 43.414 27.607 -56.714 1.00 83.94 345 LEU A O 1
ATOM 2741 N N . LEU A 1 346 ? 44.829 29.306 -57.086 1.00 82.38 346 LEU A N 1
ATOM 2742 C CA . LEU A 1 346 ? 44.823 29.804 -55.704 1.00 82.38 346 LEU A CA 1
ATOM 2743 C C . LEU A 1 346 ? 43.451 30.333 -55.257 1.00 82.38 346 LEU A C 1
ATOM 2745 O O . LEU A 1 346 ? 43.069 30.162 -54.100 1.00 82.38 346 LEU A O 1
ATOM 2749 N N . ARG A 1 347 ? 42.677 30.940 -56.166 1.00 83.31 347 ARG A N 1
ATOM 2750 C CA . ARG A 1 347 ? 41.313 31.404 -55.856 1.00 83.31 347 ARG A CA 1
ATOM 2751 C C . ARG A 1 347 ? 40.360 30.245 -55.595 1.00 83.31 347 ARG A C 1
ATOM 2753 O O . ARG A 1 347 ? 39.527 30.337 -54.700 1.00 83.31 347 ARG A O 1
ATOM 2760 N N . GLN A 1 348 ? 40.504 29.151 -56.339 1.00 87.69 348 GLN A N 1
ATOM 2761 C CA . GLN A 1 348 ? 39.671 27.968 -56.146 1.00 87.69 348 GLN A CA 1
ATOM 2762 C C . GLN A 1 348 ? 39.970 27.261 -54.816 1.00 87.69 348 GLN A C 1
ATOM 2764 O O . GLN A 1 348 ? 39.050 26.799 -54.146 1.00 87.69 348 GLN A O 1
ATOM 2769 N N . GLN A 1 349 ? 41.235 27.238 -54.389 1.00 89.62 349 GLN A N 1
ATOM 2770 C CA . GLN A 1 349 ? 41.620 26.686 -53.086 1.00 89.62 349 GLN A CA 1
ATOM 2771 C C . GLN A 1 349 ? 41.102 27.520 -51.903 1.00 89.62 349 GLN A C 1
ATOM 2773 O O . GLN A 1 349 ? 40.680 26.947 -50.901 1.00 89.62 349 GLN A O 1
ATOM 2778 N N . LEU A 1 350 ? 41.086 28.853 -52.022 1.00 88.69 350 LEU A N 1
ATOM 2779 C CA . LEU A 1 350 ? 40.514 29.742 -51.002 1.00 88.69 350 LEU A CA 1
ATOM 2780 C C . LEU A 1 350 ? 39.013 29.505 -50.811 1.00 88.69 350 LEU A C 1
ATOM 2782 O O . LEU A 1 350 ? 38.560 29.389 -49.677 1.00 88.69 350 LEU A O 1
ATOM 2786 N N . LEU A 1 351 ? 38.268 29.353 -51.909 1.00 92.44 351 LEU A N 1
ATOM 2787 C CA . LEU A 1 351 ? 36.823 29.121 -51.855 1.00 92.44 351 LEU A CA 1
ATOM 2788 C C . LEU A 1 351 ? 36.483 27.791 -51.156 1.00 92.44 351 LEU A C 1
ATOM 2790 O O . LEU A 1 351 ? 35.614 27.746 -50.290 1.00 92.44 351 LEU A O 1
ATOM 2794 N N . GLY A 1 352 ? 37.236 26.723 -51.451 1.00 91.69 352 GLY A N 1
ATOM 2795 C CA . GLY A 1 352 ? 37.072 25.434 -50.766 1.00 91.69 352 GLY A CA 1
ATOM 2796 C C . GLY A 1 352 ? 37.431 25.481 -49.274 1.00 91.69 352 GLY A C 1
ATOM 2797 O O . GLY A 1 352 ? 36.803 24.802 -48.463 1.00 91.69 352 GLY A O 1
ATOM 2798 N N . ALA A 1 353 ? 38.407 26.305 -48.881 1.00 92.31 353 ALA A N 1
ATOM 2799 C CA . ALA A 1 353 ? 38.737 26.520 -47.471 1.00 92.31 353 ALA A CA 1
ATOM 2800 C C . ALA A 1 353 ? 37.652 27.333 -46.736 1.00 92.31 353 ALA A C 1
ATOM 2802 O O . ALA A 1 353 ? 37.341 27.043 -45.580 1.00 92.31 353 ALA A O 1
ATOM 2803 N N . GLU A 1 354 ? 37.043 28.320 -47.400 1.00 92.12 354 GLU A N 1
ATOM 2804 C CA . GLU A 1 354 ? 35.938 29.112 -46.846 1.00 92.12 354 GLU A CA 1
ATOM 2805 C C . GLU A 1 354 ? 34.700 28.249 -46.564 1.00 92.12 354 GLU A C 1
ATOM 2807 O O . GLU A 1 354 ? 34.103 28.372 -45.491 1.00 92.12 354 GLU A O 1
ATOM 2812 N N . GLU A 1 355 ? 34.342 27.335 -47.467 1.00 93.69 355 GLU A N 1
ATOM 2813 C CA . GLU A 1 355 ? 33.237 26.386 -47.263 1.00 93.69 355 GLU A CA 1
ATOM 2814 C C . GLU A 1 355 ? 33.496 25.454 -46.067 1.00 93.69 355 GLU A C 1
ATOM 2816 O O . GLU A 1 355 ? 32.629 25.291 -45.205 1.00 93.69 355 GLU A O 1
ATOM 2821 N N . GLN A 1 356 ? 34.718 24.926 -45.929 1.00 94.88 356 GLN A N 1
ATOM 2822 C CA . GLN A 1 356 ? 35.097 24.090 -44.781 1.00 94.88 356 GLN A CA 1
ATOM 2823 C C . GLN A 1 356 ? 34.995 24.838 -43.444 1.00 94.88 356 GLN A C 1
ATOM 2825 O O . GLN A 1 356 ? 34.565 24.261 -42.443 1.00 94.88 356 GLN A O 1
ATOM 2830 N N . ILE A 1 357 ? 35.353 26.124 -43.408 1.00 94.12 357 ILE A N 1
ATOM 2831 C CA . ILE A 1 357 ? 35.215 26.953 -42.201 1.00 94.12 357 ILE A CA 1
ATOM 2832 C C . ILE A 1 357 ? 33.735 27.144 -41.839 1.00 94.12 357 ILE A C 1
ATOM 2834 O O . ILE A 1 357 ? 33.385 27.032 -40.661 1.00 94.12 357 ILE A O 1
ATOM 2838 N N . HIS A 1 358 ? 32.858 27.376 -42.821 1.00 96.19 358 HIS A N 1
ATOM 2839 C CA . HIS A 1 358 ? 31.414 27.495 -42.582 1.00 96.19 358 HIS A CA 1
ATOM 2840 C C . HIS A 1 358 ? 30.810 26.187 -42.054 1.00 96.19 358 HIS A C 1
ATOM 2842 O O . HIS A 1 358 ? 30.048 26.206 -41.080 1.00 96.19 358 HIS A O 1
ATOM 2848 N N . ASP A 1 359 ? 31.202 25.047 -42.623 1.00 96.62 359 ASP A N 1
ATOM 2849 C CA . ASP A 1 359 ? 30.786 23.729 -42.144 1.00 96.62 359 ASP A CA 1
ATOM 2850 C C . ASP A 1 359 ? 31.255 23.470 -40.711 1.00 96.62 359 ASP A C 1
ATOM 2852 O O . ASP A 1 359 ? 30.483 22.992 -39.872 1.00 96.62 359 ASP A O 1
ATOM 2856 N N . MET A 1 360 ? 32.499 23.829 -40.386 1.00 94.00 360 MET A N 1
ATOM 2857 C CA . MET A 1 360 ? 33.011 23.730 -39.018 1.00 94.00 360 MET A CA 1
ATOM 2858 C C . MET A 1 360 ? 32.277 24.648 -38.053 1.00 94.00 360 MET A C 1
ATOM 2860 O O . MET A 1 360 ? 31.903 24.214 -36.965 1.00 94.00 360 MET A O 1
ATOM 2864 N N . GLN A 1 361 ? 31.968 25.875 -38.461 1.00 96.94 361 GLN A N 1
ATOM 2865 C CA . GLN A 1 361 ? 31.195 26.799 -37.642 1.00 96.94 361 GLN A CA 1
ATOM 2866 C C . GLN A 1 361 ? 29.771 26.283 -37.379 1.00 96.94 361 GLN A C 1
ATOM 2868 O O . GLN A 1 361 ? 29.261 26.422 -36.265 1.00 96.94 361 GLN A O 1
ATOM 2873 N N . SER A 1 362 ? 29.135 25.659 -38.374 1.00 95.75 362 SER A N 1
ATOM 2874 C CA . SER A 1 362 ? 27.827 25.011 -38.231 1.00 95.75 362 SER A CA 1
ATOM 2875 C C . SER A 1 362 ? 27.881 23.845 -37.238 1.00 95.75 362 SER A C 1
ATOM 2877 O O . SER A 1 362 ? 27.054 23.775 -36.325 1.00 95.75 362 SER A O 1
ATOM 2879 N N . LYS A 1 363 ? 28.897 22.976 -37.338 1.00 97.81 363 LYS A N 1
ATOM 2880 C CA . LYS A 1 363 ? 29.090 21.866 -36.388 1.00 97.81 363 LYS A CA 1
ATOM 2881 C C . LYS A 1 363 ? 29.363 22.364 -34.967 1.00 97.81 363 LYS A C 1
ATOM 2883 O O . LYS A 1 363 ? 28.738 21.870 -34.036 1.00 97.81 363 LYS A O 1
ATOM 2888 N N . CYS A 1 364 ? 30.192 23.393 -34.790 1.00 95.75 364 CYS A N 1
ATOM 2889 C CA . CYS A 1 364 ? 30.433 23.998 -33.475 1.00 95.75 364 CYS A CA 1
ATOM 2890 C C . CYS A 1 364 ? 29.152 24.564 -32.839 1.00 95.75 364 CYS A C 1
ATOM 2892 O O . CYS A 1 364 ? 28.957 24.425 -31.632 1.00 95.75 364 CYS A O 1
ATOM 2894 N N . LYS A 1 365 ? 28.253 25.167 -33.633 1.00 97.62 365 LYS A N 1
ATOM 2895 C CA . LYS A 1 365 ? 26.950 25.648 -33.139 1.00 97.62 365 LYS A CA 1
ATOM 2896 C C . LYS A 1 365 ? 26.054 24.498 -32.682 1.00 97.62 365 LYS A C 1
ATOM 2898 O O . LYS A 1 365 ? 25.505 24.581 -31.591 1.00 97.62 365 LYS A O 1
ATOM 2903 N N . LYS A 1 366 ? 25.957 23.423 -33.472 1.00 98.06 366 LYS A N 1
ATOM 2904 C CA . LYS A 1 366 ? 25.182 22.222 -33.106 1.00 98.06 366 LYS A CA 1
ATOM 2905 C C . LYS A 1 366 ? 25.687 21.599 -31.807 1.00 98.06 366 LYS A C 1
ATOM 2907 O O . LYS A 1 366 ? 24.907 21.430 -30.880 1.00 98.06 366 LYS A O 1
ATOM 2912 N N . LEU A 1 367 ? 27.001 21.394 -31.699 1.00 97.25 367 LEU A N 1
ATOM 2913 C CA . LEU A 1 367 ? 27.626 20.868 -30.482 1.00 97.25 367 LEU A CA 1
ATOM 2914 C C . LEU A 1 367 ? 27.399 21.776 -29.265 1.00 97.25 367 LEU A C 1
ATOM 2916 O O . LEU A 1 367 ? 27.231 21.286 -28.154 1.00 97.25 367 LEU A O 1
ATOM 2920 N N . SER A 1 368 ? 27.367 23.098 -29.458 1.00 95.12 368 SER A N 1
ATOM 2921 C CA . SER A 1 368 ? 27.063 24.039 -28.371 1.00 95.12 368 SER A CA 1
ATOM 2922 C C . SER A 1 368 ? 25.615 23.908 -27.887 1.00 95.12 368 SER A C 1
ATOM 2924 O O . SER A 1 368 ? 25.381 23.964 -26.683 1.00 95.12 368 SER A O 1
ATOM 2926 N N . CYS A 1 369 ? 24.659 23.703 -28.800 1.00 96.25 369 CYS A N 1
ATOM 2927 C CA . CYS A 1 369 ? 23.263 23.433 -28.449 1.00 96.25 369 CYS A CA 1
ATOM 2928 C C . CYS A 1 369 ? 23.118 22.094 -27.712 1.00 96.25 369 CYS A C 1
ATOM 2930 O O . CYS A 1 369 ? 22.554 22.066 -26.626 1.00 96.25 369 CYS A O 1
ATOM 2932 N N . GLU A 1 370 ? 23.712 21.018 -28.234 1.00 97.75 370 GLU A N 1
ATOM 2933 C CA . GLU A 1 370 ? 23.680 19.690 -27.600 1.00 97.75 370 GLU A CA 1
ATOM 2934 C C . GLU A 1 370 ? 24.286 19.711 -26.187 1.00 97.75 370 GLU A C 1
ATOM 2936 O O . GLU A 1 370 ? 23.730 19.135 -25.253 1.00 97.75 370 GLU A O 1
ATOM 2941 N N . LEU A 1 371 ? 25.400 20.426 -25.989 1.00 96.69 371 LEU A N 1
ATOM 2942 C CA . LEU A 1 371 ? 25.995 20.617 -24.662 1.00 96.69 371 LEU A CA 1
ATOM 2943 C C . LEU A 1 371 ? 25.066 21.370 -23.703 1.00 96.69 371 LEU A C 1
ATOM 2945 O O . LEU A 1 371 ? 25.053 21.075 -22.506 1.00 96.69 371 LEU A O 1
ATOM 2949 N N . GLN A 1 372 ? 24.308 22.343 -24.205 1.00 97.94 372 GLN A N 1
ATOM 2950 C CA . GLN A 1 372 ? 23.363 23.111 -23.402 1.00 97.94 372 GLN A CA 1
ATOM 2951 C C . GLN A 1 372 ? 22.153 22.261 -22.996 1.00 97.94 372 GLN A C 1
ATOM 2953 O O . GLN A 1 372 ? 21.758 22.294 -21.828 1.00 97.94 372 GLN A O 1
ATOM 2958 N N . ASP A 1 373 ? 21.646 21.433 -23.910 1.00 96.44 373 ASP A N 1
ATOM 2959 C CA . ASP A 1 373 ? 20.566 20.481 -23.643 1.00 96.44 373 ASP A CA 1
ATOM 2960 C C . ASP A 1 373 ? 21.003 19.421 -22.625 1.00 96.44 373 ASP A C 1
ATOM 2962 O O . ASP A 1 373 ? 20.305 19.182 -21.639 1.00 96.44 373 ASP A O 1
ATOM 2966 N N . LEU A 1 374 ? 22.207 18.858 -22.778 1.00 97.00 374 LEU A N 1
ATOM 2967 C CA . LEU A 1 374 ? 22.790 17.934 -21.798 1.00 97.00 374 LEU A CA 1
ATOM 2968 C C . LEU A 1 374 ? 22.968 18.588 -20.424 1.00 97.00 374 LEU A C 1
ATOM 2970 O O . LEU A 1 374 ? 22.746 17.948 -19.393 1.00 97.00 374 LEU A O 1
ATOM 2974 N N . HIS A 1 375 ? 23.356 19.865 -20.382 1.00 96.75 375 HIS A N 1
ATOM 2975 C CA . HIS A 1 375 ? 23.488 20.591 -19.123 1.00 96.75 375 HIS A CA 1
ATOM 2976 C C . HIS A 1 375 ? 22.138 20.762 -18.422 1.00 96.75 375 HIS A C 1
ATOM 2978 O O . HIS A 1 375 ? 22.063 20.548 -17.210 1.00 96.75 375 HIS A O 1
ATOM 2984 N N . LEU A 1 376 ? 21.086 21.103 -19.172 1.00 97.94 376 LEU A N 1
ATOM 2985 C CA . LEU A 1 376 ? 19.724 21.189 -18.650 1.00 97.94 376 LEU A CA 1
ATOM 2986 C C . LEU A 1 376 ? 19.246 19.820 -18.153 1.00 97.94 376 LEU A C 1
ATOM 2988 O O . LEU A 1 376 ? 18.737 19.718 -17.041 1.00 97.94 376 LEU A O 1
ATOM 2992 N N . HIS A 1 377 ? 19.495 18.758 -18.922 1.00 96.50 377 HIS A N 1
ATOM 2993 C CA . HIS A 1 377 ? 19.115 17.399 -18.545 1.00 96.50 377 HIS A CA 1
ATOM 2994 C C . HIS A 1 377 ? 19.782 16.963 -17.234 1.00 96.50 377 HIS A C 1
ATOM 2996 O O . HIS A 1 377 ? 19.115 16.470 -16.320 1.00 96.50 377 HIS A O 1
ATOM 3002 N N . ARG A 1 378 ? 21.084 17.240 -17.081 1.00 94.81 378 ARG A N 1
ATOM 3003 C CA . ARG A 1 378 ? 21.810 17.002 -15.827 1.00 94.81 378 ARG A CA 1
ATOM 3004 C C . ARG A 1 378 ? 21.205 17.787 -14.661 1.00 94.81 378 ARG A C 1
ATOM 3006 O O . ARG A 1 378 ? 21.023 17.212 -13.594 1.00 94.81 378 ARG A O 1
ATOM 3013 N N . GLN A 1 379 ? 20.870 19.067 -14.847 1.00 97.81 379 GLN A N 1
ATOM 3014 C CA . GLN A 1 379 ? 20.232 19.871 -13.795 1.00 97.81 379 GLN A CA 1
ATOM 3015 C C . GLN A 1 379 ? 18.888 19.275 -13.362 1.00 97.81 379 GLN A C 1
ATOM 3017 O O . GLN A 1 379 ? 18.675 19.071 -12.167 1.00 97.81 379 GLN A O 1
ATOM 3022 N N . THR A 1 380 ? 18.026 18.916 -14.319 1.00 95.00 380 THR A N 1
ATOM 3023 C CA . THR A 1 380 ? 16.724 18.297 -14.022 1.00 95.00 380 THR A CA 1
ATOM 3024 C C . THR A 1 380 ? 16.875 16.950 -13.314 1.00 95.00 380 THR A C 1
ATOM 3026 O O . THR A 1 380 ? 16.187 16.688 -12.331 1.00 95.00 380 THR A O 1
ATOM 3029 N N . SER A 1 381 ? 17.840 16.126 -13.733 1.00 92.06 381 SER A N 1
ATOM 3030 C CA . SER A 1 381 ? 18.141 14.847 -13.086 1.00 92.06 381 SER A CA 1
ATOM 3031 C C . SER A 1 381 ? 18.630 15.032 -11.644 1.00 92.06 381 SER A C 1
ATOM 3033 O O . SER A 1 381 ? 18.181 14.325 -10.744 1.00 92.06 381 SER A O 1
ATOM 3035 N N . GLU A 1 382 ? 19.489 16.021 -11.383 1.00 96.38 382 GLU A N 1
ATOM 3036 C CA . GLU A 1 382 ? 19.934 16.336 -10.023 1.00 96.38 382 GLU A CA 1
ATOM 3037 C C . GLU A 1 382 ? 18.788 16.864 -9.139 1.00 96.38 382 GLU A C 1
ATOM 3039 O O . GLU A 1 382 ? 18.752 16.605 -7.934 1.00 96.38 382 GLU A O 1
ATOM 3044 N N . GLU A 1 383 ? 17.855 17.637 -9.696 1.00 96.56 383 GLU A N 1
ATOM 3045 C CA . GLU A 1 383 ? 16.670 18.122 -8.979 1.00 96.56 383 GLU A CA 1
ATOM 3046 C C . GLU A 1 383 ? 15.722 16.986 -8.602 1.00 96.56 383 GLU A C 1
ATOM 3048 O O . GLU A 1 383 ? 15.314 16.908 -7.437 1.00 96.56 383 GLU A O 1
ATOM 3053 N N . GLU A 1 384 ? 15.462 16.067 -9.532 1.00 93.44 384 GLU A N 1
ATOM 3054 C CA . GLU A 1 384 ? 14.712 14.838 -9.269 1.00 93.44 384 GLU A CA 1
ATOM 3055 C C . GLU A 1 384 ? 15.425 13.963 -8.233 1.00 93.44 384 GLU A C 1
ATOM 3057 O O . GLU A 1 384 ? 14.809 13.526 -7.264 1.00 93.44 384 GLU A O 1
ATOM 3062 N N . GLN A 1 385 ? 16.749 13.804 -8.316 1.00 93.25 385 GLN A N 1
ATOM 3063 C CA . GLN A 1 385 ? 17.508 13.070 -7.301 1.00 93.25 385 GLN A CA 1
ATOM 3064 C C . GLN A 1 385 ? 17.352 13.699 -5.905 1.00 93.25 385 GLN A C 1
ATOM 3066 O O . GLN A 1 385 ? 17.115 12.991 -4.923 1.00 93.25 385 GLN A O 1
ATOM 3071 N N . ARG A 1 386 ? 17.427 15.034 -5.792 1.00 97.44 386 ARG A N 1
ATOM 3072 C CA . ARG A 1 386 ? 17.180 15.743 -4.521 1.00 97.44 386 ARG A CA 1
ATOM 3073 C C . ARG A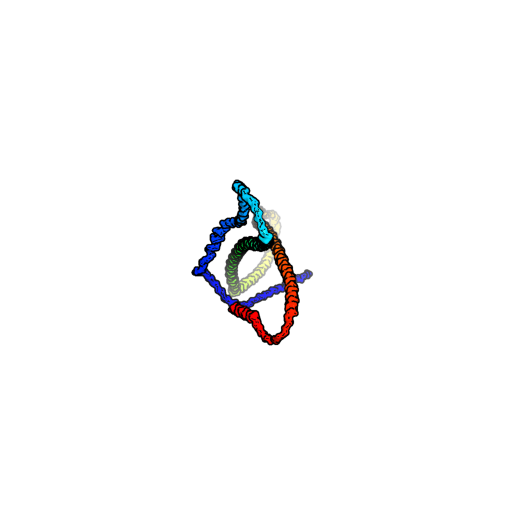 1 386 ? 15.733 15.590 -4.052 1.00 97.44 386 ARG A C 1
ATOM 3075 O O . ARG A 1 386 ? 15.489 15.611 -2.845 1.00 97.44 386 ARG A O 1
ATOM 3082 N N . ARG A 1 387 ? 14.769 15.499 -4.971 1.00 97.69 387 ARG A N 1
ATOM 3083 C CA . ARG A 1 387 ? 13.352 15.270 -4.661 1.00 97.69 387 ARG A CA 1
ATOM 3084 C C . ARG A 1 387 ? 13.131 13.868 -4.109 1.00 97.69 387 ARG A C 1
ATOM 3086 O O . ARG A 1 387 ? 12.626 13.754 -2.995 1.00 97.69 387 ARG A O 1
ATOM 3093 N N . LEU A 1 388 ? 13.606 12.845 -4.809 1.00 96.12 388 LEU A N 1
ATOM 3094 C CA . LEU A 1 388 ? 13.537 11.453 -4.370 1.00 96.12 388 LEU A CA 1
ATOM 3095 C C . LEU A 1 388 ? 14.237 11.255 -3.022 1.00 96.12 388 LEU A C 1
ATOM 3097 O O . LEU A 1 388 ? 13.716 10.581 -2.139 1.00 96.12 388 LEU A O 1
ATOM 3101 N N . GLN A 1 389 ? 15.378 11.911 -2.797 1.00 96.38 389 GLN A N 1
ATOM 3102 C CA . GLN A 1 389 ? 16.072 11.845 -1.510 1.00 96.38 389 GLN A CA 1
ATOM 3103 C C . GLN A 1 389 ? 15.258 12.467 -0.360 1.00 96.38 389 GLN A C 1
ATOM 3105 O O . GLN A 1 389 ? 15.319 11.983 0.773 1.00 96.38 389 GLN A O 1
ATOM 3110 N N . ARG A 1 390 ? 14.481 13.527 -0.630 1.00 97.75 390 ARG A N 1
ATOM 3111 C CA . ARG A 1 390 ? 13.545 14.111 0.345 1.00 97.75 390 ARG A CA 1
ATOM 3112 C C . ARG A 1 390 ? 12.376 13.169 0.624 1.00 97.75 390 ARG A C 1
ATOM 3114 O O . ARG A 1 390 ? 12.074 12.944 1.791 1.00 97.75 390 ARG A O 1
ATOM 3121 N N . GLU A 1 391 ? 11.768 12.601 -0.414 1.00 95.00 391 GLU A N 1
ATOM 3122 C CA . GLU A 1 391 ? 10.652 11.653 -0.292 1.00 95.00 391 GLU A CA 1
ATOM 3123 C C . GLU A 1 391 ? 11.067 10.393 0.485 1.00 95.00 391 GLU A C 1
ATOM 3125 O O . GLU A 1 391 ? 10.401 10.026 1.451 1.00 95.00 391 GLU A O 1
ATOM 3130 N N . LEU A 1 392 ? 12.237 9.818 0.179 1.00 94.50 392 LEU A N 1
ATOM 3131 C CA . LEU A 1 392 ? 12.806 8.691 0.925 1.00 94.50 392 LEU A CA 1
ATOM 3132 C C . LEU A 1 392 ? 12.985 9.021 2.414 1.00 94.50 392 LEU A C 1
ATOM 3134 O O . LEU A 1 392 ? 12.655 8.214 3.281 1.00 94.50 392 LEU A O 1
ATOM 3138 N N . LYS A 1 393 ? 13.489 10.221 2.728 1.00 96.88 393 LYS A N 1
ATOM 3139 C CA . LYS A 1 393 ? 13.668 10.663 4.117 1.00 96.88 393 LYS A CA 1
ATOM 3140 C C . LYS A 1 393 ? 12.327 10.848 4.834 1.00 96.88 393 LYS A C 1
ATOM 3142 O O . LYS A 1 393 ? 12.227 10.530 6.017 1.00 96.88 393 LYS A O 1
ATOM 3147 N N . CYS A 1 394 ? 11.303 11.359 4.151 1.00 95.06 394 CYS A N 1
ATOM 3148 C CA . CYS A 1 394 ? 9.951 11.462 4.702 1.00 95.06 394 CYS A CA 1
ATOM 3149 C C . CYS A 1 394 ? 9.375 10.077 5.010 1.00 95.06 394 CYS A C 1
ATOM 3151 O O . CYS A 1 394 ? 8.972 9.846 6.148 1.00 95.06 394 CYS A O 1
ATOM 3153 N N . ALA A 1 395 ? 9.457 9.140 4.062 1.00 90.94 395 ALA A N 1
ATOM 3154 C CA . ALA A 1 395 ? 8.996 7.767 4.250 1.00 90.94 395 ALA A CA 1
ATOM 3155 C C . ALA A 1 395 ? 9.712 7.070 5.423 1.00 90.94 395 ALA A C 1
ATOM 3157 O O . ALA A 1 395 ? 9.072 6.451 6.269 1.00 90.94 395 ALA A O 1
ATOM 3158 N N . GLN A 1 396 ? 11.035 7.235 5.550 1.00 96.38 396 GLN A N 1
ATOM 3159 C CA . GLN A 1 396 ? 11.789 6.716 6.700 1.00 96.38 396 GLN A CA 1
ATOM 3160 C C . GLN A 1 396 ? 11.292 7.290 8.035 1.00 96.38 396 GLN A C 1
ATOM 3162 O O . GLN A 1 396 ? 11.142 6.550 9.008 1.00 96.38 396 GLN A O 1
ATOM 3167 N N . ASN A 1 397 ? 11.019 8.597 8.091 1.00 95.44 397 ASN A N 1
ATOM 3168 C CA . ASN A 1 397 ? 10.489 9.233 9.298 1.00 95.44 397 ASN A CA 1
ATOM 3169 C C . ASN A 1 397 ? 9.076 8.743 9.636 1.00 95.44 397 ASN A C 1
ATOM 3171 O O . ASN A 1 397 ? 8.760 8.584 10.812 1.00 95.44 397 ASN A O 1
ATOM 3175 N N . GLU A 1 398 ? 8.230 8.507 8.636 1.00 95.00 398 GLU A N 1
ATOM 3176 C CA . GLU A 1 398 ? 6.891 7.948 8.833 1.00 95.00 398 GLU A CA 1
ATOM 3177 C C . GLU A 1 398 ? 6.963 6.527 9.387 1.00 95.00 398 GLU A C 1
ATOM 3179 O O . GLU A 1 398 ? 6.344 6.251 10.412 1.00 95.00 398 GLU A O 1
ATOM 3184 N N . VAL A 1 399 ? 7.801 5.662 8.807 1.00 94.00 399 VAL A N 1
ATOM 3185 C CA . VAL A 1 399 ? 8.035 4.301 9.320 1.00 94.00 399 VAL A CA 1
ATOM 3186 C C . VAL A 1 399 ? 8.521 4.333 10.772 1.00 94.00 399 VAL A C 1
ATOM 3188 O O . VAL A 1 399 ? 7.984 3.618 11.617 1.00 94.00 399 VAL A O 1
ATOM 3191 N N . LEU A 1 400 ? 9.485 5.201 11.099 1.00 95.56 400 LEU A N 1
ATOM 3192 C CA . LEU A 1 400 ? 9.970 5.381 12.473 1.00 95.56 400 LEU A CA 1
ATOM 3193 C C . LEU A 1 400 ? 8.866 5.857 13.429 1.00 95.56 400 LEU A C 1
ATOM 3195 O O . LEU A 1 400 ? 8.786 5.380 14.564 1.00 95.56 400 LEU A O 1
ATOM 3199 N N . ARG A 1 401 ? 7.993 6.773 12.990 1.00 96.31 401 ARG A N 1
ATOM 3200 C CA . ARG A 1 401 ? 6.832 7.216 13.780 1.00 96.31 401 ARG A CA 1
ATOM 3201 C C . ARG A 1 401 ? 5.856 6.073 14.020 1.00 96.31 401 ARG A C 1
ATOM 3203 O O . ARG A 1 401 ? 5.460 5.879 15.167 1.00 96.31 401 ARG A O 1
ATOM 3210 N N . PHE A 1 402 ? 5.519 5.300 12.986 1.00 91.69 402 PHE A N 1
ATOM 3211 C CA . PHE A 1 402 ? 4.640 4.141 13.118 1.00 91.69 402 PHE A CA 1
ATOM 3212 C C . PHE A 1 402 ? 5.214 3.121 14.097 1.00 91.69 402 PHE A C 1
ATOM 3214 O O . PHE A 1 402 ? 4.530 2.771 15.053 1.00 91.69 402 PHE A O 1
ATOM 3221 N N . GLN A 1 403 ? 6.486 2.738 13.952 1.00 93.69 403 GLN A N 1
ATOM 3222 C CA . GLN A 1 403 ? 7.153 1.825 14.886 1.00 93.69 403 GLN A CA 1
ATOM 3223 C C . GLN A 1 403 ? 7.114 2.348 16.326 1.00 93.69 403 GLN A C 1
ATOM 3225 O O . GLN A 1 403 ? 6.732 1.622 17.240 1.00 93.69 403 GLN A O 1
ATOM 3230 N N . THR A 1 404 ? 7.448 3.623 16.538 1.00 93.56 404 THR A N 1
ATOM 3231 C CA . THR A 1 404 ? 7.461 4.222 17.883 1.00 93.56 404 THR A CA 1
ATOM 3232 C C . THR A 1 404 ? 6.059 4.262 18.493 1.00 93.56 404 THR A C 1
ATOM 3234 O O . THR A 1 404 ? 5.881 3.906 19.655 1.00 93.56 404 THR A O 1
ATOM 3237 N N . SER A 1 405 ? 5.050 4.648 17.708 1.00 93.44 405 SER A N 1
ATOM 3238 C CA . SER A 1 405 ? 3.651 4.677 18.150 1.00 93.44 405 SER A CA 1
ATOM 3239 C C . SER A 1 405 ? 3.097 3.276 18.432 1.00 93.44 405 SER A C 1
ATOM 3241 O O . SER A 1 405 ? 2.388 3.077 19.417 1.00 93.44 405 SER A O 1
ATOM 3243 N N . HIS A 1 406 ? 3.481 2.284 17.627 1.00 94.50 406 HIS A N 1
ATOM 3244 C CA . HIS A 1 406 ? 3.081 0.895 17.804 1.00 94.50 406 HIS A CA 1
ATOM 3245 C C . HIS A 1 406 ? 3.703 0.295 19.069 1.00 94.50 406 HIS A C 1
ATOM 3247 O O . HIS A 1 406 ? 3.008 -0.294 19.888 1.00 94.50 406 HIS A O 1
ATOM 3253 N N . HIS A 1 407 ? 4.996 0.525 19.305 1.00 94.75 407 HIS A N 1
ATOM 3254 C CA . HIS A 1 407 ? 5.631 0.110 20.554 1.00 94.75 407 HIS A CA 1
ATOM 3255 C C . HIS A 1 407 ? 5.061 0.841 21.776 1.00 94.75 407 HIS A C 1
ATOM 3257 O O . HIS A 1 407 ? 4.954 0.243 22.845 1.00 94.75 407 HIS A O 1
ATOM 3263 N N . ALA A 1 408 ? 4.691 2.118 21.650 1.00 94.62 408 ALA A N 1
ATOM 3264 C CA . ALA A 1 408 ? 4.055 2.860 22.737 1.00 94.62 408 ALA A CA 1
ATOM 3265 C C . ALA A 1 408 ? 2.675 2.278 23.089 1.00 94.62 408 ALA A C 1
ATOM 3267 O O . ALA A 1 408 ? 2.418 1.999 24.257 1.00 94.62 408 ALA A O 1
ATOM 3268 N N . THR A 1 409 ? 1.828 2.027 22.089 1.00 94.75 409 THR A N 1
ATOM 3269 C CA . THR A 1 409 ? 0.493 1.426 22.279 1.00 94.75 409 THR A CA 1
ATOM 3270 C C . THR A 1 409 ? 0.580 0.010 22.846 1.00 94.75 409 THR A C 1
ATOM 3272 O O . THR A 1 409 ? -0.057 -0.269 23.857 1.00 94.75 409 THR A O 1
ATOM 3275 N N . GLN A 1 410 ? 1.459 -0.844 22.310 1.00 95.38 410 GLN A N 1
ATOM 3276 C CA . GLN A 1 410 ? 1.704 -2.184 22.861 1.00 95.38 410 GLN A CA 1
ATOM 3277 C C . GLN A 1 410 ? 2.169 -2.153 24.322 1.00 95.38 410 GLN A C 1
ATOM 3279 O O . GLN A 1 410 ? 1.741 -2.977 25.126 1.00 95.38 410 GLN A O 1
ATOM 3284 N N . ASN A 1 411 ? 3.045 -1.215 24.692 1.00 91.81 411 ASN A N 1
ATOM 3285 C CA . ASN A 1 411 ? 3.493 -1.093 26.078 1.00 91.81 411 ASN A CA 1
ATOM 3286 C C . ASN A 1 411 ? 2.361 -0.657 27.013 1.00 91.81 411 ASN A C 1
ATOM 3288 O O . ASN A 1 411 ? 2.267 -1.180 28.120 1.00 91.81 411 ASN A O 1
ATOM 3292 N N . GLU A 1 412 ? 1.503 0.272 26.591 1.00 96.38 412 GLU A N 1
ATOM 3293 C CA . GLU A 1 412 ? 0.334 0.673 27.383 1.00 96.38 412 GLU A CA 1
ATOM 3294 C C . GLU A 1 412 ? -0.691 -0.468 27.510 1.00 96.38 412 GLU A C 1
ATOM 3296 O O . GLU A 1 412 ? -1.195 -0.730 28.603 1.00 96.38 412 GLU A O 1
ATOM 3301 N N . GLU A 1 413 ? -0.927 -1.243 26.450 1.00 96.25 413 GLU A N 1
ATOM 3302 C CA . GLU A 1 413 ? -1.753 -2.457 26.517 1.00 96.25 413 GLU A CA 1
ATOM 3303 C C . GLU A 1 413 ? -1.175 -3.511 27.474 1.00 96.25 413 GLU A C 1
ATOM 3305 O O . GLU A 1 413 ? -1.898 -4.132 28.253 1.00 96.25 413 GLU A O 1
ATOM 3310 N N . LEU A 1 414 ? 0.142 -3.722 27.461 1.00 96.44 414 LEU A N 1
ATOM 3311 C CA . LEU A 1 414 ? 0.781 -4.655 28.388 1.00 96.44 414 LEU A CA 1
ATOM 3312 C C . LEU A 1 414 ? 0.708 -4.160 29.835 1.00 96.44 414 LEU A C 1
ATOM 3314 O O . LEU A 1 414 ? 0.440 -4.959 30.732 1.00 96.44 414 LEU A O 1
ATOM 3318 N N . LYS A 1 415 ? 0.895 -2.857 30.074 1.00 97.12 415 LYS A N 1
ATOM 3319 C CA . LYS A 1 415 ? 0.735 -2.258 31.407 1.00 97.12 415 LYS A CA 1
ATOM 3320 C C . LYS A 1 415 ? -0.690 -2.407 31.925 1.00 97.12 415 LYS A C 1
ATOM 3322 O O . LYS A 1 415 ? -0.864 -2.850 33.053 1.00 97.12 415 LYS A O 1
ATOM 3327 N N . THR A 1 416 ? -1.699 -2.096 31.112 1.00 97.25 416 THR A N 1
ATOM 3328 C CA . THR A 1 416 ? -3.112 -2.238 31.510 1.00 97.25 416 THR A CA 1
ATOM 3329 C C . THR A 1 416 ? -3.463 -3.691 31.824 1.00 97.25 416 THR A C 1
ATOM 3331 O O . THR A 1 416 ? -4.088 -3.958 32.849 1.00 97.25 416 THR A O 1
ATOM 3334 N N . ARG A 1 417 ? -2.983 -4.654 31.023 1.00 97.69 417 ARG A N 1
ATOM 3335 C CA . ARG A 1 417 ? -3.133 -6.090 31.321 1.00 97.69 417 ARG A CA 1
ATOM 3336 C C . ARG A 1 417 ? -2.437 -6.501 32.616 1.00 97.69 417 ARG A C 1
ATOM 3338 O O . ARG A 1 417 ? -2.998 -7.294 33.366 1.00 97.69 417 ARG A O 1
ATOM 3345 N N . LEU A 1 418 ? -1.239 -5.980 32.883 1.00 97.06 418 LEU A N 1
ATOM 3346 C CA . LEU A 1 418 ? -0.527 -6.233 34.137 1.00 97.06 418 LEU A CA 1
ATOM 3347 C C . LEU A 1 418 ? -1.278 -5.656 35.340 1.00 97.06 418 LEU A C 1
ATOM 3349 O O . LEU A 1 418 ? -1.414 -6.358 36.335 1.00 97.06 418 LEU A O 1
ATOM 3353 N N . CYS A 1 419 ? -1.815 -4.437 35.244 1.00 97.00 419 CYS A N 1
ATOM 3354 C CA . CYS A 1 419 ? -2.648 -3.846 36.293 1.00 97.00 419 CYS A CA 1
ATOM 3355 C C . CYS A 1 419 ? -3.910 -4.680 36.549 1.00 97.00 419 CYS A C 1
ATOM 3357 O O . CYS A 1 419 ? -4.175 -5.037 37.689 1.00 97.00 419 CYS A O 1
ATOM 3359 N N . ALA A 1 420 ? -4.627 -5.085 35.498 1.00 97.50 420 ALA A N 1
ATOM 3360 C CA . ALA A 1 420 ? -5.815 -5.928 35.641 1.00 97.50 420 ALA A CA 1
ATOM 3361 C C . ALA A 1 420 ? -5.491 -7.311 36.240 1.00 97.50 420 ALA A C 1
ATOM 3363 O O . ALA A 1 420 ? -6.283 -7.876 36.993 1.00 97.50 420 ALA A O 1
ATOM 3364 N N . LEU A 1 421 ? -4.330 -7.886 35.909 1.00 97.56 421 LEU A N 1
ATOM 3365 C CA . LEU A 1 421 ? -3.855 -9.122 36.535 1.00 97.56 421 LEU A CA 1
ATOM 3366 C C . LEU A 1 421 ? -3.485 -8.916 38.005 1.00 97.56 421 LEU A C 1
ATOM 3368 O O . LEU A 1 421 ? -3.783 -9.787 38.816 1.00 97.56 421 LEU A O 1
ATOM 3372 N N . GLN A 1 422 ? -2.869 -7.783 38.341 1.00 97.00 422 GLN A N 1
ATOM 3373 C CA . GLN A 1 422 ? -2.540 -7.425 39.716 1.00 97.00 422 GLN A CA 1
ATOM 3374 C C . GLN A 1 422 ? -3.810 -7.280 40.561 1.00 97.00 422 GLN A C 1
ATOM 3376 O O . GLN A 1 422 ? -3.902 -7.898 41.613 1.00 97.00 422 GLN A O 1
ATOM 3381 N N . GLU A 1 423 ? -4.826 -6.574 40.061 1.00 97.81 423 GLU A N 1
ATOM 3382 C CA . GLU A 1 423 ? -6.123 -6.441 40.738 1.00 97.81 423 GLU A CA 1
ATOM 3383 C C . GLU A 1 423 ? -6.788 -7.802 40.979 1.00 97.81 423 GLU A C 1
ATOM 3385 O O . GLU A 1 423 ? -7.288 -8.069 42.069 1.00 97.81 423 GLU A O 1
ATOM 3390 N N . LYS A 1 424 ? -6.750 -8.705 39.990 1.00 97.56 424 LYS A N 1
ATOM 3391 C CA . LYS A 1 424 ? -7.263 -10.076 40.153 1.00 97.56 424 LYS A CA 1
ATOM 3392 C C . LYS A 1 424 ? -6.470 -10.883 41.175 1.00 97.56 424 LYS A C 1
ATOM 3394 O O . LYS A 1 424 ? -7.050 -11.695 41.891 1.00 97.56 424 LYS A O 1
ATOM 3399 N N . TYR A 1 425 ? -5.153 -10.703 41.216 1.00 97.19 425 TYR A N 1
ATOM 3400 C CA . TYR A 1 425 ? -4.302 -11.356 42.204 1.00 97.19 425 TYR A CA 1
ATOM 3401 C C . TYR A 1 425 ? -4.625 -10.866 43.619 1.00 97.19 425 TYR A C 1
ATOM 3403 O O . TYR A 1 425 ? -4.777 -11.690 44.519 1.00 97.19 425 TYR A O 1
ATOM 3411 N N . ASP A 1 426 ? -4.789 -9.556 43.796 1.00 97.81 426 ASP A N 1
ATOM 3412 C CA . ASP A 1 426 ? -5.130 -8.946 45.081 1.00 97.81 426 ASP A CA 1
ATOM 3413 C C . ASP A 1 426 ? -6.536 -9.376 45.537 1.00 97.81 426 ASP A C 1
ATOM 3415 O O . ASP A 1 426 ? -6.698 -9.841 46.662 1.00 97.81 426 ASP A O 1
ATOM 3419 N N . ALA A 1 427 ? -7.525 -9.381 44.636 1.00 97.62 427 ALA A N 1
ATOM 3420 C CA . ALA A 1 427 ? -8.859 -9.911 44.926 1.00 97.62 427 ALA A CA 1
ATOM 3421 C C . ALA A 1 427 ? -8.822 -11.397 45.332 1.00 97.62 427 ALA A C 1
ATOM 3423 O O . ALA A 1 427 ? -9.483 -11.805 46.284 1.00 97.62 427 ALA A O 1
ATOM 3424 N N . SER A 1 428 ? -8.009 -12.214 44.654 1.00 96.56 428 SER A N 1
ATOM 3425 C CA . SER A 1 428 ? -7.843 -13.627 45.010 1.00 96.56 428 SER A CA 1
ATOM 3426 C C . SER A 1 428 ? -7.148 -13.813 46.365 1.00 96.56 428 SER A C 1
ATOM 3428 O O . SER A 1 428 ? -7.483 -14.742 47.103 1.00 96.56 428 SER A O 1
ATOM 3430 N N . GLN A 1 429 ? -6.199 -12.940 46.719 1.00 96.38 429 GLN A N 1
ATOM 3431 C CA . GLN A 1 429 ? -5.600 -12.902 48.055 1.00 96.38 429 GLN A CA 1
ATOM 3432 C C . GLN A 1 429 ? -6.653 -12.567 49.114 1.00 96.38 429 GLN A C 1
ATOM 3434 O O . GLN A 1 429 ? -6.761 -13.290 50.105 1.00 96.38 429 GLN A O 1
ATOM 3439 N N . ASP A 1 430 ? -7.470 -11.541 48.885 1.00 96.88 430 ASP A N 1
ATOM 3440 C CA . ASP A 1 430 ? -8.542 -11.157 49.803 1.00 96.88 430 ASP A CA 1
ATOM 3441 C C . ASP A 1 430 ? -9.532 -12.314 50.008 1.00 96.88 430 ASP A C 1
ATOM 3443 O O . ASP A 1 430 ? -9.793 -12.705 51.149 1.00 96.88 430 ASP A O 1
ATOM 3447 N N . GLU A 1 431 ? -9.977 -12.961 48.927 1.00 96.56 431 GLU A N 1
ATOM 3448 C CA . GLU A 1 431 ? -10.813 -14.168 48.984 1.00 96.56 431 GLU A CA 1
ATOM 3449 C C . GLU A 1 431 ? -10.155 -15.298 49.794 1.00 96.56 431 GLU A C 1
ATOM 3451 O O . GLU A 1 431 ? -10.811 -15.921 50.633 1.00 96.56 431 GLU A O 1
ATOM 3456 N N . GLN A 1 432 ? -8.855 -15.561 49.608 1.00 94.69 432 GLN A N 1
ATOM 3457 C CA . GLN A 1 432 ? -8.131 -16.558 50.407 1.00 94.69 432 GLN A CA 1
ATOM 3458 C C . GLN A 1 432 ? -8.103 -16.202 51.896 1.00 94.69 432 GLN A C 1
ATOM 3460 O O . GLN A 1 432 ? -8.249 -17.092 52.742 1.00 94.69 432 GLN A O 1
ATOM 3465 N N . THR A 1 433 ? -7.924 -14.923 52.238 1.00 96.75 433 THR A N 1
ATOM 3466 C CA . THR A 1 433 ? -7.944 -14.493 53.640 1.00 96.75 433 THR A CA 1
ATOM 3467 C C . THR A 1 433 ? -9.328 -14.648 54.265 1.00 96.75 433 THR A C 1
ATOM 3469 O O . THR A 1 433 ? -9.425 -15.108 55.404 1.00 96.75 433 THR A O 1
ATOM 3472 N N . GLU A 1 434 ? -10.398 -14.343 53.529 1.00 96.94 434 GLU A N 1
ATOM 3473 C CA . GLU A 1 434 ? -11.776 -14.551 53.983 1.00 96.94 434 GLU A CA 1
ATOM 3474 C C . GLU A 1 434 ? -12.087 -16.039 54.168 1.00 96.94 434 GLU A C 1
ATOM 3476 O O . GLU A 1 434 ? -12.593 -16.446 55.216 1.00 96.94 434 GLU A O 1
ATOM 3481 N N . LEU A 1 435 ? -11.686 -16.887 53.217 1.00 96.50 435 LEU A N 1
ATOM 3482 C CA . LEU A 1 435 ? -11.833 -18.339 53.343 1.00 96.50 435 LEU A CA 1
ATOM 3483 C C . LEU A 1 435 ? -11.095 -18.890 54.571 1.00 96.50 435 LEU A C 1
ATOM 3485 O O . LEU A 1 435 ? -11.633 -19.744 55.277 1.00 96.50 435 LEU A O 1
ATOM 3489 N N . LEU A 1 436 ? -9.897 -18.382 54.878 1.00 97.38 436 LEU A N 1
ATOM 3490 C CA . LEU A 1 436 ? -9.160 -18.735 56.097 1.00 97.38 436 LEU A CA 1
ATOM 3491 C C . LEU A 1 436 ? -9.910 -18.329 57.374 1.00 97.38 436 LEU A C 1
ATOM 3493 O O . LEU A 1 436 ? -9.947 -19.106 58.334 1.00 97.38 436 LEU A O 1
ATOM 3497 N N . LYS A 1 437 ? -10.530 -17.140 57.400 1.00 96.81 437 LYS A N 1
ATOM 3498 C CA . LYS A 1 437 ? -11.359 -16.688 58.533 1.00 96.81 437 LYS A CA 1
ATOM 3499 C C . LYS A 1 437 ? -12.565 -17.605 58.729 1.00 96.81 437 LYS A C 1
ATOM 3501 O O . LYS A 1 437 ? -12.794 -18.071 59.847 1.00 96.81 437 LYS A O 1
ATOM 3506 N N . VAL A 1 438 ? -13.279 -17.924 57.649 1.00 96.38 438 VAL A N 1
ATOM 3507 C CA . VAL A 1 438 ? -14.430 -18.841 57.665 1.00 96.38 438 VAL A CA 1
ATOM 3508 C C . VAL A 1 438 ? -14.008 -20.238 58.128 1.00 96.38 438 VAL A C 1
ATOM 3510 O O . VAL A 1 438 ? -14.668 -20.842 58.974 1.00 96.38 438 VAL A O 1
ATOM 3513 N N . GLN A 1 439 ? -12.866 -20.744 57.653 1.00 95.25 439 GLN A N 1
ATOM 3514 C CA . GLN A 1 439 ? -12.328 -22.034 58.085 1.00 95.25 439 GLN A CA 1
ATOM 3515 C C . GLN A 1 439 ? -12.030 -22.053 59.592 1.00 95.25 439 GLN A C 1
ATOM 3517 O O . GLN A 1 439 ? -12.352 -23.032 60.268 1.00 95.25 439 GLN A O 1
ATOM 3522 N N . LEU A 1 440 ? -11.435 -20.985 60.134 1.00 96.56 440 LEU A N 1
ATOM 3523 C CA . LEU A 1 440 ? -11.172 -20.847 61.570 1.00 96.56 440 LEU A CA 1
ATOM 3524 C C . LEU A 1 440 ? -12.465 -20.797 62.394 1.00 96.56 440 LEU A C 1
ATOM 3526 O O . LEU A 1 440 ? -12.540 -21.474 63.423 1.00 96.56 440 LEU A O 1
ATOM 3530 N N . GLN A 1 441 ? -13.477 -20.052 61.937 1.00 96.12 441 GLN A N 1
ATOM 3531 C CA . GLN A 1 441 ? -14.798 -19.991 62.575 1.00 96.12 441 GLN A CA 1
ATOM 3532 C C . GLN A 1 441 ? -15.464 -21.367 62.619 1.00 96.12 441 GLN A C 1
ATOM 3534 O O . GLN A 1 441 ? -15.785 -21.849 63.705 1.00 96.12 441 GLN A O 1
ATOM 3539 N N . LEU A 1 442 ? -15.555 -22.058 61.479 1.00 94.38 442 LEU A N 1
ATOM 3540 C CA . LEU A 1 442 ? -16.082 -23.425 61.402 1.00 94.38 442 LEU A CA 1
ATOM 3541 C C . LEU A 1 442 ? -15.330 -24.375 62.336 1.00 94.38 442 LEU A C 1
ATOM 3543 O O . LEU A 1 442 ? -15.929 -25.200 63.023 1.00 94.38 442 LEU A O 1
ATOM 3547 N N . GLN A 1 443 ? -14.003 -24.262 62.413 1.00 95.25 443 GLN A N 1
ATOM 3548 C CA . GLN A 1 443 ? -13.211 -25.098 63.311 1.00 95.25 443 GLN A CA 1
ATOM 3549 C C . GLN A 1 443 ? -13.478 -24.781 64.794 1.00 95.25 443 GLN A C 1
ATOM 3551 O O . GLN A 1 443 ? -13.349 -25.670 65.640 1.00 95.25 443 GLN A O 1
ATOM 3556 N N . ALA A 1 444 ? -13.806 -23.534 65.137 1.00 93.88 444 ALA A N 1
ATOM 3557 C CA . ALA A 1 444 ? -14.206 -23.139 66.484 1.00 93.88 444 ALA A CA 1
ATOM 3558 C C . ALA A 1 444 ? -15.602 -23.676 66.833 1.00 93.88 444 ALA A C 1
ATOM 3560 O O . ALA A 1 444 ? -15.752 -24.324 67.870 1.00 93.88 444 ALA A O 1
ATOM 3561 N N . GLU A 1 445 ? -16.583 -23.517 65.943 1.00 94.19 445 GLU A N 1
ATOM 3562 C CA . GLU A 1 445 ? -17.933 -24.077 66.094 1.00 94.19 445 GLU A CA 1
ATOM 3563 C C . GLU A 1 445 ? -17.897 -25.599 66.255 1.00 94.19 445 GLU A C 1
ATOM 3565 O O . GLU A 1 445 ? -18.508 -26.159 67.161 1.00 94.19 445 GLU A O 1
ATOM 3570 N N . LEU A 1 446 ? -17.091 -26.290 65.448 1.00 92.38 446 LEU A N 1
ATOM 3571 C CA . LEU A 1 446 ? -16.949 -27.744 65.518 1.00 92.38 446 LEU A CA 1
ATOM 3572 C C . LEU A 1 446 ? -16.316 -28.194 66.849 1.00 92.38 446 LEU A C 1
ATOM 3574 O O . LEU A 1 446 ? -16.664 -29.254 67.377 1.00 92.38 446 LEU A O 1
ATOM 3578 N N . ARG A 1 447 ? -15.417 -27.391 67.441 1.00 91.00 447 ARG A N 1
ATOM 3579 C CA . ARG A 1 447 ? -14.899 -27.630 68.803 1.00 91.00 447 ARG A CA 1
ATOM 3580 C C . ARG A 1 447 ? -15.978 -27.406 69.864 1.00 91.00 447 ARG A C 1
ATOM 3582 O O . ARG A 1 447 ? -16.072 -28.225 70.776 1.00 91.00 447 ARG A O 1
ATOM 3589 N N . GLN A 1 448 ? -16.796 -26.361 69.736 1.00 91.75 448 GLN A N 1
ATOM 3590 C CA . GLN A 1 448 ? -17.919 -26.114 70.646 1.00 91.75 448 GLN A CA 1
ATOM 3591 C C . GLN A 1 448 ? -18.952 -27.244 70.581 1.00 91.75 448 GLN A C 1
ATOM 3593 O O . GLN A 1 448 ? -19.328 -27.784 71.618 1.00 91.75 448 GLN A O 1
ATOM 3598 N N . LEU A 1 449 ? -19.318 -27.690 69.376 1.00 87.94 449 LEU A N 1
ATOM 3599 C CA . LEU A 1 449 ? -20.215 -28.828 69.171 1.00 87.94 449 LEU A CA 1
ATOM 3600 C C . LEU A 1 449 ? -19.646 -30.123 69.760 1.00 87.94 449 LEU A C 1
ATOM 3602 O O . LEU A 1 449 ? -20.382 -30.883 70.384 1.00 87.94 449 LEU A O 1
ATOM 3606 N N . LYS A 1 450 ? -18.337 -30.379 69.626 1.00 86.94 450 LYS A N 1
ATOM 3607 C CA . LYS A 1 450 ? -17.683 -31.520 70.295 1.00 86.94 450 LYS A CA 1
ATOM 3608 C C . LYS A 1 450 ? -17.747 -31.411 71.820 1.00 86.94 450 LYS A C 1
ATOM 3610 O O . LYS A 1 450 ? -18.005 -32.418 72.475 1.00 86.94 450 LYS A O 1
ATOM 3615 N N . LEU A 1 451 ? -17.548 -30.217 72.380 1.00 82.88 451 LEU A N 1
ATOM 3616 C CA . LEU A 1 451 ? -17.655 -29.982 73.821 1.00 82.88 451 LEU A CA 1
ATOM 3617 C C . LEU A 1 451 ? -19.094 -30.225 74.313 1.00 82.88 451 LEU A C 1
ATOM 3619 O O . LEU A 1 451 ? -19.301 -30.984 75.261 1.00 82.88 451 LEU A O 1
ATOM 3623 N N . MET A 1 452 ? -20.091 -29.670 73.617 1.00 76.19 452 MET A N 1
ATOM 3624 C CA . MET A 1 452 ? -21.513 -29.884 73.911 1.00 76.19 452 MET A CA 1
ATOM 3625 C C . MET A 1 452 ? -21.892 -31.363 73.790 1.00 76.19 452 MET A C 1
ATOM 3627 O O . MET A 1 452 ? -22.530 -31.906 74.687 1.00 76.19 452 MET A O 1
ATOM 3631 N N . LYS A 1 453 ? -21.425 -32.058 72.747 1.00 74.88 453 LYS A N 1
ATOM 3632 C CA . LYS A 1 453 ? -21.674 -33.492 72.562 1.00 74.88 453 LYS A CA 1
ATOM 3633 C C . LYS A 1 453 ? -21.048 -34.341 73.671 1.00 74.88 453 LYS A C 1
ATOM 3635 O O . LYS A 1 453 ? -21.723 -35.221 74.189 1.00 74.88 453 LYS A O 1
ATOM 3640 N N . SER A 1 454 ? -19.817 -34.043 74.097 1.00 61.78 454 SER A N 1
ATOM 3641 C CA . SER A 1 454 ? -19.198 -34.724 75.248 1.00 61.78 454 SER A CA 1
ATOM 3642 C C . SER A 1 454 ? -19.944 -34.456 76.564 1.00 61.78 454 SER A C 1
ATOM 3644 O O . SER A 1 454 ? -20.034 -35.341 77.409 1.00 61.78 454 SER A O 1
ATOM 3646 N N . THR A 1 455 ? -20.554 -33.275 76.716 1.00 55.53 455 THR A N 1
ATOM 3647 C CA . THR A 1 455 ? -21.388 -32.919 77.879 1.00 55.53 455 THR A CA 1
ATOM 3648 C C . THR A 1 455 ? -22.707 -33.702 77.885 1.00 55.53 455 THR A C 1
ATOM 3650 O O . THR A 1 455 ? -23.149 -34.151 78.940 1.00 55.53 455 THR A O 1
ATOM 3653 N N . VAL A 1 456 ? -23.302 -33.932 76.710 1.00 56.62 456 VAL A N 1
ATOM 3654 C CA . VAL A 1 456 ? -24.504 -34.767 76.533 1.00 56.62 456 VAL A CA 1
ATOM 3655 C C . VAL A 1 456 ? -24.190 -36.262 76.710 1.00 56.62 456 VAL A C 1
ATOM 3657 O O . VAL A 1 456 ? -24.945 -36.981 77.362 1.00 56.62 456 VAL A O 1
ATOM 3660 N N . GLU A 1 457 ? -23.048 -36.739 76.207 1.00 49.75 457 GLU A N 1
ATOM 3661 C CA . GLU A 1 457 ? -22.592 -38.124 76.411 1.00 49.75 457 GLU A CA 1
ATOM 3662 C C . GLU A 1 457 ? -22.231 -38.404 77.885 1.00 49.75 457 GLU A C 1
ATOM 3664 O O . GLU A 1 457 ? -22.507 -39.495 78.378 1.00 49.75 457 GLU A O 1
ATOM 3669 N N . SER A 1 458 ? -21.752 -37.406 78.640 1.00 48.09 458 SER A N 1
ATOM 3670 C CA . SER A 1 458 ? -21.491 -37.518 80.091 1.00 48.09 458 SER A CA 1
ATOM 3671 C C . SER A 1 458 ? -22.760 -37.667 80.946 1.00 48.09 458 SER A C 1
ATOM 3673 O O . SER A 1 458 ? -22.672 -38.077 82.101 1.00 48.09 458 SER A O 1
ATOM 3675 N N . GLN A 1 459 ? -23.943 -37.342 80.409 1.00 43.12 459 GLN A N 1
ATOM 3676 C CA . GLN A 1 459 ? -25.230 -37.531 81.096 1.00 43.12 459 GLN A CA 1
ATOM 3677 C C . GLN A 1 459 ? -25.901 -38.876 80.775 1.00 43.12 459 GLN A C 1
ATOM 3679 O O . GLN A 1 459 ? -26.981 -39.162 81.291 1.00 43.12 459 GLN A O 1
ATOM 3684 N N . THR A 1 460 ? -25.261 -39.735 79.974 1.00 45.53 460 THR A N 1
ATOM 3685 C CA . THR A 1 460 ? -25.841 -41.016 79.551 1.00 45.53 460 THR A CA 1
ATOM 3686 C C . THR A 1 460 ? -24.877 -42.182 79.794 1.00 45.53 460 THR A C 1
ATOM 3688 O O . THR A 1 460 ? -24.506 -42.900 78.872 1.00 45.53 460 THR A O 1
ATOM 3691 N N . GLU A 1 461 ? -24.478 -42.420 81.048 1.00 31.81 461 GLU A N 1
ATOM 3692 C CA . GLU A 1 461 ? -23.802 -43.669 81.432 1.00 31.81 461 GLU A CA 1
ATOM 3693 C C . GLU A 1 461 ? -24.799 -44.711 81.976 1.00 31.81 461 GLU A C 1
ATOM 3695 O O . GLU A 1 461 ? -25.206 -44.691 83.139 1.00 31.81 461 GLU A O 1
ATOM 3700 N N . LYS A 1 462 ? -25.158 -45.686 81.130 1.00 29.89 462 LYS A N 1
ATOM 3701 C CA . LYS A 1 462 ? -25.588 -47.038 81.539 1.00 29.89 462 LYS A CA 1
ATOM 3702 C C . LYS A 1 462 ? -25.080 -48.057 80.492 1.00 29.89 462 LYS A C 1
ATOM 3704 O O . LYS A 1 462 ? -25.139 -47.741 79.305 1.00 29.89 462 LYS A O 1
ATOM 3709 N N . PRO A 1 463 ? -24.540 -49.241 80.865 1.00 43.28 463 PRO A N 1
ATOM 3710 C CA . PRO A 1 463 ? -23.564 -49.939 80.015 1.00 43.28 463 PRO A CA 1
ATOM 3711 C C . PRO A 1 463 ? -24.114 -51.064 79.103 1.00 43.28 463 PRO A C 1
ATOM 3713 O O . PRO A 1 463 ? -24.814 -51.951 79.583 1.00 43.28 463 PRO A O 1
ATOM 3716 N N . SER A 1 464 ? -23.594 -51.104 77.856 1.00 41.38 464 SER A N 1
ATOM 3717 C CA . SER A 1 464 ? -23.339 -52.263 76.938 1.00 41.38 464 SER A CA 1
ATOM 3718 C C . SER A 1 464 ? -24.555 -53.056 76.367 1.00 41.38 464 SER A C 1
ATOM 3720 O O . SER A 1 464 ? -25.584 -53.059 77.037 1.00 41.38 464 SER A O 1
ATOM 3722 N N . PRO A 1 465 ? -24.509 -53.735 75.174 1.00 44.88 465 PRO A N 1
ATOM 3723 C CA . PRO A 1 465 ? -23.391 -54.548 74.641 1.00 44.88 465 PRO A CA 1
ATOM 3724 C C . PRO A 1 465 ? -23.072 -54.482 73.115 1.00 44.88 465 PRO A C 1
ATOM 3726 O O . PRO A 1 465 ? -23.917 -54.156 72.297 1.00 44.88 465 PRO A O 1
ATOM 3729 N N . ALA A 1 466 ? -21.834 -54.897 72.790 1.00 39.91 466 ALA A N 1
ATOM 3730 C CA . ALA A 1 466 ? -21.297 -55.580 71.587 1.00 39.91 466 ALA A CA 1
ATOM 3731 C C . ALA A 1 466 ? -21.564 -55.072 70.133 1.00 39.91 466 ALA A C 1
ATOM 3733 O O . ALA A 1 466 ? -22.632 -54.562 69.812 1.00 39.91 466 ALA A O 1
ATOM 3734 N N . PRO A 1 467 ? -20.584 -55.247 69.212 1.00 44.94 467 PRO A N 1
ATOM 3735 C CA . PRO A 1 467 ? -20.552 -54.568 67.916 1.00 44.94 467 PRO A CA 1
ATOM 3736 C C . PRO A 1 467 ? -21.344 -55.311 66.828 1.00 44.94 467 PRO A C 1
ATOM 3738 O O . PRO A 1 467 ? -21.126 -56.497 66.584 1.00 44.94 467 PRO A O 1
ATOM 3741 N N . ASN A 1 468 ? -22.213 -54.584 66.124 1.00 42.00 468 ASN A N 1
ATOM 3742 C CA . ASN A 1 468 ? -22.864 -55.042 64.895 1.00 42.00 468 ASN A CA 1
ATOM 3743 C C . ASN A 1 468 ? -21.991 -54.720 63.658 1.00 42.00 468 ASN A C 1
ATOM 3745 O O . ASN A 1 468 ? -21.237 -53.744 63.683 1.00 42.00 468 ASN A O 1
ATOM 3749 N N . PRO A 1 469 ? -22.064 -55.533 62.586 1.00 50.81 469 PRO A N 1
ATOM 3750 C CA . PRO A 1 469 ? -21.194 -55.435 61.408 1.00 50.81 469 PRO A CA 1
ATOM 3751 C C . PRO A 1 469 ? -21.471 -54.161 60.588 1.00 50.81 469 PRO A C 1
ATOM 3753 O O . PRO A 1 469 ? -22.521 -53.538 60.768 1.00 50.81 469 PRO A O 1
ATOM 3756 N N . PRO A 1 470 ? -20.557 -53.747 59.684 1.00 49.69 470 PRO A N 1
ATOM 3757 C CA . PRO A 1 470 ? -20.669 -52.464 59.006 1.00 49.69 470 PRO A CA 1
ATOM 3758 C C . PRO A 1 470 ? -21.894 -52.457 58.093 1.00 49.69 470 PRO A C 1
ATOM 3760 O O . PRO A 1 470 ? -21.972 -53.177 57.099 1.00 49.69 470 PRO A O 1
ATOM 3763 N N . ILE A 1 471 ? -22.857 -51.613 58.445 1.00 50.59 471 ILE A N 1
ATOM 3764 C CA . ILE A 1 471 ? -23.976 -51.261 57.585 1.00 50.59 471 ILE A CA 1
ATOM 3765 C C . ILE A 1 471 ? -23.383 -50.336 56.524 1.00 50.59 471 ILE A C 1
ATOM 3767 O O . ILE A 1 471 ? -22.982 -49.212 56.831 1.00 50.59 471 ILE A O 1
ATOM 3771 N N . PHE A 1 472 ? -23.263 -50.828 55.291 1.00 50.56 472 PHE A N 1
ATOM 3772 C CA . PHE A 1 472 ? -22.950 -49.989 54.138 1.00 50.56 472 PHE A CA 1
ATOM 3773 C C . PHE A 1 472 ? -23.971 -48.850 54.092 1.00 50.56 472 PHE A C 1
ATOM 3775 O O . PHE A 1 472 ? -25.165 -49.071 53.892 1.00 50.56 472 PHE A O 1
ATOM 3782 N N . SER A 1 473 ? -23.505 -47.634 54.353 1.00 57.03 473 SER A N 1
ATOM 3783 C CA . SER A 1 473 ? -24.348 -46.452 54.389 1.00 57.03 473 SER A CA 1
ATOM 3784 C C . SER A 1 473 ? -24.856 -46.152 52.973 1.00 57.03 473 SER A C 1
ATOM 3786 O O . SER A 1 473 ? -24.082 -46.096 52.018 1.00 57.03 473 SER A O 1
ATOM 3788 N N . LEU A 1 474 ? -26.171 -45.943 52.828 1.00 58.31 474 LEU A N 1
ATOM 3789 C CA . LEU A 1 474 ? -26.817 -45.486 51.588 1.00 58.31 474 LEU A CA 1
ATOM 3790 C C . LEU A 1 474 ? -26.071 -44.359 50.830 1.00 58.31 474 LEU A C 1
ATOM 3792 O O . LEU A 1 474 ? -26.054 -44.419 49.600 1.00 58.31 474 LEU A O 1
ATOM 3796 N N . PRO A 1 475 ? -25.413 -43.370 51.474 1.00 66.94 475 PRO A N 1
ATOM 3797 C CA . PRO A 1 475 ? -24.615 -42.373 50.750 1.00 66.94 475 PRO A CA 1
ATOM 3798 C C . PRO A 1 475 ? -23.412 -42.948 49.984 1.00 66.94 475 PRO A C 1
ATOM 3800 O O . PRO A 1 475 ? -23.056 -42.415 48.937 1.00 66.94 475 PRO A O 1
ATOM 3803 N N . LEU A 1 476 ? -22.806 -44.045 50.449 1.00 62.50 476 LEU A N 1
ATOM 3804 C CA . LEU A 1 476 ? -21.684 -44.699 49.763 1.00 62.50 476 LEU A CA 1
ATOM 3805 C C . LEU A 1 476 ? -22.149 -45.414 48.489 1.00 62.50 476 LEU A C 1
ATOM 3807 O O . LEU A 1 476 ? -21.486 -45.324 47.459 1.00 62.50 476 LEU A O 1
ATOM 3811 N N . VAL A 1 477 ? -23.326 -46.047 48.529 1.00 73.88 477 VAL A N 1
ATOM 3812 C CA . VAL A 1 477 ? -23.963 -46.633 47.337 1.00 73.88 477 VAL A CA 1
ATOM 3813 C C . VAL A 1 477 ? -24.347 -45.533 46.342 1.00 73.88 477 VAL A C 1
ATOM 3815 O O . VAL A 1 477 ? -24.096 -45.681 45.149 1.00 73.88 477 VAL A O 1
ATOM 3818 N N . GLY A 1 478 ? -24.865 -44.397 46.823 1.00 74.88 478 GLY A N 1
ATOM 3819 C CA . GLY A 1 478 ? -25.166 -43.231 45.985 1.00 74.88 478 GLY A CA 1
ATOM 3820 C C . GLY A 1 478 ? -23.933 -42.664 45.272 1.00 74.88 478 GLY A C 1
ATOM 3821 O O . GLY A 1 478 ? -23.977 -42.419 44.070 1.00 74.88 478 GLY A O 1
ATOM 3822 N N . LEU A 1 479 ? -22.805 -42.536 45.977 1.00 81.31 479 LEU A N 1
ATOM 3823 C CA . LEU A 1 479 ? -21.530 -42.088 45.402 1.00 81.31 479 LEU A CA 1
ATOM 3824 C C . LEU A 1 479 ? -20.995 -43.042 44.326 1.00 81.31 479 LEU A C 1
ATOM 3826 O O . LEU A 1 479 ? -20.499 -42.583 43.295 1.00 81.31 479 LEU A O 1
ATOM 3830 N N . VAL A 1 480 ? -21.130 -44.357 44.525 1.00 82.25 480 VAL A N 1
ATOM 3831 C CA . VAL A 1 480 ? -20.730 -45.362 43.523 1.00 82.25 480 VAL A CA 1
ATOM 3832 C C . VAL A 1 480 ? -21.625 -45.297 42.279 1.00 82.25 480 VAL A C 1
ATOM 3834 O O . VAL A 1 480 ? -21.130 -45.393 41.160 1.00 82.25 480 VAL A O 1
ATOM 3837 N N . VAL A 1 481 ? -22.931 -45.067 42.441 1.00 84.12 481 VAL A N 1
ATOM 3838 C CA . VAL A 1 481 ? -23.855 -44.928 41.301 1.00 84.12 481 VAL A CA 1
ATOM 3839 C C . VAL A 1 481 ? -23.595 -43.636 40.518 1.00 84.12 481 VAL A C 1
ATOM 3841 O O . VAL A 1 481 ? -23.542 -43.675 39.292 1.00 84.12 481 VAL A O 1
ATOM 3844 N N . ILE A 1 482 ? -23.371 -42.504 41.194 1.00 85.56 482 ILE A N 1
ATOM 3845 C CA . ILE A 1 482 ? -23.075 -41.220 40.530 1.00 85.56 482 ILE A CA 1
ATOM 3846 C C . ILE A 1 482 ? -21.748 -41.293 39.765 1.00 85.56 482 ILE A C 1
ATOM 3848 O O . ILE A 1 482 ? -21.667 -40.843 38.624 1.00 85.56 482 ILE A O 1
ATOM 3852 N N . SER A 1 483 ? -20.718 -41.904 40.357 1.00 81.50 483 SER A N 1
ATOM 3853 C CA . SER A 1 483 ? -19.428 -42.091 39.682 1.00 81.50 483 SER A CA 1
ATOM 3854 C C . SER A 1 483 ? -19.522 -43.038 38.480 1.00 81.50 483 SER A C 1
ATOM 3856 O O . SER A 1 483 ? -18.915 -42.753 37.450 1.00 81.50 483 SER A O 1
ATOM 3858 N N . ALA A 1 484 ? -20.337 -44.095 38.549 1.00 84.25 484 ALA A N 1
ATOM 3859 C CA . ALA A 1 484 ? -20.603 -44.967 37.404 1.00 84.25 484 ALA A CA 1
ATOM 3860 C C . ALA A 1 484 ? -21.367 -44.247 36.274 1.00 84.25 484 ALA A C 1
ATOM 3862 O O . ALA A 1 484 ? -21.012 -44.397 35.108 1.00 84.25 484 ALA A O 1
ATOM 3863 N N . LEU A 1 485 ? -22.370 -43.424 36.603 1.00 87.75 485 LEU A N 1
ATOM 3864 C CA . LEU A 1 485 ? -23.132 -42.646 35.616 1.00 87.75 485 LEU A CA 1
ATOM 3865 C C . LEU A 1 485 ? -22.271 -41.586 34.919 1.00 87.75 485 LEU A C 1
ATOM 3867 O O . LEU A 1 485 ? -22.364 -41.433 33.703 1.00 87.75 485 LEU A O 1
ATOM 3871 N N . LEU A 1 486 ? -21.398 -40.900 35.664 1.00 86.69 486 LEU A N 1
ATOM 3872 C CA . LEU A 1 486 ? -20.428 -39.962 35.091 1.00 86.69 486 LEU A CA 1
ATOM 3873 C C . LEU A 1 486 ? -19.438 -40.673 34.162 1.00 86.69 486 LEU A C 1
ATOM 3875 O O . LEU A 1 486 ? -19.115 -40.144 33.102 1.00 86.69 486 LEU A O 1
ATOM 3879 N N . TRP A 1 487 ? -19.001 -41.885 34.515 1.00 83.12 487 TRP A N 1
ATOM 3880 C CA . TRP A 1 487 ? -18.114 -42.681 33.666 1.00 83.12 487 TRP A CA 1
ATOM 3881 C C . TRP A 1 487 ? -18.799 -43.132 32.370 1.00 83.12 487 TRP A C 1
ATOM 3883 O O . TRP A 1 487 ? -18.206 -43.042 31.297 1.00 83.12 487 TRP A O 1
ATOM 3893 N N . CYS A 1 488 ? -20.056 -43.577 32.444 1.00 82.88 488 CYS A N 1
ATOM 3894 C CA . CYS A 1 488 ? -20.844 -43.930 31.262 1.00 82.88 488 CYS A CA 1
ATOM 3895 C C . CYS A 1 488 ? -21.079 -42.718 30.350 1.00 82.88 488 CYS A C 1
ATOM 3897 O O . CYS A 1 488 ? -20.892 -42.821 29.142 1.00 82.88 488 CYS A O 1
ATOM 3899 N N . TRP A 1 489 ? -21.409 -41.557 30.920 1.00 80.56 489 TRP A N 1
ATOM 3900 C CA . TRP A 1 489 ? -21.622 -40.328 30.152 1.00 80.56 489 TRP A CA 1
ATOM 3901 C C . TRP A 1 489 ? -20.342 -39.826 29.465 1.00 80.56 489 TRP A C 1
ATOM 3903 O O . TRP A 1 489 ? -20.367 -39.365 28.323 1.00 80.56 489 TRP A O 1
ATOM 3913 N N . TRP A 1 490 ? -19.195 -39.970 30.130 1.00 76.25 490 TRP A N 1
ATOM 3914 C CA . TRP A 1 490 ? -17.900 -39.600 29.560 1.00 76.25 490 TRP A CA 1
ATOM 3915 C C . TRP A 1 490 ? -17.444 -40.566 28.450 1.00 76.25 490 TRP A C 1
ATOM 3917 O O . TRP A 1 490 ? -16.839 -40.149 27.464 1.00 76.25 490 TRP A O 1
ATOM 3927 N N . ALA A 1 491 ? -17.778 -41.855 28.557 1.00 77.12 491 ALA A N 1
ATOM 3928 C CA . ALA A 1 491 ? -17.478 -42.848 27.523 1.00 77.12 491 ALA A CA 1
ATOM 3929 C C . ALA A 1 491 ? -18.318 -42.655 26.244 1.00 77.12 491 ALA A C 1
ATOM 3931 O O . ALA A 1 491 ? -17.838 -42.929 25.150 1.00 77.12 491 ALA A O 1
ATOM 3932 N N . GLU A 1 492 ? -19.549 -42.153 26.366 1.00 76.75 492 GLU A N 1
ATOM 3933 C CA . GLU A 1 492 ? -20.460 -41.939 25.231 1.00 76.75 492 GLU A CA 1
ATOM 3934 C C . GLU A 1 492 ? -20.256 -40.588 24.522 1.00 76.75 492 GLU A C 1
ATOM 3936 O O . GLU A 1 492 ? -20.670 -40.418 23.383 1.00 76.75 492 GLU A O 1
ATOM 3941 N N . THR A 1 493 ? -19.565 -39.639 25.163 1.00 68.31 493 THR A N 1
ATOM 3942 C CA . THR A 1 493 ? -19.151 -38.356 24.554 1.00 68.31 493 THR A CA 1
ATOM 3943 C C . THR A 1 493 ? -17.742 -38.388 23.953 1.00 68.31 493 THR A C 1
ATOM 3945 O O . THR A 1 493 ? -17.346 -37.439 23.278 1.00 68.31 493 THR A O 1
ATOM 3948 N N . SER A 1 494 ? -16.979 -39.458 24.200 1.00 64.44 494 SER A N 1
ATOM 3949 C CA . SER A 1 494 ? -15.618 -39.650 23.676 1.00 64.44 494 SER A CA 1
ATOM 3950 C C . SER A 1 494 ? -15.518 -40.663 22.525 1.00 64.44 494 SER A C 1
ATOM 3952 O O . SER A 1 494 ? -14.421 -40.856 21.997 1.00 64.44 494 SER A O 1
ATOM 3954 N N . SER A 1 495 ? -16.640 -41.264 22.106 1.00 50.25 495 SER A N 1
ATOM 3955 C CA . SER A 1 495 ? -16.791 -41.980 20.828 1.00 50.25 495 SER A CA 1
ATOM 3956 C C . SER A 1 495 ? -17.537 -41.119 19.820 1.00 50.25 495 SER A C 1
ATOM 3958 O O . SER A 1 495 ? -17.347 -41.409 18.616 1.00 50.25 495 SER A O 1
#

Foldseek 3Di:
DDDDDDDDDDDDDDDDDDDDDDDDDDDDDDDDDDDDDDDDPDDPDPDPPDPPPPPPPPPDPPPPPPPPPPPPPPPPPPPPDDDDDPPDDDDDDDDPPPPDPVNVVVVVVVVVVVVVVVVVVVVVVVVVVVVVVVVVVVVVVVVVVVVVVVVVVVVVVVVVVVVVVVVVVVVVVVVVVVVVVVVVVVVVVVVVVVVVVVVVVVVVVVVVVVVVVVVVVVVVVVVVVVVVVVVVVVVVVVVVVVVVVVVVVVVVVVCCVPPPPPVVVVVVVVVVVVVVVVVVVVVVVVVVVVVVVVVVVVVVVVVVVVVVVVVVVVVVVPVVDDDDDDDDDDDDDDDDDDDDPPVVVVVVVVVVVVVVVVVVVVVVVVVVVVVVVVVVVVVVVVVVVVVVVVVVVVVVVVVVVVVVVVVVVVVVVVVVVVVVVVVVVVVVVVVVVVVVVVVVVVVVVVVVVVVVVVVVVVVDDDDDDDDDDDDPDPVNVVVVVVVVVVVVVVVVVVD

Secondary structure (DSSP, 8-state):
-------------------------------------------SS-SSSSSSS-----------------------------------------------HHHHHHHHHHHHHHHHHHHHHHHHHHHHHHHHHHHHHHHHHHHHHHHHHHHHHHHHHHHHHHHHHHHHHHHHHHHHHHHHHHHHHHHHHHHHHHHHHHHHHHHHHHHHHHHHHHHHHHHHHHHHHHHHHHHHHHHHHHHHHHHHHHHHHHHHHHHHHHHTHHHHHHHHHHHHHHHHHHHHHHHHHHHHHHHHHHHHHHHHHHHHHHHHHHHHHHHHTTTTS-------------------THHHHHHHHHHHHHHHHHHHHHHHHHHHHHHHHHHHHHHHHHHHHHHHHHHHHHHHHHHHHHHHHHHHHHHHHHHHHHHHHHHHHHHHHHHHHHHHHHHHHHHHHHHHHHHHHHHHHTT-------PPP----HHHHHHHHHHHHHHHHHHHH--

Radius of gyration: 81.52 Å; chains: 1; bounding box: 200×104×223 Å

pLDDT: mean 76.54, std 25.38, range [27.67, 98.81]

Organism: Molossus molossus (NCBI:txid27622)

InterPro domains:
  IPR051176 Centrosomal and Immune Signaling Modulators [PTHR15715] (20-459)
  IPR060659 CCDC136/SLMAP, coiled-coil domain [PF28341] (1-462)